Protein 5LGD (pdb70)

InterPro domains:
  IPR002159 CD36 family [PF01130] (14-462)
  IPR002159 CD36 family [PR01609] (56-77)
  IPR002159 CD36 family [PR01609] (82-94)
  IPR002159 CD36 family [PR01609] (111-130)
  IPR002159 CD36 family [PR01609] (243-267)
  IPR002159 CD36 family [PR01609] (322-346)
  IPR002159 CD36 family [PR01609] (369-390)
  IPR002159 CD36 family [PTHR11923] (12-469)
  IPR005428 CD36/scavenger receptor class B member 1 [PR01610] (3-24)
  IPR005428 CD36/scavenger receptor class B member 1 [PR01610] (25-47)
  IPR005428 CD36/scavenger receptor class B member 1 [PR01610] (66-88)
  IPR005428 CD36/scavenger receptor class B member 1 [PR01610] (95-114)
  IPR005428 CD36/scavenger receptor class B member 1 [PR01610] (129-149)
  IPR005428 CD36/scavenger receptor class B member 1 [PR01610] (149-170)
  IPR005428 CD36/scavenger receptor class B member 1 [PR01610] (191-207)
  IPR005428 CD36/scavenger receptor class B member 1 [PR01610] (233-247)
  IPR005428 CD36/scavenger receptor class B member 1 [PR01610] (300-322)
  IPR005428 CD36/scavenger receptor class B member 1 [PR01610] (346-364)
  IPR005428 CD36/scavenger receptor class B member 1 [PR01610] (398-412)
  IPR005428 CD36/scavenger receptor class B member 1 [PR01610] (419-437)

Sequence (551 aa):
QKTIKKQVVLEEGTIAFKNWVKTGTEVYRQFWIFDVQNPQEVMMNSSNIQVKQRGPYTYRVRFLAKENVTQDAEDNTVSFLQPNGAIFEPSLSVGTEADNFTVLNLAVAAASHIYQNQFVQMILNSLINKSKSSMFQVRTLRELLWGYRDPFLSLVPYPVTTTVGLFYPYNNTADGVYKVFNGKDNISKVAIIDTYKGKRNLSYWESHCDMINGTDAASFPPFVEKSQVLQFFSSDICRSIYAVFESDVNLKGIPVYRFVLPSKAFASPVENPDNYCFCTEKIISKNCTSYGVLDISKCKEGRPVYISLPHFLYASPDVSEPIDGLNPNEEEHRTYLDIEPITGFTLQFAKRLQVNLLVKPSEKIQVLKNLKRNYIVPILWLNETGTIGDEKANMFRSQVEDKIMSYNAFFWMWVHDMLIDSIKWRDEHGRCINKDKGKTCIKGCNKKCISFQKWVEQKKTEWGKIKDHFRKQKDIPKDWTHDDFLQTLLMKDLLLEIIQDTYGDANEIKRRIEALLEQAGVGKDDTTIDKLLQHEQKEADKCLKTHTDDTCP

Organism: Homo sapiens (NCBI:txid9606)

Nearest PDB structures (foldseek):
  5lgd-assembly1_A  TM=1.003E+00  e=2.060E-89  Homo sapiens
  4f7b-assembly3_D  TM=9.494E-01  e=2.833E-43  Homo sapiens
  4f7b-assembly4_F  TM=9.549E-01  e=1.075E-42  Homo sapiens
  4tw0-assembly2_B  TM=9.536E-01  e=4.661E-41  Homo sapiens
  4f7b-assembly3_C  TM=9.315E-01  e=1.249E-40  Homo sapiens

Structure (mmCIF, N/CA/C/O backbone):
data_5LGD
#
_entry.id   5LGD
#
_cell.length_a   129.826
_cell.length_b   40.726
_cell.length_c   138.836
_cell.angle_alpha   90.00
_cell.angle_beta   114.85
_cell.angle_gamma   90.00
#
_symmetry.space_group_name_H-M   'C 1 2 1'
#
loop_
_entity.id
_entity.type
_entity.pdbx_description
1 polymer 'Platelet glycoprotein 4'
2 polymer 'PfEMP1 variant 1 of strain MC'
3 branched alpha-D-mannopyranose-(1-4)-2-acetamido-2-deoxy-beta-D-glucopyranose-(1-4)-2-acetamido-2-deoxy-beta-D-glucopyranose
4 non-polymer 2-acetamido-2-deoxy-beta-D-glucopyranose
5 non-polymer 'PALMITIC ACID'
6 non-polymer GLYCEROL
7 non-polymer 2-AMINO-2-HYDROXYMETHYL-PROPANE-1,3-DIOL
8 water water
#
loop_
_atom_site.group_PDB
_atom_site.id
_atom_site.type_symbol
_atom_site.label_atom_id
_atom_site.label_alt_id
_atom_site.label_comp_id
_atom_site.label_asym_id
_atom_site.label_entity_id
_atom_site.label_seq_id
_atom_site.pdbx_PDB_ins_code
_atom_site.Cartn_x
_atom_site.Cartn_y
_atom_site.Cartn_z
_atom_site.occupancy
_atom_site.B_iso_or_equiv
_atom_site.auth_seq_id
_atom_site.auth_comp_id
_atom_site.auth_asym_id
_atom_site.auth_atom_id
_atom_site.pdbx_PDB_model_num
ATOM 1 N N . GLN A 1 35 ? -52.579 -22.134 -7.996 1.00 78.08 35 GLN A N 1
ATOM 2 C CA . GLN A 1 35 ? -53.739 -21.906 -7.130 1.00 76.63 35 GLN A CA 1
ATOM 3 C C . GLN A 1 35 ? -54.808 -23.010 -7.247 1.00 79.60 35 GLN A C 1
ATOM 4 O O . GLN A 1 35 ? -55.438 -23.363 -6.247 1.00 77.93 35 GLN A O 1
ATOM 10 N N . LYS A 1 36 ? -55.026 -23.534 -8.462 1.00 76.54 36 LYS A N 1
ATOM 11 C CA . LYS A 1 36 ? -56.032 -24.575 -8.710 1.00 75.98 36 LYS A CA 1
ATOM 12 C C . LYS A 1 36 ? -55.497 -25.962 -8.329 1.00 75.63 36 LYS A C 1
ATOM 13 O O . LYS A 1 36 ? -56.169 -26.700 -7.601 1.00 73.32 36 LYS A O 1
ATOM 19 N N . THR A 1 37 ? -54.273 -26.286 -8.794 1.00 71.03 37 THR A N 1
ATOM 20 C CA . THR A 1 37 ? -53.553 -27.533 -8.512 1.00 70.18 37 THR A CA 1
ATOM 21 C C . THR A 1 37 ? -53.158 -27.559 -7.012 1.00 69.85 37 THR A C 1
ATOM 22 O O . THR A 1 37 ? -53.032 -28.640 -6.429 1.00 69.15 37 THR A O 1
ATOM 26 N N . ILE A 1 38 ? -53.005 -26.366 -6.397 1.00 62.82 38 ILE A N 1
ATOM 27 C CA . ILE A 1 38 ? -52.656 -26.196 -4.978 1.00 60.74 38 ILE A CA 1
ATOM 28 C C . ILE A 1 38 ? -53.844 -26.554 -4.091 1.00 64.01 38 ILE A C 1
ATOM 29 O O . ILE A 1 38 ? -53.701 -27.429 -3.247 1.00 62.33 38 ILE A O 1
ATOM 34 N N . LYS A 1 39 ? -55.027 -25.922 -4.324 1.00 62.39 39 LYS A N 1
ATOM 35 C CA . LYS A 1 39 ? -56.276 -26.167 -3.588 1.00 62.24 39 LYS A CA 1
ATOM 36 C C . LYS A 1 39 ? -56.704 -27.648 -3.567 1.00 68.10 39 LYS A C 1
ATOM 37 O O . LYS A 1 39 ? -57.636 -27.996 -2.842 1.00 68.78 39 LYS A O 1
ATOM 43 N N . LYS A 1 40 ? -56.042 -28.513 -4.362 1.00 64.43 40 LYS A N 1
ATOM 44 C CA . LYS A 1 40 ? -56.363 -29.937 -4.378 1.00 63.69 40 LYS A CA 1
ATOM 45 C C . LYS A 1 40 ? -55.217 -30.791 -3.818 1.00 63.04 40 LYS A C 1
ATOM 46 O O . LYS A 1 40 ? -55.488 -31.759 -3.103 1.00 60.89 40 LYS A O 1
ATOM 52 N N . GLN A 1 41 ? -53.956 -30.405 -4.073 1.00 57.85 41 GLN A N 1
ATOM 53 C CA . GLN A 1 41 ? -52.801 -31.152 -3.560 1.00 56.90 41 GLN A CA 1
ATOM 54 C C . GLN A 1 41 ? -52.427 -30.788 -2.111 1.00 57.13 41 GLN A C 1
ATOM 55 O O . GLN A 1 41 ? -51.514 -31.386 -1.550 1.00 56.90 41 GLN A O 1
ATOM 61 N N . VAL A 1 42 ? -53.163 -29.839 -1.503 1.00 51.91 42 VAL A N 1
ATOM 62 C CA . VAL A 1 42 ? -52.973 -29.333 -0.138 1.00 49.21 42 VAL A CA 1
ATOM 63 C C . VAL A 1 42 ? -54.009 -29.953 0.848 1.00 49.16 42 VAL A C 1
ATOM 64 O O . VAL A 1 42 ? -53.753 -30.026 2.047 1.00 45.66 42 VAL A O 1
ATOM 68 N N . VAL A 1 43 ? -55.130 -30.477 0.319 1.00 46.17 43 VAL A N 1
ATOM 69 C CA . VAL A 1 43 ? -56.184 -31.154 1.087 1.00 44.82 43 VAL A CA 1
ATOM 70 C C . VAL A 1 43 ? -55.597 -32.379 1.809 1.00 46.61 43 VAL A C 1
ATOM 71 O O . VAL A 1 43 ? -54.805 -33.110 1.221 1.00 46.10 43 VAL A O 1
ATOM 75 N N . LEU A 1 44 ? -55.977 -32.596 3.070 1.00 40.88 44 LEU A N 1
ATOM 76 C CA . LEU A 1 44 ? -55.488 -33.740 3.823 1.00 40.03 44 LEU A CA 1
ATOM 77 C C . LEU A 1 44 ? -56.366 -34.974 3.593 1.00 48.57 44 LEU A C 1
ATOM 78 O O . LEU A 1 44 ? -57.224 -35.304 4.403 1.00 48.83 44 LEU A O 1
ATOM 83 N N . GLU A 1 45 ? -56.144 -35.636 2.463 1.00 49.06 45 GLU A N 1
ATOM 84 C CA . GLU A 1 45 ? -56.746 -36.907 2.055 1.00 50.86 45 GLU A CA 1
ATOM 85 C C . GLU A 1 45 ? -55.817 -37.694 1.165 1.00 56.01 45 GLU A C 1
ATOM 86 O O . GLU A 1 45 ? -55.010 -37.109 0.441 1.00 53.07 45 GLU A O 1
ATOM 92 N N . GLU A 1 46 ? -55.922 -39.036 1.262 1.00 57.13 46 GLU A N 1
ATOM 93 C CA . GLU A 1 46 ? -55.148 -40.053 0.555 1.00 58.78 46 GLU A CA 1
ATOM 94 C C . GLU A 1 46 ? -54.881 -39.740 -0.912 1.00 63.29 46 GLU A C 1
ATOM 95 O O . GLU A 1 46 ? -55.815 -39.572 -1.695 1.00 63.10 46 GLU A O 1
ATOM 101 N N . GLY A 1 47 ? -53.602 -39.633 -1.250 1.00 61.21 47 GLY A N 1
ATOM 102 C CA . GLY A 1 47 ? -53.166 -39.368 -2.613 1.00 62.80 47 GLY A CA 1
ATOM 103 C C . GLY A 1 47 ? -52.555 -38.011 -2.878 1.00 67.12 47 GLY A C 1
ATOM 104 O O . GLY A 1 47 ? -51.860 -37.848 -3.887 1.00 68.84 47 GLY A O 1
ATOM 105 N N . THR A 1 48 ? -52.834 -37.019 -2.006 1.00 61.96 48 THR A N 1
ATOM 106 C CA . THR A 1 48 ? -52.317 -35.650 -2.156 1.00 60.24 48 THR A CA 1
ATOM 107 C C . THR A 1 48 ? -50.867 -35.541 -1.645 1.00 63.11 48 THR A C 1
ATOM 108 O O . THR A 1 48 ? -50.408 -36.424 -0.912 1.00 61.78 48 THR A O 1
ATOM 112 N N . ILE A 1 49 ? -50.158 -34.452 -2.020 1.00 60.08 49 ILE A N 1
ATOM 113 C CA . ILE A 1 49 ? -48.775 -34.235 -1.576 1.00 59.88 49 ILE A CA 1
ATOM 114 C C . ILE A 1 49 ? -48.762 -33.884 -0.082 1.00 59.50 49 ILE A C 1
ATOM 115 O O . ILE A 1 49 ? -47.876 -34.334 0.633 1.00 57.84 49 ILE A O 1
ATOM 120 N N . ALA A 1 50 ? -49.771 -33.124 0.391 1.00 54.02 50 ALA A N 1
ATOM 121 C CA . ALA A 1 50 ? -49.852 -32.764 1.799 1.00 51.05 50 ALA A CA 1
ATOM 122 C C . ALA A 1 50 ? -50.117 -33.991 2.674 1.00 53.50 50 ALA A C 1
ATOM 123 O O . ALA A 1 50 ? -49.501 -34.078 3.729 1.00 51.29 50 ALA A O 1
ATOM 125 N N . PHE A 1 51 ? -50.968 -34.962 2.216 1.00 50.31 51 PHE A N 1
ATOM 126 C CA . PHE A 1 51 ? -51.315 -36.177 2.985 1.00 49.26 51 PHE A CA 1
ATOM 127 C C . PHE A 1 51 ? -50.143 -37.117 3.257 1.00 57.92 51 PHE A C 1
ATOM 128 O O . PHE A 1 51 ? -50.011 -37.594 4.381 1.00 57.01 51 PHE A O 1
ATOM 136 N N . LYS A 1 52 ? -49.334 -37.427 2.231 1.00 57.53 52 LYS A N 1
ATOM 137 C CA . LYS A 1 52 ? -48.173 -38.299 2.385 1.00 58.19 52 LYS A CA 1
ATOM 138 C C . LYS A 1 52 ? -47.181 -37.685 3.376 1.00 62.29 52 LYS A C 1
ATOM 139 O O . LYS A 1 52 ? -46.779 -38.352 4.330 1.00 62.63 52 LYS A O 1
ATOM 145 N N . ASN A 1 53 ? -46.883 -36.382 3.212 1.00 57.69 53 ASN A N 1
ATOM 146 C CA . ASN A 1 53 ? -45.963 -35.627 4.056 1.00 55.88 53 ASN A CA 1
ATOM 147 C C . ASN A 1 53 ? -46.480 -35.406 5.468 1.00 56.02 53 ASN A C 1
ATOM 148 O O . ASN A 1 53 ? -45.686 -35.226 6.393 1.00 56.18 53 ASN A O 1
ATOM 153 N N . TRP A 1 54 ? -47.805 -35.465 5.632 1.00 48.77 54 TRP A N 1
ATOM 154 C CA . TRP A 1 54 ? -48.521 -35.344 6.889 1.00 45.68 54 TRP A CA 1
ATOM 155 C C . TRP A 1 54 ? -48.411 -36.678 7.651 1.00 50.43 54 TRP A C 1
ATOM 156 O O . TRP A 1 54 ? -47.901 -36.672 8.768 1.00 50.82 54 TRP A O 1
ATOM 167 N N . VAL A 1 55 ? -48.811 -37.814 7.048 1.00 46.80 55 VAL A N 1
ATOM 168 C CA . VAL A 1 55 ? -48.703 -39.128 7.703 1.00 47.32 55 VAL A CA 1
ATOM 169 C C . VAL A 1 55 ? -47.251 -39.364 8.166 1.00 54.95 55 VAL A C 1
ATOM 170 O O . VAL A 1 55 ? -47.036 -39.622 9.348 1.00 54.84 55 VAL A O 1
ATOM 174 N N . LYS A 1 56 ? -46.264 -39.208 7.261 1.00 54.47 56 LYS A N 1
ATOM 175 C CA . LYS A 1 56 ? -44.844 -39.376 7.588 1.00 55.40 56 LYS A CA 1
ATOM 176 C C . LYS A 1 56 ? -43.997 -38.362 6.817 1.00 61.35 56 LYS A C 1
ATOM 177 O O . LYS A 1 56 ? -43.925 -38.408 5.585 1.00 59.30 56 LYS A O 1
ATOM 183 N N . THR A 1 57 ? -43.374 -37.433 7.571 1.00 60.96 57 THR A N 1
ATOM 184 C CA . THR A 1 57 ? -42.536 -36.330 7.085 1.00 62.24 57 THR A CA 1
ATOM 185 C C . THR A 1 57 ? -41.276 -36.800 6.388 1.00 69.12 57 THR A C 1
ATOM 186 O O . THR A 1 57 ? -40.657 -37.774 6.821 1.00 69.90 57 THR A O 1
ATOM 190 N N . GLY A 1 58 ? -40.902 -36.081 5.333 1.00 67.11 58 GLY A N 1
ATOM 191 C CA . GLY A 1 58 ? -39.689 -36.330 4.563 1.00 69.19 58 GLY A CA 1
ATOM 192 C C . GLY A 1 58 ? -38.464 -35.728 5.226 1.00 73.97 58 GLY A C 1
ATOM 193 O O . GLY A 1 58 ? -37.323 -36.054 4.864 1.00 76.95 58 GLY A O 1
ATOM 194 N N . THR A 1 59 ? -38.701 -34.858 6.220 1.00 66.76 59 THR A N 1
ATOM 195 C CA . THR A 1 59 ? -37.654 -34.191 6.984 1.00 65.55 59 THR A CA 1
ATOM 196 C C . THR A 1 59 ? -37.250 -35.004 8.219 1.00 63.29 59 THR A C 1
ATOM 197 O O . THR A 1 59 ? -38.098 -35.544 8.941 1.00 61.47 59 THR A O 1
ATOM 201 N N . GLU A 1 60 ? -35.936 -35.079 8.439 1.00 56.63 60 GLU A N 1
ATOM 202 C CA . GLU A 1 60 ? -35.337 -35.707 9.612 1.00 53.67 60 GLU A CA 1
ATOM 203 C C . GLU A 1 60 ? -35.388 -34.655 10.713 1.00 50.16 60 GLU A C 1
ATOM 204 O O . GLU A 1 60 ? -34.880 -33.545 10.512 1.00 47.72 60 GLU A O 1
ATOM 210 N N . VAL A 1 61 ? -36.046 -34.968 11.842 1.00 43.93 61 VAL A N 1
ATOM 211 C CA . VAL A 1 61 ? -36.132 -34.037 12.969 1.00 41.10 61 VAL A CA 1
ATOM 212 C C . VAL A 1 61 ? -35.188 -34.457 14.092 1.00 44.83 61 VAL A C 1
ATOM 213 O O . VAL A 1 61 ? -35.213 -35.605 14.538 1.00 44.08 61 VAL A O 1
ATOM 217 N N . TYR A 1 62 ? -34.372 -33.514 14.554 1.00 41.47 62 TYR A N 1
ATOM 218 C CA . TYR A 1 62 ? -33.455 -33.726 15.665 1.00 41.33 62 TYR A CA 1
ATOM 219 C C . TYR A 1 62 ? -33.851 -32.868 16.843 1.00 43.17 62 TYR A C 1
ATOM 220 O O . TYR A 1 62 ? -34.379 -31.775 16.639 1.00 43.19 62 TYR A O 1
ATOM 229 N N . ARG A 1 63 ? -33.601 -33.359 18.077 1.00 36.94 63 ARG A N 1
ATOM 230 C CA . ARG A 1 63 ? -33.808 -32.611 19.310 1.00 33.85 63 ARG A CA 1
ATOM 231 C C . ARG A 1 63 ? -32.493 -32.609 20.085 1.00 37.49 63 ARG A C 1
ATOM 232 O O . ARG A 1 63 ? -32.079 -33.629 20.634 1.00 36.44 63 ARG A O 1
ATOM 240 N N . GLN A 1 64 ? -31.812 -31.462 20.072 1.00 33.94 64 GLN A N 1
ATOM 241 C CA . GLN A 1 64 ? -30.556 -31.273 20.781 1.00 33.26 64 GLN A CA 1
ATOM 242 C C . GLN A 1 64 ? -30.830 -30.674 22.164 1.00 37.45 64 GLN A C 1
ATOM 243 O O . GLN A 1 64 ? -31.639 -29.740 22.295 1.00 36.36 64 GLN A O 1
ATOM 249 N N . PHE A 1 65 ? -30.179 -31.246 23.193 1.00 32.68 65 PHE A N 1
ATOM 250 C CA . PHE A 1 65 ? -30.266 -30.824 24.578 1.00 31.02 65 PHE A CA 1
ATOM 251 C C . PHE A 1 65 ? -28.926 -30.262 25.062 1.00 36.07 65 PHE A C 1
ATOM 252 O O . PHE A 1 65 ? -27.856 -30.746 24.684 1.00 35.43 65 PHE A O 1
ATOM 260 N N . TRP A 1 66 ? -29.012 -29.261 25.946 1.00 32.52 66 TRP A N 1
ATOM 261 C CA . TRP A 1 66 ? -27.914 -28.666 26.695 1.00 31.73 66 TRP A CA 1
ATOM 262 C C . TRP A 1 66 ? -28.413 -28.693 28.121 1.00 35.42 66 TRP A C 1
ATOM 263 O O . TRP A 1 66 ? -29.514 -28.222 28.411 1.00 33.71 66 TRP A O 1
ATOM 274 N N . ILE A 1 67 ? -27.637 -29.281 28.991 1.00 33.46 67 ILE A N 1
ATOM 275 C CA . ILE A 1 67 ? -27.956 -29.405 30.400 1.00 32.62 67 ILE A CA 1
ATOM 276 C C . ILE A 1 67 ? -27.299 -28.269 31.155 1.00 38.62 67 ILE A C 1
ATOM 277 O O . ILE A 1 67 ? -26.138 -27.945 30.873 1.00 41.57 67 ILE A O 1
ATOM 282 N N . PHE A 1 68 ? -28.007 -27.696 32.145 1.00 32.52 68 PHE A N 1
ATOM 283 C CA . PHE A 1 68 ? -27.395 -26.665 32.963 1.00 33.20 68 PHE A CA 1
ATOM 284 C C . PHE A 1 68 ? -26.738 -27.337 34.161 1.00 36.70 68 PHE A C 1
ATOM 285 O O . PHE A 1 68 ? -27.410 -27.730 35.125 1.00 35.62 68 PHE A O 1
ATOM 293 N N . ASP A 1 69 ? -25.422 -27.553 34.048 1.00 33.38 69 ASP A N 1
ATOM 294 C CA . ASP A 1 69 ? -24.639 -28.222 35.078 1.00 33.63 69 ASP A CA 1
ATOM 295 C C . ASP A 1 69 ? -24.291 -27.240 36.199 1.00 37.99 69 ASP A C 1
ATOM 296 O O . ASP A 1 69 ? -23.532 -26.294 35.969 1.00 38.18 69 ASP A O 1
ATOM 301 N N . VAL A 1 70 ? -24.849 -27.498 37.408 1.00 33.48 70 VAL A N 1
ATOM 302 C CA . VAL A 1 70 ? -24.763 -26.700 38.633 1.00 32.39 70 VAL A CA 1
ATOM 303 C C . VAL A 1 70 ? -23.389 -26.791 39.239 1.00 36.62 70 VAL A C 1
ATOM 304 O O . VAL A 1 70 ? -22.952 -27.861 39.681 1.00 35.49 70 VAL A O 1
ATOM 308 N N . GLN A 1 71 ? -22.686 -25.658 39.227 1.00 35.25 71 GLN A N 1
ATOM 309 C CA . GLN A 1 71 ? -21.295 -25.560 39.698 1.00 37.19 71 GLN A CA 1
ATOM 310 C C . GLN A 1 71 ? -21.126 -25.397 41.223 1.00 40.78 71 GLN A C 1
ATOM 311 O O . GLN A 1 71 ? -20.100 -25.814 41.756 1.00 38.23 71 GLN A O 1
ATOM 317 N N . ASN A 1 72 ? -22.134 -24.797 41.924 1.00 38.39 72 ASN A N 1
ATOM 318 C CA . ASN A 1 72 ? -22.069 -24.493 43.369 1.00 37.87 72 ASN A CA 1
ATOM 319 C C . ASN A 1 72 ? -23.322 -24.999 44.091 1.00 41.00 72 ASN A C 1
ATOM 320 O O . ASN A 1 72 ? -23.997 -24.218 44.760 1.00 41.80 72 ASN A O 1
ATOM 325 N N . PRO A 1 73 ? -23.619 -26.309 44.040 1.00 35.15 73 PRO A N 1
ATOM 326 C CA . PRO A 1 73 ? -24.851 -26.793 44.666 1.00 34.62 73 PRO A CA 1
ATOM 327 C C . PRO A 1 73 ? -24.942 -26.521 46.173 1.00 39.36 73 PRO A C 1
ATOM 328 O O . PRO A 1 73 ? -25.992 -26.100 46.669 1.00 38.80 73 PRO A O 1
ATOM 332 N N . GLN A 1 74 ? -23.817 -26.667 46.878 1.00 33.62 74 GLN A N 1
ATOM 333 C CA . GLN A 1 74 ? -23.796 -26.465 48.318 1.00 33.51 74 GLN A CA 1
ATOM 334 C C . GLN A 1 74 ? -23.891 -25.024 48.722 1.00 40.59 74 GLN A C 1
ATOM 335 O O . GLN A 1 74 ? -24.449 -24.744 49.776 1.00 41.43 74 GLN A O 1
ATOM 341 N N . GLU A 1 75 ? -23.330 -24.107 47.914 1.00 39.06 75 GLU A N 1
ATOM 342 C CA . GLU A 1 75 ? -23.377 -22.670 48.183 1.00 39.93 75 GLU A CA 1
ATOM 343 C C . GLU A 1 75 ? -24.847 -22.209 48.053 1.00 41.58 75 GLU A C 1
ATOM 344 O O . GLU A 1 75 ? -25.332 -21.485 48.910 1.00 41.78 75 GLU A O 1
ATOM 350 N N . VAL A 1 76 ? -25.567 -22.705 47.033 1.00 35.43 76 VAL A N 1
ATOM 351 C CA . VAL A 1 76 ? -26.974 -22.417 46.829 1.00 35.20 76 VAL A CA 1
ATOM 352 C C . VAL A 1 76 ? -27.795 -22.983 48.000 1.00 39.39 76 VAL A C 1
ATOM 353 O O . VAL A 1 76 ? -28.562 -22.257 48.631 1.00 39.71 76 VAL A O 1
ATOM 357 N N . MET A 1 77 ? -27.601 -24.268 48.302 1.00 35.50 77 MET A N 1
ATOM 358 C CA . MET A 1 77 ? -28.382 -24.936 49.338 1.00 35.41 77 MET A CA 1
ATOM 359 C C . MET A 1 77 ? -28.133 -24.361 50.720 1.00 40.70 77 MET A C 1
ATOM 360 O O . MET A 1 77 ? -29.093 -24.154 51.457 1.00 42.30 77 MET A O 1
ATOM 365 N N . MET A 1 78 ? -26.869 -24.098 51.068 1.00 35.42 78 MET A N 1
ATOM 366 C CA . MET A 1 78 ? -26.537 -23.658 52.418 1.00 35.61 78 MET A CA 1
ATOM 367 C C . MET A 1 78 ? -26.626 -22.156 52.664 1.00 40.80 78 MET A C 1
ATOM 368 O O . MET A 1 78 ? -27.119 -21.738 53.709 1.00 41.29 78 MET A O 1
ATOM 373 N N . ASN A 1 79 ? -26.181 -21.354 51.699 1.00 37.64 79 ASN A N 1
ATOM 374 C CA . ASN A 1 79 ? -26.081 -19.898 51.786 1.00 37.21 79 ASN A CA 1
ATOM 375 C C . ASN A 1 79 ? -27.060 -19.099 50.913 1.00 41.94 79 ASN A C 1
ATOM 376 O O . ASN A 1 79 ? -26.977 -17.859 50.871 1.00 42.31 79 ASN A O 1
ATOM 381 N N . SER A 1 80 ? -27.989 -19.788 50.218 1.00 36.89 80 SER A N 1
ATOM 382 C CA . SER A 1 80 ? -28.960 -19.157 49.340 1.00 35.57 80 SER A CA 1
ATOM 383 C C . SER A 1 80 ? -28.293 -18.200 48.329 1.00 40.34 80 SER A C 1
ATOM 384 O O . SER A 1 80 ? -28.802 -17.113 48.092 1.00 39.29 80 SER A O 1
ATOM 387 N N . SER A 1 81 ? -27.122 -18.611 47.774 1.00 38.84 81 SER A N 1
ATOM 388 C CA . SER A 1 81 ? -26.354 -17.873 46.771 1.00 39.38 81 SER A CA 1
ATOM 389 C C . SER A 1 81 ? -27.000 -18.118 45.390 1.00 44.21 81 SER A C 1
ATOM 390 O O . SER A 1 81 ? -27.847 -19.011 45.241 1.00 40.81 81 SER A O 1
ATOM 393 N N . ASN A 1 82 ? -26.535 -17.370 44.368 1.00 43.50 82 ASN A N 1
ATOM 394 C CA . ASN A 1 82 ? -26.982 -17.527 42.979 1.00 42.66 82 ASN A CA 1
ATOM 395 C C . ASN A 1 82 ? -26.521 -18.895 42.496 1.00 44.38 82 ASN A C 1
ATOM 396 O O . ASN A 1 82 ? -25.580 -19.459 43.065 1.00 43.62 82 ASN A O 1
ATOM 401 N N . ILE A 1 83 ? -27.207 -19.448 41.490 1.00 39.39 83 ILE A N 1
ATOM 402 C CA . ILE A 1 83 ? -26.852 -20.740 40.946 1.00 37.73 83 ILE A CA 1
ATOM 403 C C . ILE A 1 83 ? -25.896 -20.535 39.787 1.00 42.91 83 ILE A C 1
ATOM 404 O O . ILE A 1 83 ? -26.284 -20.007 38.745 1.00 44.77 83 ILE A O 1
ATOM 409 N N . GLN A 1 84 ? -24.651 -20.970 39.964 1.00 39.32 84 GLN A N 1
ATOM 410 C CA . GLN A 1 84 ? -23.638 -20.916 38.924 1.00 39.95 84 GLN A CA 1
ATOM 411 C C . GLN A 1 84 ? -23.882 -22.138 38.021 1.00 41.93 84 GLN A C 1
ATOM 412 O O . GLN A 1 84 ? -23.926 -23.269 38.515 1.00 39.37 84 GLN A O 1
ATOM 418 N N . VAL A 1 85 ? -24.176 -21.896 36.733 1.00 38.42 85 VAL A N 1
ATOM 419 C CA . VAL A 1 85 ? -24.435 -22.976 35.767 1.00 37.00 85 VAL A CA 1
ATOM 420 C C . VAL A 1 85 ? -23.405 -22.947 34.625 1.00 43.31 85 VAL A C 1
ATOM 421 O O . VAL A 1 85 ? -22.881 -21.890 34.272 1.00 43.59 85 VAL A O 1
ATOM 425 N N . LYS A 1 86 ? -23.124 -24.114 34.061 1.00 40.45 86 LYS A N 1
ATOM 426 C CA . LYS A 1 86 ? -22.310 -24.262 32.860 1.00 41.95 86 LYS A CA 1
ATOM 427 C C . LYS A 1 86 ? -23.172 -25.116 31.916 1.00 45.12 86 LYS A C 1
ATOM 428 O O . LYS A 1 86 ? -23.653 -26.164 32.324 1.00 42.74 86 LYS A O 1
ATOM 434 N N . GLN A 1 87 ? -23.361 -24.686 30.675 1.00 44.02 87 GLN A N 1
ATOM 435 C CA . GLN A 1 87 ? -24.141 -25.503 29.770 1.00 43.88 87 GLN A CA 1
ATOM 436 C C . GLN A 1 87 ? -23.282 -26.596 29.123 1.00 47.03 87 GLN A C 1
ATOM 437 O O . GLN A 1 87 ? -22.146 -26.347 28.715 1.00 46.52 87 GLN A O 1
ATOM 443 N N . ARG A 1 88 ? -23.824 -27.827 29.111 1.00 41.69 88 ARG A N 1
ATOM 444 C CA . ARG A 1 88 ? -23.168 -28.988 28.539 1.00 40.75 88 ARG A CA 1
ATOM 445 C C . ARG A 1 88 ? -24.030 -29.595 27.438 1.00 41.34 88 ARG A C 1
ATOM 446 O O . ARG A 1 88 ? -25.168 -30.012 27.680 1.00 37.73 88 ARG A O 1
ATOM 454 N N . GLY A 1 89 ? -23.498 -29.588 26.230 1.00 38.86 89 GLY A N 1
ATOM 455 C CA . GLY A 1 89 ? -24.196 -30.110 25.059 1.00 39.43 89 GLY A CA 1
ATOM 456 C C . GLY A 1 89 ? -23.571 -29.724 23.728 1.00 47.36 89 GLY A C 1
ATOM 457 O O . GLY A 1 89 ? -22.483 -29.140 23.697 1.00 49.14 89 GLY A O 1
ATOM 458 N N . PRO A 1 90 ? -24.223 -30.049 22.593 1.00 43.79 90 PRO A N 1
ATOM 459 C CA . PRO A 1 90 ? -25.529 -30.714 22.484 1.00 42.36 90 PRO A CA 1
ATOM 460 C C . PRO A 1 90 ? -25.477 -32.217 22.702 1.00 44.28 90 PRO A C 1
ATOM 461 O O . PRO A 1 90 ? -24.454 -32.845 22.464 1.00 43.64 90 PRO A O 1
ATOM 465 N N . TYR A 1 91 ? -26.592 -32.766 23.192 1.00 38.96 91 TYR A N 1
ATOM 466 C CA . TYR A 1 91 ? -26.860 -34.187 23.341 1.00 38.00 91 TYR A CA 1
ATOM 467 C C . TYR A 1 91 ? -28.011 -34.354 22.371 1.00 39.86 91 TYR A C 1
ATOM 468 O O . TYR A 1 91 ? -29.058 -33.747 22.562 1.00 37.61 91 TYR A O 1
ATOM 477 N N . THR A 1 92 ? -27.758 -35.024 21.245 1.00 39.91 92 THR A N 1
ATOM 478 C CA . THR A 1 92 ? -28.694 -35.060 20.108 1.00 40.63 92 THR A CA 1
ATOM 479 C C . THR A 1 92 ? -29.433 -36.367 19.928 1.00 44.52 92 THR A C 1
ATOM 480 O O . THR A 1 92 ? -28.834 -37.444 19.980 1.00 44.35 92 THR A O 1
ATOM 484 N N . TYR A 1 93 ? -30.758 -36.233 19.691 1.00 38.89 93 TYR A N 1
ATOM 485 C CA . TYR A 1 93 ? -31.692 -37.319 19.486 1.00 36.70 93 TYR A CA 1
ATOM 486 C C . TYR A 1 93 ? -32.483 -37.071 18.250 1.00 42.96 93 TYR A C 1
ATOM 487 O O . TYR A 1 93 ? -32.885 -35.932 18.005 1.00 41.64 93 TYR A O 1
ATOM 496 N N . ARG A 1 94 ? -32.720 -38.137 17.471 1.00 40.36 94 ARG A N 1
ATOM 497 C CA . ARG A 1 94 ? -33.580 -38.103 16.292 1.00 40.46 94 ARG A CA 1
ATOM 498 C C . ARG A 1 94 ? -34.994 -38.347 16.839 1.00 41.60 94 ARG A C 1
ATOM 499 O O . ARG A 1 94 ? -35.219 -39.294 17.586 1.00 39.20 94 ARG A O 1
ATOM 507 N N . VAL A 1 95 ? -35.915 -37.440 16.534 1.00 39.17 95 VAL A N 1
ATOM 508 C CA . VAL A 1 95 ? -37.284 -37.457 17.041 1.00 38.18 95 VAL A CA 1
ATOM 509 C C . VAL A 1 95 ? -38.286 -37.380 15.874 1.00 43.67 95 VAL A C 1
ATOM 510 O O . VAL A 1 95 ? -37.869 -37.265 14.716 1.00 47.37 95 VAL A O 1
ATOM 514 N N . ARG A 1 96 ? -39.590 -37.516 16.171 1.00 36.44 96 ARG A N 1
ATOM 515 C CA . ARG A 1 96 ? -40.678 -37.405 15.200 1.00 35.69 96 ARG A CA 1
ATOM 516 C C . ARG A 1 96 ? -40.448 -38.207 13.896 1.00 43.48 96 ARG A C 1
ATOM 517 O O . ARG A 1 96 ? -40.884 -37.797 12.814 1.00 43.66 96 ARG A O 1
ATOM 525 N N . PHE A 1 97 ? -39.764 -39.349 14.009 1.00 41.88 97 PHE A N 1
ATOM 526 C CA . PHE A 1 97 ? -39.443 -40.237 12.888 1.00 42.74 97 PHE A CA 1
ATOM 527 C C . PHE A 1 97 ? -40.572 -41.247 12.607 1.00 48.38 97 PHE A C 1
ATOM 528 O O . PHE A 1 97 ? -40.581 -41.894 11.557 1.00 51.00 97 PHE A O 1
ATOM 536 N N . LEU A 1 98 ? -41.528 -41.350 13.530 1.00 43.20 98 LEU A N 1
ATOM 537 C CA . LEU A 1 98 ? -42.641 -42.275 13.425 1.00 43.41 98 LEU A CA 1
ATOM 538 C C . LEU A 1 98 ? -43.830 -41.687 12.689 1.00 48.67 98 LEU A C 1
ATOM 539 O O . LEU A 1 98 ? -44.224 -40.552 12.945 1.00 48.25 98 LEU A O 1
ATOM 544 N N . ALA A 1 99 ? -44.440 -42.496 11.823 1.00 47.03 99 ALA A N 1
ATOM 545 C CA . ALA A 1 99 ? -45.623 -42.108 11.063 1.00 47.07 99 ALA A CA 1
ATOM 546 C C . ALA A 1 99 ? -46.824 -41.952 11.999 1.00 49.67 99 ALA A C 1
ATOM 547 O O . ALA A 1 99 ? -46.869 -42.607 13.051 1.00 48.07 99 ALA A O 1
ATOM 549 N N . LYS A 1 100 ? -47.784 -41.060 11.626 1.00 46.39 100 LYS A N 1
ATOM 550 C CA . LYS A 1 100 ? -49.008 -40.812 12.394 1.00 45.37 100 LYS A CA 1
ATOM 551 C C . LYS A 1 100 ? -49.823 -42.089 12.422 1.00 51.07 100 LYS A C 1
ATOM 552 O O . LYS A 1 100 ? -49.754 -42.885 11.493 1.00 52.11 100 LYS A O 1
ATOM 558 N N . GLU A 1 101 ? -50.527 -42.317 13.518 1.00 48.98 101 GLU A N 1
ATOM 559 C CA . GLU A 1 101 ? -51.250 -43.556 13.723 1.00 50.71 101 GLU A CA 1
ATOM 560 C C . GLU A 1 101 ? -52.721 -43.333 13.954 1.00 53.65 101 GLU A C 1
ATOM 561 O O . GLU A 1 101 ? -53.140 -42.239 14.353 1.00 51.36 101 GLU A O 1
ATOM 567 N N . ASN A 1 102 ? -53.499 -44.407 13.726 1.00 49.86 102 ASN A N 1
ATOM 568 C CA . ASN A 1 102 ? -54.951 -44.466 13.850 1.00 50.02 102 ASN A CA 1
ATOM 569 C C . ASN A 1 102 ? -55.600 -43.349 13.025 1.00 52.03 102 ASN A C 1
ATOM 570 O O . ASN A 1 102 ? -56.555 -42.696 13.479 1.00 51.25 102 ASN A O 1
ATOM 575 N N . VAL A 1 103 ? -55.029 -43.114 11.812 1.00 46.40 103 VAL A N 1
ATOM 576 C CA . VAL A 1 103 ? -55.521 -42.121 10.863 1.00 45.88 103 VAL A CA 1
ATOM 577 C C . VAL A 1 103 ? -56.937 -42.535 10.411 1.00 51.83 103 VAL A C 1
ATOM 578 O O . VAL A 1 103 ? -57.123 -43.627 9.872 1.00 52.35 103 VAL A O 1
ATOM 582 N N . THR A 1 104 ? -57.938 -41.696 10.739 1.00 49.74 104 THR A N 1
ATOM 583 C CA . THR A 1 104 ? -59.348 -41.965 10.453 1.00 51.60 104 THR A CA 1
ATOM 584 C C . THR A 1 104 ? -60.067 -40.693 9.948 1.00 56.09 104 THR A C 1
ATOM 585 O O . THR A 1 104 ? -60.276 -39.734 10.700 1.00 55.02 104 THR A O 1
ATOM 589 N N . GLN A 1 105 ? -60.440 -40.701 8.663 1.00 54.20 105 GLN A N 1
ATOM 590 C CA . GLN A 1 105 ? -61.167 -39.595 8.031 1.00 53.80 105 GLN A CA 1
ATOM 591 C C . GLN A 1 105 ? -62.614 -39.660 8.442 1.00 58.42 105 GLN A C 1
ATOM 592 O O . GLN A 1 105 ? -63.180 -40.756 8.530 1.00 59.83 105 GLN A O 1
ATOM 598 N N . ASP A 1 106 ? -63.219 -38.490 8.670 1.00 54.16 106 ASP A N 1
ATOM 599 C CA . ASP A 1 106 ? -64.647 -38.378 8.933 1.00 54.94 106 ASP A CA 1
ATOM 600 C C . ASP A 1 106 ? -65.230 -37.584 7.742 1.00 59.35 106 ASP A C 1
ATOM 601 O O . ASP A 1 106 ? -64.987 -36.378 7.595 1.00 57.40 106 ASP A O 1
ATOM 606 N N . ALA A 1 107 ? -65.964 -38.287 6.870 1.00 57.98 107 ALA A N 1
ATOM 607 C CA . ALA A 1 107 ? -66.556 -37.705 5.665 1.00 58.73 107 ALA A CA 1
ATOM 608 C C . ALA A 1 107 ? -67.621 -36.642 5.950 1.00 64.45 107 ALA A C 1
ATOM 609 O O . ALA A 1 107 ? -67.840 -35.769 5.108 1.00 65.57 107 ALA A O 1
ATOM 611 N N . GLU A 1 108 ? -68.255 -36.701 7.140 1.00 61.48 108 GLU A N 1
ATOM 612 C CA . GLU A 1 108 ? -69.291 -35.762 7.579 1.00 61.85 108 GLU A CA 1
ATOM 613 C C . GLU A 1 108 ? -68.765 -34.344 7.827 1.00 62.45 108 GLU A C 1
ATOM 614 O O . GLU A 1 108 ? -69.164 -33.404 7.131 1.00 63.81 108 GLU A O 1
ATOM 620 N N . ASP A 1 109 ? -67.906 -34.184 8.832 1.00 53.95 109 ASP A N 1
ATOM 621 C CA . ASP A 1 109 ? -67.397 -32.865 9.214 1.00 51.42 109 ASP A CA 1
ATOM 622 C C . ASP A 1 109 ? -66.076 -32.473 8.498 1.00 51.52 109 ASP A C 1
ATOM 623 O O . ASP A 1 109 ? -65.581 -31.366 8.718 1.00 52.06 109 ASP A O 1
ATOM 628 N N . ASN A 1 110 ? -65.557 -33.342 7.603 1.00 44.65 110 ASN A N 1
ATOM 629 C CA . ASN A 1 110 ? -64.327 -33.112 6.835 1.00 43.60 110 ASN A CA 1
ATOM 630 C C . ASN A 1 110 ? -63.107 -32.940 7.721 1.00 46.01 110 ASN A C 1
ATOM 631 O O . ASN A 1 110 ? -62.294 -32.036 7.497 1.00 45.38 110 ASN A O 1
ATOM 636 N N . THR A 1 111 ? -63.003 -33.806 8.734 1.00 41.10 111 THR A N 1
ATOM 637 C CA . THR A 1 111 ? -61.908 -33.843 9.693 1.00 39.76 111 THR A CA 1
ATOM 638 C C . THR A 1 111 ? -61.184 -35.166 9.513 1.00 44.08 111 THR A C 1
ATOM 639 O O . THR A 1 111 ? -61.742 -36.104 8.925 1.00 44.84 111 THR A O 1
ATOM 643 N N . VAL A 1 112 ? -59.937 -35.215 9.984 1.00 40.05 112 VAL A N 1
ATOM 644 C CA . VAL A 1 112 ? -59.069 -36.384 9.954 1.00 40.34 112 VAL A CA 1
ATOM 645 C C . VAL A 1 112 ? -58.408 -36.510 11.317 1.00 45.25 112 VAL A C 1
ATOM 646 O O . VAL A 1 112 ? -57.923 -35.507 11.866 1.00 43.28 112 VAL A O 1
ATOM 650 N N . SER A 1 113 ? -58.509 -37.714 11.920 1.00 44.11 113 SER A N 1
ATOM 651 C CA . SER A 1 113 ? -58.011 -37.964 13.283 1.00 42.66 113 SER A CA 1
ATOM 652 C C . SER A 1 113 ? -56.728 -38.758 13.309 1.00 44.11 113 SER A C 1
ATOM 653 O O . SER A 1 113 ? -56.450 -39.521 12.392 1.00 43.07 113 SER A O 1
ATOM 656 N N . PHE A 1 114 ? -55.935 -38.575 14.365 1.00 40.15 114 PHE A N 1
ATOM 657 C CA . PHE A 1 114 ? -54.686 -39.288 14.530 1.00 40.03 114 PHE A CA 1
ATOM 658 C C . PHE A 1 114 ? -54.171 -39.232 15.974 1.00 44.41 114 PHE A C 1
ATOM 659 O O . PHE A 1 114 ? -54.657 -38.450 16.801 1.00 42.33 114 PHE A O 1
ATOM 667 N N . LEU A 1 115 ? -53.148 -40.054 16.225 1.00 43.16 115 LEU A N 1
ATOM 668 C CA . LEU A 1 115 ? -52.291 -40.090 17.407 1.00 43.81 115 LEU A CA 1
ATOM 669 C C . LEU A 1 115 ? -50.896 -40.009 16.803 1.00 47.28 115 LEU A C 1
ATOM 670 O O . LEU A 1 115 ? -50.626 -40.706 15.811 1.00 46.45 115 LEU A O 1
ATOM 675 N N . GLN A 1 116 ? -50.057 -39.092 17.323 1.00 42.29 116 GLN A N 1
ATOM 676 C CA . GLN A 1 116 ? -48.679 -38.902 16.870 1.00 42.62 116 GLN A CA 1
ATOM 677 C C . GLN A 1 116 ? -47.792 -39.671 17.864 1.00 47.44 116 GLN A C 1
ATOM 678 O O . GLN A 1 116 ? -47.681 -39.267 19.033 1.00 43.60 116 GLN A O 1
ATOM 684 N N . PRO A 1 117 ? -47.202 -40.814 17.449 1.00 46.64 117 PRO A N 1
ATOM 685 C CA . PRO A 1 117 ? -46.382 -41.573 18.401 1.00 46.09 117 PRO A CA 1
ATOM 686 C C . PRO A 1 117 ? -45.058 -40.885 18.683 1.00 46.87 117 PRO A C 1
ATOM 687 O O . PRO A 1 117 ? -44.503 -40.235 17.799 1.00 46.80 117 PRO A O 1
ATOM 691 N N . ASN A 1 118 ? -44.593 -40.976 19.938 1.00 41.85 118 ASN A N 1
ATOM 692 C CA . ASN A 1 118 ? -43.340 -40.371 20.394 1.00 39.95 118 ASN A CA 1
ATOM 693 C C . ASN A 1 118 ? -42.193 -41.384 20.458 1.00 44.76 118 ASN A C 1
ATOM 694 O O . ASN A 1 118 ? -42.377 -42.497 20.951 1.00 46.19 118 ASN A O 1
ATOM 699 N N . GLY A 1 119 ? -41.035 -40.983 19.929 1.00 39.67 119 GLY A N 1
ATOM 700 C CA . GLY A 1 119 ? -39.815 -41.770 19.883 1.00 39.58 119 GLY A CA 1
ATOM 701 C C . GLY A 1 119 ? -38.601 -40.876 19.784 1.00 43.41 119 GLY A C 1
ATOM 702 O O . GLY A 1 119 ? -38.645 -39.859 19.083 1.00 42.67 119 GLY A O 1
ATOM 703 N N . ALA A 1 120 ? -37.501 -41.248 20.494 1.00 39.08 120 ALA A N 1
ATOM 704 C CA . ALA A 1 120 ? -36.208 -40.548 20.489 1.00 37.45 120 ALA A CA 1
ATOM 705 C C . ALA A 1 120 ? -35.061 -41.559 20.361 1.00 41.71 120 ALA A C 1
ATOM 706 O O . ALA A 1 120 ? -34.953 -42.473 21.187 1.00 41.74 120 ALA A O 1
ATOM 708 N N . ILE A 1 121 ? -34.208 -41.409 19.329 1.00 37.58 121 ILE A N 1
ATOM 709 C CA . ILE A 1 121 ? -33.053 -42.290 19.132 1.00 39.66 121 ILE A CA 1
ATOM 710 C C . ILE A 1 121 ? -31.824 -41.438 19.304 1.00 46.17 121 ILE A C 1
ATOM 711 O O . ILE A 1 121 ? -31.703 -40.435 18.613 1.00 48.04 121 ILE A O 1
ATOM 716 N N . PHE A 1 122 ? -30.919 -41.820 20.216 1.00 43.40 122 PHE A N 1
ATOM 717 C CA . PHE A 1 122 ? -29.703 -41.060 20.508 1.00 43.99 122 PHE A CA 1
ATOM 718 C C . PHE A 1 122 ? -28.747 -41.087 19.334 1.00 50.69 122 PHE A C 1
ATOM 719 O O . PHE A 1 122 ? -28.593 -42.146 18.729 1.00 54.33 122 PHE A O 1
ATOM 727 N N . GLU A 1 123 ? -28.131 -39.927 18.994 1.00 44.52 123 GLU A N 1
ATOM 728 C CA . GLU A 1 123 ? -27.154 -39.811 17.907 1.00 45.79 123 GLU A CA 1
ATOM 729 C C . GLU A 1 123 ? -25.766 -39.550 18.511 1.00 51.00 123 GLU A C 1
ATOM 730 O O . GLU A 1 123 ? -25.387 -38.386 18.675 1.00 50.10 123 GLU A O 1
ATOM 736 N N . PRO A 1 124 ? -24.992 -40.597 18.888 1.00 49.96 124 PRO A N 1
ATOM 737 C CA . PRO A 1 124 ? -23.650 -40.346 19.470 1.00 50.41 124 PRO A CA 1
ATOM 738 C C . PRO A 1 124 ? -22.769 -39.547 18.520 1.00 53.71 124 PRO A C 1
ATOM 739 O O . PRO A 1 124 ? -21.976 -38.721 18.962 1.00 53.62 124 PRO A O 1
ATOM 743 N N . SER A 1 125 ? -22.997 -39.732 17.217 1.00 50.81 125 SER A N 1
ATOM 744 C CA . SER A 1 125 ? -22.323 -39.059 16.098 1.00 52.94 125 SER A CA 1
ATOM 745 C C . SER A 1 125 ? -22.539 -37.539 16.150 1.00 55.34 125 SER A C 1
ATOM 746 O O . SER A 1 125 ? -21.621 -36.778 15.831 1.00 55.19 125 SER A O 1
ATOM 749 N N . LEU A 1 126 ? -23.735 -37.103 16.600 1.00 49.73 126 LEU A N 1
ATOM 750 C CA . LEU A 1 126 ? -24.097 -35.683 16.645 1.00 48.23 126 LEU A CA 1
ATOM 751 C C . LEU A 1 126 ? -24.032 -35.036 18.034 1.00 54.39 126 LEU A C 1
ATOM 752 O O . LEU A 1 126 ? -24.437 -33.872 18.173 1.00 55.33 126 LEU A O 1
ATOM 757 N N . SER A 1 127 ? -23.535 -35.769 19.044 1.00 51.37 127 SER A N 1
ATOM 758 C CA . SER A 1 127 ? -23.493 -35.339 20.450 1.00 49.20 127 SER A CA 1
ATOM 759 C C . SER A 1 127 ? -22.104 -35.117 21.006 1.00 55.40 127 SER A C 1
ATOM 760 O O . SER A 1 127 ? -21.149 -35.771 20.581 1.00 57.08 127 SER A O 1
ATOM 763 N N . VAL A 1 128 ? -22.010 -34.235 22.019 1.00 51.98 128 VAL A N 1
ATOM 764 C CA . VAL A 1 128 ? -20.777 -33.864 22.727 1.00 52.90 128 VAL A CA 1
ATOM 765 C C . VAL A 1 128 ? -20.252 -35.001 23.689 1.00 57.00 128 VAL A C 1
ATOM 766 O O . VAL A 1 128 ? -19.071 -35.008 24.033 1.00 57.79 128 VAL A O 1
ATOM 770 N N . GLY A 1 129 ? -21.146 -35.904 24.127 1.00 51.01 129 GLY A N 1
ATOM 771 C CA . GLY A 1 129 ? -20.825 -37.011 25.032 1.00 49.09 129 GLY A CA 1
ATOM 772 C C . GLY A 1 129 ? -21.764 -38.203 24.936 1.00 48.18 129 GLY A C 1
ATOM 773 O O . GLY A 1 129 ? -22.467 -38.366 23.932 1.00 46.93 129 GLY A O 1
ATOM 774 N N . THR A 1 130 ? -21.772 -39.061 25.980 1.00 42.36 130 THR A N 1
ATOM 775 C CA . THR A 1 130 ? -22.632 -40.259 26.015 1.00 41.15 130 THR A CA 1
ATOM 776 C C . THR A 1 130 ? -23.915 -39.995 26.803 1.00 40.63 130 THR A C 1
ATOM 777 O O . THR A 1 130 ? -23.956 -39.037 27.584 1.00 37.65 130 THR A O 1
ATOM 781 N N . GLU A 1 131 ? -24.940 -40.883 26.655 1.00 36.33 131 GLU A N 1
ATOM 782 C CA . GLU A 1 131 ? -26.184 -40.793 27.450 1.00 33.61 131 GLU A CA 1
ATOM 783 C C . GLU A 1 131 ? -25.848 -41.061 28.945 1.00 36.86 131 GLU A C 1
ATOM 784 O O . GLU A 1 131 ? -26.708 -40.859 29.797 1.00 35.34 131 GLU A O 1
ATOM 790 N N . ALA A 1 132 ? -24.614 -41.546 29.239 1.00 34.50 132 ALA A N 1
ATOM 791 C CA . ALA A 1 132 ? -24.096 -41.872 30.571 1.00 34.47 132 ALA A CA 1
ATOM 792 C C . ALA A 1 132 ? -23.439 -40.691 31.287 1.00 38.54 132 ALA A C 1
ATOM 793 O O . ALA A 1 132 ? -23.076 -40.820 32.469 1.00 38.28 132 ALA A O 1
ATOM 795 N N . ASP A 1 133 ? -23.216 -39.573 30.568 1.00 35.44 133 ASP A N 1
ATOM 796 C CA . ASP A 1 133 ? -22.619 -38.366 31.141 1.00 35.06 133 ASP A CA 1
ATOM 797 C C . ASP A 1 133 ? -23.348 -37.918 32.393 1.00 37.93 133 ASP A C 1
ATOM 798 O O . ASP A 1 133 ? -24.583 -37.926 32.441 1.00 36.17 133 ASP A O 1
ATOM 803 N N . ASN A 1 134 ? -22.569 -37.557 33.407 1.00 34.41 134 ASN A N 1
ATOM 804 C CA . ASN A 1 134 ? -23.076 -37.117 34.686 1.00 33.85 134 ASN A CA 1
ATOM 805 C C . ASN A 1 134 ? -23.120 -35.620 34.787 1.00 36.34 134 ASN A C 1
ATOM 806 O O . ASN A 1 134 ? -22.225 -34.953 34.280 1.00 34.39 134 ASN A O 1
ATOM 811 N N . PHE A 1 135 ? -24.157 -35.106 35.473 1.00 32.07 135 PHE A N 1
ATOM 812 C CA . PHE A 1 135 ? -24.407 -33.685 35.740 1.00 31.58 135 PHE A CA 1
ATOM 813 C C . PHE A 1 135 ? -24.952 -33.530 37.148 1.00 34.99 135 PHE A C 1
ATOM 814 O O . PHE A 1 135 ? -25.692 -34.405 37.611 1.00 33.73 135 PHE A O 1
ATOM 822 N N . THR A 1 136 ? -24.658 -32.379 37.787 1.00 32.52 136 THR A N 1
ATOM 823 C CA . THR A 1 136 ? -25.229 -31.943 39.074 1.00 31.41 136 THR A CA 1
ATOM 824 C C . THR A 1 136 ? -26.418 -31.097 38.673 1.00 34.42 136 THR A C 1
ATOM 825 O O . THR A 1 136 ? -26.275 -30.159 37.887 1.00 33.71 136 THR A O 1
ATOM 829 N N . VAL A 1 137 ? -27.606 -31.487 39.144 1.00 30.33 137 VAL A N 1
ATOM 830 C CA . VAL A 1 137 ? -28.872 -30.869 38.765 1.00 29.01 137 VAL A CA 1
ATOM 831 C C . VAL A 1 137 ? -29.787 -30.774 39.973 1.00 31.47 137 VAL A C 1
ATOM 832 O O . VAL A 1 137 ? -29.569 -31.443 40.982 1.00 31.23 137 VAL A O 1
ATOM 836 N N . LEU A 1 138 ? -30.814 -29.934 39.876 1.00 26.44 138 LEU A N 1
ATOM 837 C CA . LEU A 1 138 ? -31.795 -29.774 40.945 1.00 24.25 138 LEU A CA 1
ATOM 838 C C . LEU A 1 138 ? -32.415 -31.169 41.185 1.00 25.15 138 LEU A C 1
ATOM 839 O O . LEU A 1 138 ? -32.621 -31.934 40.227 1.00 22.95 138 LEU A O 1
ATOM 844 N N . ASN A 1 139 ? -32.657 -31.495 42.451 1.00 21.18 139 ASN A N 1
ATOM 845 C CA . ASN A 1 139 ? -33.313 -32.730 42.811 1.00 23.31 139 ASN A CA 1
ATOM 846 C C . ASN A 1 139 ? -34.794 -32.454 42.557 1.00 26.83 139 ASN A C 1
ATOM 847 O O . ASN A 1 139 ? -35.421 -31.696 43.284 1.00 25.12 139 ASN A O 1
ATOM 852 N N . LEU A 1 140 ? -35.278 -32.983 41.442 1.00 26.01 140 LEU A N 1
ATOM 853 C CA . LEU A 1 140 ? -36.637 -32.821 40.885 1.00 27.10 140 LEU A CA 1
ATOM 854 C C . LEU A 1 140 ? -37.751 -33.213 41.853 1.00 30.04 140 LEU A C 1
ATOM 855 O O . LEU A 1 140 ? -38.652 -32.413 42.080 1.00 29.06 140 LEU A O 1
ATOM 860 N N . ALA A 1 141 ? -37.664 -34.410 42.454 1.00 26.05 141 ALA A N 1
ATOM 861 C CA . ALA A 1 141 ? -38.683 -34.892 43.390 1.00 25.22 141 ALA A CA 1
ATOM 862 C C . ALA A 1 141 ? -38.754 -34.036 44.642 1.00 27.76 141 ALA A C 1
ATOM 863 O O . ALA A 1 141 ? -39.836 -33.841 45.178 1.00 27.07 141 ALA A O 1
ATOM 865 N N . VAL A 1 142 ? -37.613 -33.564 45.127 1.00 22.66 142 VAL A N 1
ATOM 866 C CA . VAL A 1 142 ? -37.607 -32.735 46.338 1.00 22.56 142 VAL A CA 1
ATOM 867 C C . VAL A 1 142 ? -38.302 -31.411 46.060 1.00 30.84 142 VAL A C 1
ATOM 868 O O . VAL A 1 142 ? -39.257 -31.066 46.787 1.00 31.92 142 VAL A O 1
ATOM 872 N N . ALA A 1 143 ? -37.901 -30.715 44.950 1.00 25.84 143 ALA A N 1
ATOM 873 C CA . ALA A 1 143 ? -38.543 -29.450 44.565 1.00 23.75 143 ALA A CA 1
ATOM 874 C C . ALA A 1 143 ? -40.035 -29.619 44.338 1.00 26.97 143 ALA A C 1
ATOM 875 O O . ALA A 1 143 ? -40.801 -28.853 44.921 1.00 24.17 143 ALA A O 1
ATOM 877 N N . ALA A 1 144 ? -40.459 -30.685 43.602 1.00 24.51 144 ALA A N 1
ATOM 878 C CA . ALA A 1 144 ? -41.872 -30.927 43.351 1.00 24.76 144 ALA A CA 1
ATOM 879 C C . ALA A 1 144 ? -42.688 -31.305 44.552 1.00 29.72 144 ALA A C 1
ATOM 880 O O . ALA A 1 144 ? -43.774 -30.738 44.701 1.00 28.94 144 ALA A O 1
ATOM 882 N N . ALA A 1 145 ? -42.218 -32.274 45.402 1.00 26.66 145 ALA A N 1
ATOM 883 C CA . ALA A 1 145 ? -43.014 -32.681 46.576 1.00 24.85 145 ALA A CA 1
ATOM 884 C C . ALA A 1 145 ? -43.212 -31.525 47.554 1.00 28.48 145 ALA A C 1
ATOM 885 O O . ALA A 1 145 ? -44.294 -31.364 48.109 1.00 28.49 145 ALA A O 1
ATOM 887 N N . SER A 1 146 ? -42.167 -30.701 47.749 1.00 26.70 146 SER A N 1
ATOM 888 C CA . SER A 1 146 ? -42.218 -29.539 48.624 1.00 26.34 146 SER A CA 1
ATOM 889 C C . SER A 1 146 ? -43.178 -28.490 48.077 1.00 31.79 146 SER A C 1
ATOM 890 O O . SER A 1 146 ? -43.918 -27.861 48.848 1.00 33.67 146 SER A O 1
ATOM 893 N N . HIS A 1 147 ? -43.230 -28.361 46.748 1.00 25.33 147 HIS A N 1
ATOM 894 C CA . HIS A 1 147 ? -44.155 -27.456 46.089 1.00 24.31 147 HIS A CA 1
ATOM 895 C C . HIS A 1 147 ? -45.605 -27.938 46.256 1.00 28.33 147 HIS A C 1
ATOM 896 O O . HIS A 1 147 ? -46.452 -27.168 46.663 1.00 25.24 147 HIS A O 1
ATOM 903 N N . ILE A 1 148 ? -45.859 -29.225 46.007 1.00 25.83 148 ILE A N 1
ATOM 904 C CA . ILE A 1 148 ? -47.188 -29.793 46.026 1.00 25.60 148 ILE A CA 1
ATOM 905 C C . ILE A 1 148 ? -47.754 -29.952 47.430 1.00 32.03 148 ILE A C 1
ATOM 906 O O . ILE A 1 148 ? -48.901 -29.574 47.659 1.00 33.15 148 ILE A O 1
ATOM 911 N N . TYR A 1 149 ? -46.991 -30.546 48.351 1.00 27.19 149 TYR A N 1
ATOM 912 C CA . TYR A 1 149 ? -47.538 -30.794 49.670 1.00 28.27 149 TYR A CA 1
ATOM 913 C C . TYR A 1 149 ? -47.201 -29.719 50.659 1.00 34.11 149 TYR A C 1
ATOM 914 O O . TYR A 1 149 ? -46.151 -29.788 51.264 1.00 34.32 149 TYR A O 1
ATOM 923 N N . GLN A 1 150 ? -48.116 -28.753 50.847 1.00 31.38 150 GLN A N 1
ATOM 924 C CA . GLN A 1 150 ? -47.973 -27.618 51.784 1.00 31.71 150 GLN A CA 1
ATOM 925 C C . GLN A 1 150 ? -48.503 -27.910 53.200 1.00 35.61 150 GLN A C 1
ATOM 926 O O . GLN A 1 150 ? -48.238 -27.154 54.133 1.00 36.32 150 GLN A O 1
ATOM 932 N N . ASN A 1 151 ? -49.245 -29.008 53.366 1.00 30.98 151 ASN A N 1
ATOM 933 C CA . ASN A 1 151 ? -49.754 -29.400 54.666 1.00 31.20 151 ASN A CA 1
ATOM 934 C C . ASN A 1 151 ? -48.514 -29.691 55.511 1.00 32.54 151 ASN A C 1
ATOM 935 O O . ASN A 1 151 ? -47.663 -30.448 55.068 1.00 31.50 151 ASN A O 1
ATOM 940 N N . GLN A 1 152 ? -48.364 -29.015 56.674 1.00 31.62 152 GLN A N 1
ATOM 941 C CA . GLN A 1 152 ? -47.163 -29.100 57.523 1.00 31.10 152 GLN A CA 1
ATOM 942 C C . GLN A 1 152 ? -46.927 -30.504 58.110 1.00 34.19 152 GLN A C 1
ATOM 943 O O . GLN A 1 152 ? -45.763 -30.903 58.314 1.00 33.97 152 GLN A O 1
ATOM 949 N N . PHE A 1 153 ? -48.017 -31.265 58.373 1.00 29.53 153 PHE A N 1
ATOM 950 C CA . PHE A 1 153 ? -47.831 -32.641 58.855 1.00 28.20 153 PHE A CA 1
ATOM 951 C C . PHE A 1 153 ? -47.223 -33.477 57.727 1.00 28.75 153 PHE A C 1
ATOM 952 O O . PHE A 1 153 ? -46.383 -34.305 58.006 1.00 28.54 153 PHE A O 1
ATOM 960 N N . VAL A 1 154 ? -47.650 -33.267 56.467 1.00 26.57 154 VAL A N 1
ATOM 961 C CA . VAL A 1 154 ? -47.119 -33.995 55.299 1.00 26.21 154 VAL A CA 1
ATOM 962 C C . VAL A 1 154 ? -45.628 -33.656 55.096 1.00 29.84 154 VAL A C 1
ATOM 963 O O . VAL A 1 154 ? -44.820 -34.561 54.947 1.00 29.68 154 VAL A O 1
ATOM 967 N N . GLN A 1 155 ? -45.285 -32.347 55.084 1.00 26.54 155 GLN A N 1
ATOM 968 C CA . GLN A 1 155 ? -43.928 -31.827 54.952 1.00 25.63 155 GLN A CA 1
ATOM 969 C C . GLN A 1 155 ? -43.014 -32.497 55.979 1.00 30.54 155 GLN A C 1
ATOM 970 O O . GLN A 1 155 ? -41.859 -32.764 55.675 1.00 30.63 155 GLN A O 1
ATOM 976 N N . MET A 1 156 ? -43.524 -32.753 57.187 1.00 29.42 156 MET A N 1
ATOM 977 C CA . MET A 1 156 ? -42.785 -33.431 58.287 1.00 29.65 156 MET A CA 1
ATOM 978 C C . MET A 1 156 ? -42.501 -34.896 57.917 1.00 32.22 156 MET A C 1
ATOM 979 O O . MET A 1 156 ? -41.452 -35.394 58.282 1.00 30.68 156 MET A O 1
ATOM 984 N N . ILE A 1 157 ? -43.450 -35.606 57.220 1.00 30.43 157 ILE A N 1
ATOM 985 C CA . ILE A 1 157 ? -43.210 -37.008 56.809 1.00 28.84 157 ILE A CA 1
ATOM 986 C C . ILE A 1 157 ? -42.134 -37.008 55.702 1.00 32.24 157 ILE A C 1
ATOM 987 O O . ILE A 1 157 ? -41.146 -37.758 55.771 1.00 31.59 157 ILE A O 1
ATOM 992 N N . LEU A 1 158 ? -42.319 -36.102 54.729 1.00 28.17 158 LEU A N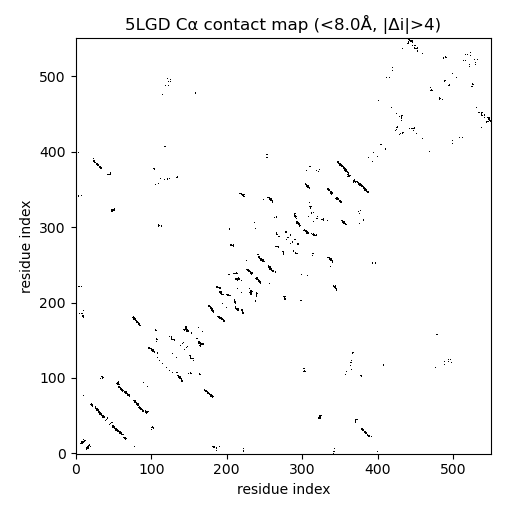 1
ATOM 993 C CA . LEU A 1 158 ? -41.475 -35.911 53.559 1.00 27.41 158 LEU A CA 1
ATOM 994 C C . LEU A 1 158 ? -40.062 -35.547 53.919 1.00 30.25 158 LEU A C 1
ATOM 995 O O . LEU A 1 158 ? -39.135 -36.111 53.343 1.00 30.14 158 LEU A O 1
ATOM 1000 N N . ASN A 1 159 ? -39.890 -34.670 54.926 1.00 26.74 159 ASN A N 1
ATOM 1001 C CA . ASN A 1 159 ? -38.590 -34.290 55.417 1.00 26.71 159 ASN A CA 1
ATOM 1002 C C . ASN A 1 159 ? -37.860 -35.527 55.923 1.00 29.19 159 ASN A C 1
ATOM 1003 O O . ASN A 1 159 ? -36.674 -35.724 55.612 1.00 28.65 159 ASN A O 1
ATOM 1008 N N . SER A 1 160 ? -38.576 -36.374 56.677 1.00 24.46 160 SER A N 1
ATOM 1009 C CA . SER A 1 160 ? -38.000 -37.581 57.275 1.00 24.33 160 SER A CA 1
ATOM 1010 C C . SER A 1 160 ? -37.529 -38.526 56.214 1.00 29.15 160 SER A C 1
ATOM 1011 O O . SER A 1 160 ? -36.480 -39.145 56.370 1.00 29.47 160 SER A O 1
ATOM 1014 N N . LEU A 1 161 ? -38.310 -38.614 55.126 1.00 25.89 161 LEU A N 1
ATOM 1015 C CA . LEU A 1 161 ? -38.085 -39.488 53.991 1.00 24.96 161 LEU A CA 1
ATOM 1016 C C . LEU A 1 161 ? -36.941 -38.985 53.096 1.00 29.94 161 LEU A C 1
ATOM 1017 O O . LEU A 1 161 ? -36.155 -39.794 52.607 1.00 28.35 161 LEU A O 1
ATOM 1022 N N . ILE A 1 162 ? -36.849 -37.649 52.895 1.00 26.54 162 ILE A N 1
ATOM 1023 C CA . ILE A 1 162 ? -35.787 -37.008 52.126 1.00 24.30 162 ILE A CA 1
ATOM 1024 C C . ILE A 1 162 ? -34.434 -37.281 52.823 1.00 28.26 162 ILE A C 1
ATOM 1025 O O . ILE A 1 162 ? -33.469 -37.659 52.166 1.00 26.77 162 ILE A O 1
ATOM 1030 N N . ASN A 1 163 ? -34.411 -37.134 54.156 1.00 24.44 163 ASN A N 1
ATOM 1031 C CA . ASN A 1 163 ? -33.254 -37.366 54.999 1.00 25.35 163 ASN A CA 1
ATOM 1032 C C . ASN A 1 163 ? -32.895 -38.829 55.140 1.00 33.52 163 ASN A C 1
ATOM 1033 O O . ASN A 1 163 ? -31.707 -39.128 55.029 1.00 34.41 163 ASN A O 1
ATOM 1038 N N . LYS A 1 164 ? -33.882 -39.761 55.310 1.00 30.15 164 LYS A N 1
ATOM 1039 C CA . LYS A 1 164 ? -33.565 -41.207 55.385 1.00 30.88 164 LYS A CA 1
ATOM 1040 C C . LYS A 1 164 ? -32.919 -41.743 54.087 1.00 33.86 164 LYS A C 1
ATOM 1041 O O . LYS A 1 164 ? -32.017 -42.584 54.138 1.00 35.20 164 LYS A O 1
ATOM 1047 N N . SER A 1 165 ? -33.377 -41.248 52.927 1.00 28.72 165 SER A N 1
ATOM 1048 C CA . SER A 1 165 ? -32.856 -41.618 51.605 1.00 26.42 165 SER A CA 1
ATOM 1049 C C . SER A 1 165 ? -31.597 -40.776 51.273 1.00 29.05 165 SER A C 1
ATOM 1050 O O . SER A 1 165 ? -31.031 -40.891 50.175 1.00 26.94 165 SER A O 1
ATOM 1053 N N . LYS A 1 166 ? -31.185 -39.914 52.224 1.00 27.51 166 LYS A N 1
ATOM 1054 C CA . LYS A 1 166 ? -30.043 -38.995 52.087 1.00 28.36 166 LYS A CA 1
ATOM 1055 C C . LYS A 1 166 ? -30.123 -38.244 50.747 1.00 32.56 166 LYS A C 1
ATOM 1056 O O . LYS A 1 166 ? -29.171 -38.209 49.960 1.00 32.87 166 LYS A O 1
ATOM 1062 N N . SER A 1 167 ? -31.290 -37.728 50.465 1.00 27.83 167 SER A N 1
ATOM 1063 C CA . SER A 1 167 ? -31.542 -36.918 49.281 1.00 28.09 167 SER A CA 1
ATOM 1064 C C . SER A 1 167 ? -31.240 -35.486 49.703 1.00 30.25 167 SER A C 1
ATOM 1065 O O . SER A 1 167 ? -31.304 -35.161 50.883 1.00 29.96 167 SER A O 1
ATOM 1068 N N . SER A 1 168 ? -30.926 -34.626 48.753 1.00 26.83 168 SER A N 1
ATOM 1069 C CA . SER A 1 168 ? -30.585 -33.269 49.115 1.00 26.27 168 SER A CA 1
ATOM 1070 C C . SER A 1 168 ? -31.204 -32.290 48.117 1.00 26.70 168 SER A C 1
ATOM 1071 O O . SER A 1 168 ? -31.971 -32.731 47.284 1.00 25.91 168 SER A O 1
ATOM 1074 N N . MET A 1 169 ? -30.885 -30.994 48.160 1.00 25.48 169 MET A N 1
ATOM 1075 C CA . MET A 1 169 ? -31.503 -30.072 47.171 1.00 25.52 169 MET A CA 1
ATOM 1076 C C . MET A 1 169 ? -31.048 -30.359 45.694 1.00 29.99 169 MET A C 1
ATOM 1077 O O . MET A 1 169 ? -31.776 -30.067 44.731 1.00 28.21 169 MET A O 1
ATOM 1082 N N . PHE A 1 170 ? -29.806 -30.857 45.535 1.00 26.71 170 PHE A N 1
ATOM 1083 C CA . PHE A 1 170 ? -29.218 -31.184 44.241 1.00 26.05 170 PHE A CA 1
ATOM 1084 C C . PHE A 1 170 ? -28.845 -32.634 44.242 1.00 30.35 170 PHE A C 1
ATOM 1085 O O . PHE A 1 170 ? -28.769 -33.250 45.298 1.00 27.13 170 PHE A O 1
ATOM 1093 N N . GLN A 1 171 ? -28.650 -33.203 43.055 1.00 28.51 171 GLN A N 1
ATOM 1094 C CA . GLN A 1 171 ? -28.293 -34.615 42.908 1.00 28.65 171 GLN A CA 1
ATOM 1095 C C . GLN A 1 171 ? -27.332 -34.796 41.725 1.00 32.62 171 GLN A C 1
ATOM 1096 O O . GLN A 1 171 ? -27.110 -33.837 40.979 1.00 34.57 171 GLN A O 1
ATOM 1102 N N . VAL A 1 172 ? -26.785 -36.011 41.531 1.00 27.39 172 VAL A N 1
ATOM 1103 C CA . VAL A 1 172 ? -25.983 -36.280 40.339 1.00 26.94 172 VAL A CA 1
ATOM 1104 C C . VAL A 1 172 ? -26.796 -37.307 39.521 1.00 31.71 172 VAL A C 1
ATOM 1105 O O . VAL A 1 172 ? -27.168 -38.361 40.056 1.00 31.71 172 VAL A O 1
ATOM 1109 N N . ARG A 1 173 ? -27.113 -36.983 38.263 1.00 28.06 173 ARG A N 1
ATOM 1110 C CA . ARG A 1 173 ? -27.844 -37.906 37.378 1.00 27.48 173 ARG A CA 1
ATOM 1111 C C . ARG A 1 173 ? -27.202 -38.049 36.005 1.00 30.22 173 ARG A C 1
ATOM 1112 O O . ARG A 1 173 ? -26.513 -37.146 35.524 1.00 29.16 173 ARG A O 1
ATOM 1120 N N . THR A 1 174 ? -27.404 -39.190 35.374 1.00 27.07 174 THR A N 1
ATOM 1121 C CA . THR A 1 174 ? -26.846 -39.337 34.036 1.00 29.48 174 THR A CA 1
ATOM 1122 C C . THR A 1 174 ? -27.814 -38.597 33.091 1.00 33.59 174 THR A C 1
ATOM 1123 O O . THR A 1 174 ? -28.952 -38.276 33.475 1.00 34.68 174 THR A O 1
ATOM 1127 N N . LEU A 1 175 ? -27.392 -38.361 31.851 1.00 30.03 175 LEU A N 1
ATOM 1128 C CA . LEU A 1 175 ? -28.282 -37.745 30.877 1.00 29.67 175 LEU A CA 1
ATOM 1129 C C . LEU A 1 175 ? -29.518 -38.621 30.684 1.00 35.83 175 LEU A C 1
ATOM 1130 O O . LEU A 1 175 ? -30.629 -38.102 30.696 1.00 33.25 175 LEU A O 1
ATOM 1135 N N . ARG A 1 176 ? -29.321 -39.955 30.519 1.00 36.14 176 ARG A N 1
ATOM 1136 C CA . ARG A 1 176 ? -30.413 -40.907 30.254 1.00 36.37 176 ARG A CA 1
ATOM 1137 C C . ARG A 1 176 ? -31.532 -40.819 31.298 1.00 37.87 176 ARG A C 1
ATOM 1138 O O . ARG A 1 176 ? -32.704 -40.905 30.930 1.00 35.09 176 ARG A O 1
ATOM 1146 N N . GLU A 1 177 ? -31.144 -40.654 32.596 1.00 33.05 177 GLU A N 1
ATOM 1147 C CA . GLU A 1 177 ? -32.015 -40.555 33.770 1.00 30.66 177 GLU A CA 1
ATOM 1148 C C . GLU A 1 177 ? -32.752 -39.245 33.828 1.00 33.29 177 GLU A C 1
ATOM 1149 O O . GLU A 1 177 ? -33.968 -39.253 33.927 1.00 33.12 177 GLU A O 1
ATOM 1155 N N . LEU A 1 178 ? -32.024 -38.129 33.783 1.00 30.12 178 LEU A N 1
ATOM 1156 C CA . LEU A 1 178 ? -32.584 -36.783 33.790 1.00 29.09 178 LEU A CA 1
ATOM 1157 C C . LEU A 1 178 ? -33.623 -36.561 32.706 1.00 31.05 178 LEU A C 1
ATOM 1158 O O . LEU A 1 178 ? -34.673 -36.010 32.972 1.00 30.98 178 LEU A O 1
ATOM 1163 N N . LEU A 1 179 ? -33.350 -37.029 31.511 1.00 28.87 179 LEU A N 1
ATOM 1164 C CA . LEU A 1 179 ? -34.211 -36.861 30.356 1.00 28.31 179 LEU A CA 1
ATOM 1165 C C . LEU A 1 179 ? -35.407 -37.797 30.356 1.00 32.10 179 LEU A C 1
ATOM 1166 O O . LEU A 1 179 ? -36.541 -37.342 30.279 1.00 27.52 179 LEU A O 1
ATOM 1171 N N . TRP A 1 180 ? -35.149 -39.115 30.462 1.00 30.07 180 TRP A N 1
ATOM 1172 C CA . TRP A 1 180 ? -36.179 -40.111 30.249 1.00 29.03 180 TRP A CA 1
ATOM 1173 C C . TRP A 1 180 ? -36.767 -40.805 31.476 1.00 34.28 180 TRP A C 1
ATOM 1174 O O . TRP A 1 180 ? -37.769 -41.500 31.325 1.00 33.88 180 TRP A O 1
ATOM 1185 N N . GLY A 1 181 ? -36.161 -40.634 32.643 1.00 31.78 181 GLY A N 1
ATOM 1186 C CA . GLY A 1 181 ? -36.695 -41.210 33.865 1.00 31.69 181 GLY A CA 1
ATOM 1187 C C . GLY A 1 181 ? -35.766 -42.001 34.769 1.00 33.95 181 GLY A C 1
ATOM 1188 O O . GLY A 1 181 ? -34.965 -42.808 34.307 1.00 32.36 181 GLY A O 1
ATOM 1189 N N . TYR A 1 182 ? -35.991 -41.853 36.086 1.00 29.90 182 TYR A N 1
ATOM 1190 C CA . TYR A 1 182 ? -35.339 -42.583 37.161 1.00 29.07 182 TYR A CA 1
ATOM 1191 C C . TYR A 1 182 ? -36.281 -42.748 38.352 1.00 31.11 182 TYR A C 1
ATOM 1192 O O . TYR A 1 182 ? -37.048 -41.846 38.675 1.00 30.12 182 TYR A O 1
ATOM 1201 N N . ARG A 1 183 ? -36.151 -43.876 39.047 1.00 28.49 183 ARG A N 1
ATOM 1202 C CA . ARG A 1 183 ? -36.867 -44.186 40.271 1.00 28.89 183 ARG A CA 1
ATOM 1203 C C . ARG A 1 183 ? -36.228 -43.329 41.339 1.00 32.31 183 ARG A C 1
ATOM 1204 O O . ARG A 1 183 ? -35.025 -43.447 41.581 1.00 32.91 183 ARG A O 1
ATOM 1212 N N . ASP A 1 184 ? -37.002 -42.427 41.947 1.00 27.16 184 ASP A N 1
ATOM 1213 C CA . ASP A 1 184 ? -36.421 -41.537 42.956 1.00 25.97 184 ASP A CA 1
ATOM 1214 C C . ASP A 1 184 ? -36.366 -42.253 44.330 1.00 31.36 184 ASP A C 1
ATOM 1215 O O . ASP A 1 184 ? -37.385 -42.861 44.726 1.00 31.76 184 ASP A O 1
ATOM 1220 N N . PRO A 1 185 ? -35.199 -42.234 45.037 1.00 29.59 185 PRO A N 1
ATOM 1221 C CA . PRO A 1 185 ? -35.099 -42.971 46.318 1.00 28.68 185 PRO A CA 1
ATOM 1222 C C . PRO A 1 185 ? -35.950 -42.370 47.434 1.00 31.00 185 PRO A C 1
ATOM 1223 O O . PRO A 1 185 ? -36.333 -43.080 48.364 1.00 29.99 185 PRO A O 1
ATOM 1227 N N . PHE A 1 186 ? -36.238 -41.067 47.351 1.00 26.79 186 PHE A N 1
ATOM 1228 C CA . PHE A 1 186 ? -37.089 -40.423 48.335 1.00 24.65 186 PHE A CA 1
ATOM 1229 C C . PHE A 1 186 ? -38.518 -40.839 48.087 1.00 28.47 186 PHE A C 1
ATOM 1230 O O . PHE A 1 186 ? -39.191 -41.280 49.015 1.00 27.82 186 PHE A O 1
ATOM 1238 N N . LEU A 1 187 ? -38.996 -40.681 46.835 1.00 25.05 187 LEU A N 1
ATOM 1239 C CA . LEU A 1 187 ? -40.394 -40.974 46.492 1.00 25.39 187 LEU A CA 1
ATOM 1240 C C . LEU A 1 187 ? -40.777 -42.411 46.742 1.00 30.99 187 LEU A C 1
ATOM 1241 O O . LEU A 1 187 ? -41.886 -42.664 47.207 1.00 30.27 187 LEU A O 1
ATOM 1246 N N . SER A 1 188 ? -39.821 -43.339 46.508 1.00 28.63 188 SER A N 1
ATOM 1247 C CA . SER A 1 188 ? -39.943 -44.780 46.743 1.00 30.33 188 SER A CA 1
ATOM 1248 C C . SER A 1 188 ? -40.316 -45.082 48.190 1.00 34.03 188 SER A C 1
ATOM 1249 O O . SER A 1 188 ? -40.767 -46.164 48.467 1.00 35.48 188 SER A O 1
ATOM 1252 N N . LEU A 1 189 ? -40.089 -44.151 49.110 1.00 30.16 189 LEU A N 1
ATOM 1253 C CA . LEU A 1 189 ? -40.364 -44.363 50.530 1.00 30.46 189 LEU A CA 1
ATOM 1254 C C . LEU A 1 189 ? -41.717 -43.787 50.946 1.00 32.42 189 LEU A C 1
ATOM 1255 O O . LEU A 1 189 ? -42.179 -44.060 52.049 1.00 31.30 189 LEU A O 1
ATOM 1260 N N . VAL A 1 190 ? -42.310 -42.932 50.104 1.00 28.02 190 VAL A N 1
ATOM 1261 C CA . VAL A 1 190 ? -43.565 -42.225 50.424 1.00 27.88 190 VAL A CA 1
ATOM 1262 C C . VAL A 1 190 ? -44.707 -43.217 50.614 1.00 33.44 190 VAL A C 1
ATOM 1263 O O . VAL A 1 190 ? -44.948 -44.029 49.727 1.00 32.22 190 VAL A O 1
ATOM 1267 N N . PRO A 1 191 ? -45.339 -43.198 51.816 1.00 33.06 191 PRO A N 1
ATOM 1268 C CA . PRO A 1 191 ? -46.366 -44.201 52.142 1.00 32.77 191 PRO A CA 1
ATOM 1269 C C . PRO A 1 191 ? -47.737 -44.018 51.504 1.00 36.66 191 PRO A C 1
ATOM 1270 O O . PRO A 1 191 ? -48.533 -44.953 51.519 1.00 38.14 191 PRO A O 1
ATOM 1274 N N . TYR A 1 192 ? -47.996 -42.877 50.884 1.00 32.92 192 TYR A N 1
ATOM 1275 C CA . TYR A 1 192 ? -49.236 -42.644 50.164 1.00 31.09 192 TYR A CA 1
ATOM 1276 C C . TYR A 1 192 ? -48.956 -42.746 48.648 1.00 33.82 192 TYR A C 1
ATOM 1277 O O . TYR A 1 192 ? -47.784 -42.638 48.268 1.00 31.87 192 TYR A O 1
ATOM 1286 N N . PRO A 1 193 ? -49.974 -42.997 47.769 1.00 31.17 193 PRO A N 1
ATOM 1287 C CA . PRO A 1 193 ? -49.672 -43.167 46.323 1.00 30.04 193 PRO A CA 1
ATOM 1288 C C . PRO A 1 193 ? -48.993 -41.959 45.667 1.00 32.73 193 PRO A C 1
ATOM 1289 O O . PRO A 1 193 ? -49.464 -40.828 45.796 1.00 31.79 193 PRO A O 1
ATOM 1293 N N . VAL A 1 194 ? -47.822 -42.197 45.012 1.00 28.88 194 VAL A N 1
ATOM 1294 C CA . VAL A 1 194 ? -47.036 -41.180 44.306 1.00 27.48 194 VAL A CA 1
ATOM 1295 C C . VAL A 1 194 ? -46.470 -41.828 43.071 1.00 33.36 194 VAL A C 1
ATOM 1296 O O . VAL A 1 194 ? -46.372 -43.047 43.037 1.00 33.66 194 VAL A O 1
ATOM 1300 N N . THR A 1 195 ? -46.059 -41.042 42.065 1.00 30.70 195 THR A N 1
ATOM 1301 C CA . THR A 1 195 ? -45.374 -41.656 40.924 1.00 30.71 195 THR A CA 1
ATOM 1302 C C . THR A 1 195 ? -43.917 -41.537 41.274 1.00 30.93 195 THR A C 1
ATOM 1303 O O . THR A 1 195 ? -43.447 -40.429 41.475 1.00 31.66 195 THR A O 1
ATOM 1307 N N . THR A 1 196 ? -43.245 -42.667 41.491 1.00 27.15 196 THR A N 1
ATOM 1308 C CA . THR A 1 196 ? -41.840 -42.730 41.935 1.00 28.00 196 THR A CA 1
ATOM 1309 C C . THR A 1 196 ? -40.844 -42.542 40.798 1.00 33.02 196 THR A C 1
ATOM 1310 O O . THR A 1 196 ? -39.671 -42.303 41.065 1.00 33.53 196 THR A O 1
ATOM 1314 N N . THR A 1 197 ? -41.282 -42.665 39.527 1.00 28.68 197 THR A N 1
ATOM 1315 C CA . THR A 1 197 ? -40.341 -42.404 38.433 1.00 27.58 197 THR A CA 1
ATOM 1316 C C . THR A 1 197 ? -40.418 -40.931 38.104 1.00 31.80 197 THR A C 1
ATOM 1317 O O . THR A 1 197 ? -41.507 -40.389 37.908 1.00 28.98 197 THR A O 1
ATOM 1321 N N . VAL A 1 198 ? -39.260 -40.299 38.043 1.00 27.67 198 VAL A N 1
ATOM 1322 C CA . VAL A 1 198 ? -39.179 -38.890 37.715 1.00 28.01 198 VAL A CA 1
ATOM 1323 C C . VAL A 1 198 ? -38.254 -38.716 36.524 1.00 32.12 198 VAL A C 1
ATOM 1324 O O . VAL A 1 198 ? -37.401 -39.563 36.255 1.00 33.15 198 VAL A O 1
ATOM 1328 N N . GLY A 1 199 ? -38.471 -37.664 35.784 1.00 28.30 199 GLY A N 1
ATOM 1329 C CA . GLY A 1 199 ? -37.691 -37.368 34.596 1.00 29.20 199 GLY A CA 1
ATOM 1330 C C . GLY A 1 199 ? -38.348 -36.242 33.858 1.00 35.07 199 GLY A C 1
ATOM 1331 O O . GLY A 1 199 ? -39.572 -36.154 33.872 1.00 35.22 199 GLY A O 1
ATOM 1332 N N . LEU A 1 200 ? -37.550 -35.386 33.200 1.00 31.94 200 LEU A N 1
ATOM 1333 C CA . LEU A 1 200 ? -38.079 -34.257 32.424 1.00 30.88 200 LEU A CA 1
ATOM 1334 C C . LEU A 1 200 ? -39.025 -34.687 31.310 1.00 31.91 200 LEU A C 1
ATOM 1335 O O . LEU A 1 200 ? -39.987 -33.972 31.056 1.00 29.88 200 LEU A O 1
ATOM 1340 N N . PHE A 1 201 ? -38.709 -35.776 30.580 1.00 27.45 201 PHE A N 1
ATOM 1341 C CA . PHE A 1 201 ? -39.589 -36.254 29.491 1.00 27.39 201 PHE A CA 1
ATOM 1342 C C . PHE A 1 201 ? -39.953 -37.687 29.781 1.00 31.49 201 PHE A C 1
ATOM 1343 O O . PHE A 1 201 ? -39.714 -38.595 28.995 1.00 33.75 201 PHE A O 1
ATOM 1351 N N . TYR A 1 202 ? -40.471 -37.895 30.968 1.00 29.29 202 TYR A N 1
ATOM 1352 C CA . TYR A 1 202 ? -40.931 -39.209 31.381 1.00 28.92 202 TYR A CA 1
ATOM 1353 C C . TYR A 1 202 ? -42.444 -39.166 31.461 1.00 31.66 202 TYR A C 1
ATOM 1354 O O . TYR A 1 202 ? -42.956 -38.406 32.285 1.00 30.58 202 TYR A O 1
ATOM 1363 N N . PRO A 1 203 ? -43.190 -40.023 30.737 1.00 30.36 203 PRO A N 1
ATOM 1364 C CA . PRO A 1 203 ? -42.748 -40.999 29.715 1.00 30.93 203 PRO A CA 1
ATOM 1365 C C . PRO A 1 203 ? -42.625 -40.369 28.331 1.00 34.65 203 PRO A C 1
ATOM 1366 O O . PRO A 1 203 ? -43.179 -39.287 28.091 1.00 30.96 203 PRO A O 1
ATOM 1370 N N . TYR A 1 204 ? -41.880 -41.029 27.416 1.00 33.02 204 TYR A N 1
ATOM 1371 C CA . TYR A 1 204 ? -41.709 -40.526 26.055 1.00 31.38 204 TYR A CA 1
ATOM 1372 C C . TYR A 1 204 ? -41.869 -41.629 25.043 1.00 34.84 204 TYR A C 1
ATOM 1373 O O . TYR A 1 204 ? -42.831 -41.633 24.286 1.00 34.32 204 TYR A O 1
ATOM 1382 N N . ASN A 1 205 ? -40.945 -42.576 25.023 1.00 31.93 205 ASN A N 1
ATOM 1383 C CA . ASN A 1 205 ? -41.063 -43.729 24.143 1.00 32.39 205 ASN A CA 1
ATOM 1384 C C . ASN A 1 205 ? -42.332 -44.491 24.476 1.00 37.58 205 ASN A C 1
ATOM 1385 O O . ASN A 1 205 ? -42.773 -44.488 25.637 1.00 34.45 205 ASN A O 1
ATOM 1390 N N . ASN A 1 206 ? -42.941 -45.112 23.432 1.00 37.88 206 ASN A N 1
ATOM 1391 C CA . ASN A 1 206 ? -44.146 -45.941 23.529 1.00 39.48 206 ASN A CA 1
ATOM 1392 C C . ASN A 1 206 ? -45.409 -45.148 23.915 1.00 44.60 206 ASN A C 1
ATOM 1393 O O . ASN A 1 206 ? -46.432 -45.746 24.218 1.00 46.20 206 ASN A O 1
ATOM 1398 N N . THR A 1 207 ? -45.347 -43.811 23.871 1.00 41.36 207 THR A N 1
ATOM 1399 C CA . THR A 1 207 ? -46.491 -42.923 24.122 1.00 40.21 207 THR A CA 1
ATOM 1400 C C . TH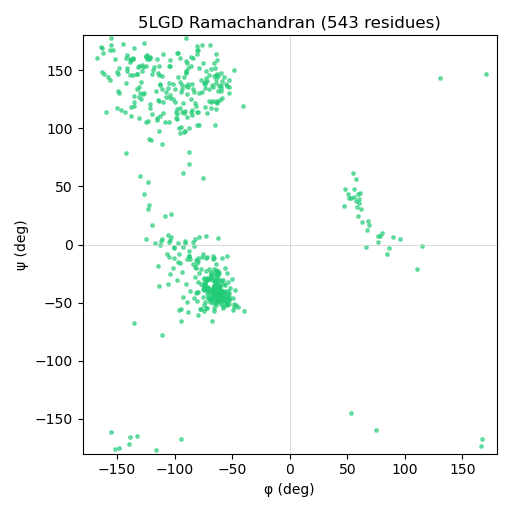R A 1 207 ? -46.917 -42.239 22.815 1.00 42.92 207 THR A C 1
ATOM 1401 O O . THR A 1 207 ? -46.165 -42.205 21.840 1.00 40.71 207 THR A O 1
ATOM 1405 N N . ALA A 1 208 ? -48.110 -41.670 22.811 1.00 41.89 208 ALA A N 1
ATOM 1406 C CA . ALA A 1 208 ? -48.633 -41.000 21.627 1.00 42.87 208 ALA A CA 1
ATOM 1407 C C . ALA A 1 208 ? -49.532 -39.858 22.032 1.00 46.98 208 ALA A C 1
ATOM 1408 O O . ALA A 1 208 ? -50.429 -40.045 22.859 1.00 48.79 208 ALA A O 1
ATOM 1410 N N . ASP A 1 209 ? -49.285 -38.678 21.439 1.00 40.88 209 ASP A N 1
ATOM 1411 C CA . ASP A 1 209 ? -50.028 -37.448 21.666 1.00 39.42 209 ASP A CA 1
ATOM 1412 C C . ASP A 1 209 ? -51.292 -37.373 20.788 1.00 45.45 209 ASP A C 1
ATOM 1413 O O . ASP A 1 209 ? -51.231 -37.308 19.546 1.00 44.51 209 ASP A O 1
ATOM 1418 N N . GLY A 1 210 ? -52.426 -37.366 21.452 1.00 42.06 210 GLY A N 1
ATOM 1419 C CA . GLY A 1 210 ? -53.699 -37.285 20.771 1.00 42.57 210 GLY A CA 1
ATOM 1420 C C . GLY A 1 210 ? -54.840 -37.613 21.700 1.00 47.95 210 GLY A C 1
ATOM 1421 O O . GLY A 1 210 ? -54.632 -37.664 22.912 1.00 49.47 210 GLY A O 1
ATOM 1422 N N . VAL A 1 211 ? -56.048 -37.835 21.167 1.00 42.64 211 VAL A N 1
ATOM 1423 C CA . VAL A 1 211 ? -56.339 -37.807 19.726 1.00 42.22 211 VAL A CA 1
ATOM 1424 C C 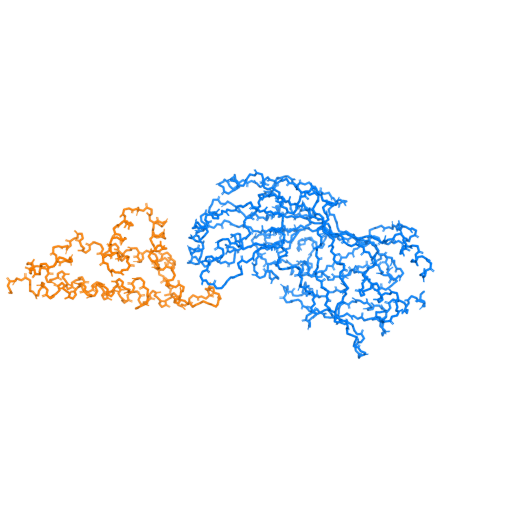. VAL A 1 211 ? -56.478 -36.379 19.193 1.00 42.91 211 VAL A C 1
ATOM 1425 O O . VAL A 1 211 ? -57.187 -35.566 19.781 1.00 41.54 211 VAL A O 1
ATOM 1429 N N . TYR A 1 212 ? -55.779 -36.080 18.097 1.00 38.40 212 TYR A N 1
ATOM 1430 C CA . TYR A 1 212 ? -55.960 -34.800 17.428 1.00 37.86 212 TYR A CA 1
ATOM 1431 C C . TYR A 1 212 ? -57.003 -35.027 16.341 1.00 38.25 212 TYR A C 1
ATOM 1432 O O . TYR A 1 212 ? -56.919 -36.018 15.637 1.00 38.12 212 TYR A O 1
ATOM 1441 N N . LYS A 1 213 ? -57.947 -34.110 16.184 1.00 33.94 213 LYS A N 1
ATOM 1442 C CA . LYS A 1 213 ? -58.954 -34.119 15.118 1.00 34.81 213 LYS A CA 1
ATOM 1443 C C . LYS A 1 213 ? -58.716 -32.804 14.344 1.00 35.29 213 LYS A C 1
ATOM 1444 O O . LYS A 1 213 ? -58.886 -31.738 14.910 1.00 33.76 213 LYS A O 1
ATOM 1450 N N . VAL A 1 214 ? -58.254 -32.880 13.093 1.00 30.04 214 VAL A N 1
ATOM 1451 C CA . VAL A 1 214 ? -57.947 -31.668 12.316 1.00 29.82 214 VAL A CA 1
ATOM 1452 C C . VAL A 1 214 ? -58.814 -31.548 11.075 1.00 36.27 214 VAL A C 1
ATOM 1453 O O . VAL A 1 214 ? -59.236 -32.566 10.538 1.00 36.66 214 VAL A O 1
ATOM 1457 N N . PHE A 1 215 ? -59.070 -30.325 10.592 1.00 34.17 215 PHE A N 1
ATOM 1458 C CA . PHE A 1 215 ? -59.852 -30.238 9.364 1.00 35.56 215 PHE A CA 1
ATOM 1459 C C . PHE A 1 215 ? -58.978 -30.677 8.181 1.00 39.74 215 PHE A C 1
ATOM 1460 O O . PHE A 1 215 ? -57.784 -30.342 8.110 1.00 35.47 215 PHE A O 1
ATOM 1468 N N . ASN A 1 216 ? -59.538 -31.518 7.313 1.00 40.38 216 ASN A N 1
ATOM 1469 C CA . ASN A 1 216 ? -58.791 -31.981 6.147 1.00 41.36 216 ASN A CA 1
ATOM 1470 C C . ASN A 1 216 ? -58.789 -30.927 5.022 1.00 45.69 216 ASN A C 1
ATOM 1471 O O . ASN A 1 216 ? -58.036 -31.057 4.075 1.00 45.54 216 ASN A O 1
ATOM 1476 N N . GLY A 1 217 ? -59.663 -29.929 5.121 1.00 42.73 217 GLY A N 1
ATOM 1477 C CA . GLY A 1 217 ? -59.748 -28.845 4.152 1.00 43.37 217 GLY A CA 1
ATOM 1478 C C . GLY A 1 217 ? -60.494 -29.145 2.871 1.00 49.13 217 GLY A C 1
ATOM 1479 O O . GLY A 1 217 ? -60.447 -28.323 1.944 1.00 48.06 217 GLY A O 1
ATOM 1480 N N . LYS A 1 218 ? -61.192 -30.318 2.803 1.00 47.85 218 LYS A N 1
ATOM 1481 C CA . LYS A 1 218 ? -61.968 -30.725 1.623 1.00 50.09 218 LYS A CA 1
ATOM 1482 C C . LYS A 1 218 ? -63.030 -29.680 1.296 1.00 55.83 218 LYS A C 1
ATOM 1483 O O . LYS A 1 218 ? -63.029 -29.161 0.188 1.00 56.82 218 LYS A O 1
ATOM 1489 N N . ASP A 1 219 ? -63.869 -29.318 2.289 1.00 51.64 219 ASP A N 1
ATOM 1490 C CA . ASP A 1 219 ? -64.957 -28.347 2.154 1.00 51.22 219 ASP A CA 1
ATOM 1491 C C . ASP A 1 219 ? -64.501 -26.890 2.025 1.00 55.33 219 ASP A C 1
ATOM 1492 O O . ASP A 1 219 ? -65.242 -26.078 1.480 1.00 56.65 219 ASP A O 1
ATOM 1497 N N . ASN A 1 220 ? -63.336 -26.542 2.603 1.00 50.40 220 ASN A N 1
ATOM 1498 C CA . ASN A 1 220 ? -62.785 -25.179 2.611 1.00 49.37 220 ASN A CA 1
ATOM 1499 C C . ASN A 1 220 ? -61.295 -25.289 2.888 1.00 49.64 220 ASN A C 1
ATOM 1500 O O . ASN A 1 220 ? -60.898 -25.689 3.983 1.00 48.51 220 ASN A O 1
ATOM 1505 N N . ILE A 1 221 ? -60.478 -24.914 1.903 1.00 46.80 221 ILE A N 1
ATOM 1506 C CA . ILE A 1 221 ? -59.016 -24.972 1.972 1.00 46.88 221 ILE A CA 1
ATOM 1507 C C . ILE A 1 221 ? -58.410 -24.063 3.070 1.00 48.08 221 ILE A C 1
ATOM 1508 O O . ILE A 1 221 ? -57.317 -24.378 3.556 1.00 46.02 221 ILE A O 1
ATOM 1513 N N . SER A 1 222 ? -59.110 -22.961 3.458 1.00 44.47 222 SER A N 1
ATOM 1514 C CA . SER A 1 222 ? -58.633 -22.023 4.495 1.00 44.12 222 SER A CA 1
ATOM 1515 C C . SER A 1 222 ? -58.584 -22.670 5.900 1.00 45.80 222 SER A C 1
ATOM 1516 O O . SER A 1 222 ? -58.103 -22.035 6.828 1.00 45.48 222 SER A O 1
ATOM 1519 N N . LYS A 1 223 ? -59.148 -23.888 6.046 1.00 42.74 223 LYS A N 1
ATOM 1520 C CA . LYS A 1 223 ? -59.251 -24.676 7.284 1.00 42.28 223 LYS A CA 1
ATOM 1521 C C . LYS A 1 223 ? -58.287 -25.890 7.327 1.00 43.84 223 LYS A C 1
ATOM 1522 O O . LYS A 1 223 ? -58.217 -26.508 8.384 1.00 44.09 223 LYS A O 1
ATOM 1528 N N . VAL A 1 224 ? -57.571 -26.241 6.219 1.00 38.22 224 VAL A N 1
ATOM 1529 C CA . VAL A 1 224 ? -56.699 -27.420 6.175 1.00 37.04 224 VAL A CA 1
ATOM 1530 C C . VAL A 1 224 ? -55.693 -27.417 7.354 1.00 40.65 224 VAL A C 1
ATOM 1531 O O . VAL A 1 224 ? -55.076 -26.389 7.660 1.00 40.06 224 VAL A O 1
ATOM 1535 N N . ALA A 1 225 ? -55.624 -28.570 8.052 1.00 37.19 225 ALA A N 1
ATOM 1536 C CA . ALA A 1 225 ? -54.785 -28.880 9.217 1.00 35.02 225 ALA A CA 1
ATOM 1537 C C . ALA A 1 225 ? -55.124 -28.091 10.494 1.00 37.67 225 ALA A C 1
ATOM 1538 O O . ALA A 1 225 ? -54.454 -28.309 11.509 1.00 33.65 225 ALA A O 1
ATOM 1540 N N . ILE A 1 226 ? -56.116 -27.153 10.485 1.00 35.78 226 ILE A N 1
ATOM 1541 C CA . ILE A 1 226 ? -56.359 -26.448 11.754 1.00 35.04 226 ILE A CA 1
ATOM 1542 C C . ILE A 1 226 ? -57.054 -27.441 12.675 1.00 36.27 226 ILE A C 1
ATOM 1543 O O . ILE A 1 226 ? -57.822 -28.286 12.211 1.00 36.56 226 ILE A O 1
ATOM 1548 N N . ILE A 1 227 ? -56.643 -27.448 13.940 1.00 30.79 227 ILE A N 1
ATOM 1549 C CA . ILE A 1 227 ? -57.176 -28.402 14.910 1.00 30.28 227 ILE A CA 1
ATOM 1550 C C . ILE A 1 227 ? -58.629 -28.100 15.277 1.00 36.14 227 ILE A C 1
ATOM 1551 O O . ILE A 1 227 ? -58.945 -26.991 15.705 1.00 34.44 227 ILE A O 1
ATOM 1556 N N . ASP A 1 228 ? -59.507 -29.085 15.076 1.00 35.19 228 ASP A N 1
ATOM 1557 C CA . ASP A 1 228 ? -60.897 -28.985 15.466 1.00 36.37 228 ASP A CA 1
ATOM 1558 C C . ASP A 1 228 ? -60.892 -29.271 16.963 1.00 40.91 228 ASP A C 1
ATOM 1559 O O . ASP A 1 228 ? -61.267 -28.403 17.749 1.00 40.12 228 ASP A O 1
ATOM 1564 N N . THR A 1 229 ? -60.430 -30.480 17.360 1.00 37.55 229 THR A N 1
ATOM 1565 C CA . THR A 1 229 ? -60.309 -30.850 18.780 1.00 36.06 229 THR A CA 1
ATOM 1566 C C . THR A 1 229 ? -59.031 -31.606 19.048 1.00 40.51 229 THR A C 1
ATOM 1567 O O . THR A 1 229 ? -58.466 -32.243 18.169 1.00 40.64 229 THR A O 1
ATOM 1571 N N . TYR A 1 230 ? -58.636 -31.613 20.294 1.00 39.10 230 TYR A N 1
ATOM 1572 C CA . TYR A 1 230 ? -57.483 -32.325 20.792 1.00 39.29 230 TYR A CA 1
ATOM 1573 C C . TYR A 1 230 ? -58.029 -32.957 22.049 1.00 45.24 230 TYR A C 1
ATOM 1574 O O . TYR A 1 230 ? -58.564 -32.230 22.887 1.00 45.69 230 TYR A O 1
ATOM 1583 N N . LYS A 1 231 ? -58.022 -34.302 22.126 1.00 43.31 231 LYS A N 1
ATOM 1584 C CA . LYS A 1 231 ? -58.614 -35.081 23.234 1.00 44.14 231 LYS A CA 1
ATOM 1585 C C . LYS A 1 231 ? -60.106 -34.736 23.447 1.00 50.32 231 LYS A C 1
ATOM 1586 O O . LYS A 1 231 ? -60.557 -34.572 24.585 1.00 52.59 231 LYS A O 1
ATOM 1592 N N . GLY A 1 232 ? -60.837 -34.582 22.342 1.00 45.02 232 GLY A N 1
ATOM 1593 C CA . GLY A 1 232 ? -62.261 -34.284 22.340 1.00 44.98 232 GLY A CA 1
ATOM 1594 C C . GLY A 1 232 ? -62.704 -32.917 22.815 1.00 49.44 232 GLY A C 1
ATOM 1595 O O . GLY A 1 232 ? -63.891 -32.723 23.098 1.00 51.32 232 GLY A O 1
ATOM 1596 N N . LYS A 1 233 ? -61.793 -31.947 22.882 1.00 44.44 233 LYS A N 1
ATOM 1597 C CA . LYS A 1 233 ? -62.151 -30.606 23.351 1.00 43.28 233 LYS A CA 1
ATOM 1598 C C . LYS A 1 233 ? -61.521 -29.492 22.518 1.00 43.12 233 LYS A C 1
ATOM 1599 O O . LYS A 1 233 ? -60.483 -29.675 21.888 1.00 40.06 233 LYS A O 1
ATOM 1605 N N . ARG A 1 234 ? -62.123 -28.310 22.590 1.00 39.13 234 ARG A N 1
ATOM 1606 C CA . ARG A 1 234 ? -61.680 -27.136 21.852 1.00 37.79 234 ARG A CA 1
ATOM 1607 C C . ARG A 1 234 ? -60.896 -26.226 22.754 1.00 37.53 234 ARG A C 1
ATOM 1608 O O . ARG A 1 234 ? -60.228 -25.299 22.293 1.00 36.11 234 ARG A O 1
ATOM 1616 N N . ASN A 1 235 ? -60.961 -26.523 24.043 1.00 34.43 235 ASN A N 1
ATOM 1617 C CA . ASN A 1 235 ? -60.254 -25.836 25.117 1.00 33.56 235 ASN A CA 1
ATOM 1618 C C . ASN A 1 235 ? -59.507 -26.861 25.974 1.00 36.24 235 ASN A C 1
ATOM 1619 O O . ASN A 1 235 ? -59.917 -28.015 26.067 1.00 35.48 235 ASN A O 1
ATOM 1624 N N . LEU A 1 236 ? -58.369 -26.461 26.550 1.00 32.96 236 LEU A N 1
ATOM 1625 C CA . LEU A 1 236 ? -57.485 -27.361 27.283 1.00 32.03 236 LEU A CA 1
ATOM 1626 C C . LEU A 1 236 ? -57.865 -27.654 28.711 1.00 38.48 236 LEU A C 1
ATOM 1627 O O . LEU A 1 236 ? -57.398 -28.657 29.249 1.00 39.08 236 LEU A O 1
ATOM 1632 N N . SER A 1 237 ? -58.694 -26.789 29.331 1.00 36.45 237 SER A N 1
ATOM 1633 C CA . SER A 1 237 ? -59.033 -26.780 30.767 1.00 37.57 237 SER A CA 1
ATOM 1634 C C . SER A 1 237 ? -57.753 -26.629 31.646 1.00 39.18 237 SER A C 1
ATOM 1635 O O . SER A 1 237 ? -57.679 -27.146 32.759 1.00 41.20 237 SER A O 1
ATOM 1638 N N . TYR A 1 238 ? -56.749 -25.895 31.122 1.00 32.78 238 TYR A N 1
ATOM 1639 C CA . TYR A 1 238 ? -55.502 -25.563 31.822 1.00 32.57 238 TYR A CA 1
ATOM 1640 C C . TYR A 1 238 ? -55.495 -24.095 32.260 1.00 37.71 238 TYR A C 1
ATOM 1641 O O . TYR A 1 238 ? -54.924 -23.758 33.303 1.00 36.11 238 TYR A O 1
ATOM 1650 N N . TRP A 1 239 ? -56.114 -23.227 31.431 1.00 32.41 239 TRP A N 1
ATOM 1651 C CA . TRP A 1 239 ? -56.107 -21.783 31.577 1.00 33.49 239 TRP A CA 1
ATOM 1652 C C . TRP A 1 239 ? -57.518 -21.202 31.619 1.00 42.11 239 TRP A C 1
ATOM 1653 O O . TRP A 1 239 ? -58.481 -21.852 31.198 1.00 42.71 239 TRP A O 1
ATOM 1664 N N . GLU A 1 240 ? -57.649 -19.978 32.111 1.00 40.69 240 GLU A N 1
ATOM 1665 C CA . GLU A 1 240 ? -58.966 -19.405 32.093 1.00 43.45 240 GLU A CA 1
ATOM 1666 C C . GLU A 1 240 ? -59.145 -18.520 30.842 1.00 46.16 240 GLU A C 1
ATOM 1667 O O . GLU A 1 240 ? -58.160 -18.182 30.175 1.00 44.23 240 GLU A O 1
ATOM 1673 N N . SER A 1 241 ? -60.411 -18.248 30.471 1.00 42.34 241 SER A N 1
ATOM 1674 C CA . SER A 1 241 ? -60.795 -17.403 29.331 1.00 41.67 241 SER A CA 1
ATOM 1675 C C . SER A 1 241 ? -60.124 -17.839 27.977 1.00 43.92 241 SER A C 1
ATOM 1676 O O . SER A 1 241 ? -59.924 -19.032 27.762 1.00 42.22 241 SER A O 1
ATOM 1679 N N . HIS A 1 242 ? -59.779 -16.877 27.101 1.00 42.23 242 HIS A N 1
ATOM 1680 C CA . HIS A 1 242 ? -59.228 -17.069 25.757 1.00 43.50 242 HIS A CA 1
ATOM 1681 C C . HIS A 1 242 ? -57.858 -17.770 25.700 1.00 42.65 242 HIS A C 1
ATOM 1682 O O . HIS A 1 242 ? -57.534 -18.361 24.665 1.00 39.75 242 HIS A O 1
ATOM 1689 N N . CYS A 1 243 ? -57.070 -17.699 26.807 1.00 35.77 243 CYS A N 1
ATOM 1690 C CA . CYS A 1 243 ? -55.765 -18.349 26.966 1.00 33.34 243 CYS A CA 1
ATOM 1691 C C . CYS A 1 243 ? -55.911 -19.903 26.926 1.00 33.68 243 CYS A C 1
ATOM 1692 O O . CYS A 1 243 ? -54.915 -20.603 26.714 1.00 30.86 243 CYS A O 1
ATOM 1695 N N . ASP A 1 244 ? -57.152 -20.432 27.108 1.00 30.38 244 ASP A N 1
ATOM 1696 C CA . ASP A 1 244 ? -57.425 -21.891 27.103 1.00 29.88 244 ASP A CA 1
ATOM 1697 C C . ASP A 1 244 ? -57.703 -22.468 25.697 1.00 34.91 244 ASP A C 1
ATOM 1698 O O . ASP A 1 244 ? -57.818 -23.682 25.520 1.00 36.73 244 ASP A O 1
ATOM 1703 N N . MET A 1 245 ? -57.867 -21.605 24.720 1.00 31.11 245 MET A N 1
ATOM 1704 C CA . MET A 1 245 ? -58.264 -22.026 23.389 1.00 29.54 245 MET A CA 1
ATOM 1705 C C . MET A 1 245 ? -57.171 -22.747 22.623 1.00 31.86 245 MET A C 1
ATOM 1706 O O . MET A 1 245 ? -55.976 -22.416 22.756 1.00 25.31 245 MET A O 1
ATOM 1711 N N . ILE A 1 246 ? -57.591 -23.805 21.876 1.00 30.58 246 ILE A N 1
ATOM 1712 C CA . ILE A 1 246 ? -56.727 -24.593 20.994 1.00 28.04 246 ILE A CA 1
ATOM 1713 C C . ILE A 1 246 ? -56.890 -23.953 19.603 1.00 34.32 246 ILE A C 1
ATOM 1714 O O . ILE A 1 246 ? -57.882 -24.152 18.911 1.00 33.38 246 ILE A O 1
ATOM 1719 N N . ASN A 1 247 ? -55.931 -23.146 19.220 1.00 31.47 247 ASN A N 1
ATOM 1720 C CA . ASN A 1 247 ? -55.984 -22.411 17.971 1.00 31.31 247 ASN A CA 1
ATOM 1721 C C . ASN A 1 247 ? -54.965 -22.913 16.956 1.00 35.41 247 ASN A C 1
ATOM 1722 O O . ASN A 1 247 ? -53.843 -23.258 17.327 1.00 32.03 247 ASN A O 1
ATOM 1727 N N . GLY A 1 248 ? -55.356 -22.875 15.679 1.00 32.07 248 GLY A N 1
ATOM 1728 C CA . GLY A 1 248 ? -54.461 -23.176 14.580 1.00 30.08 248 GLY A CA 1
ATOM 1729 C C . GLY A 1 248 ? -54.120 -24.624 14.349 1.00 32.43 248 GLY A C 1
ATOM 1730 O O . GLY A 1 248 ? -54.815 -25.533 14.790 1.00 32.57 248 GLY A O 1
ATOM 1731 N N . THR A 1 249 ? -53.020 -24.824 13.647 1.00 29.55 249 THR A N 1
ATOM 1732 C CA . THR A 1 249 ? -52.529 -26.114 13.237 1.00 28.96 249 THR A CA 1
ATOM 1733 C C . THR A 1 249 ? -51.508 -26.582 14.291 1.00 33.39 249 THR A C 1
ATOM 1734 O O . THR A 1 249 ? -51.440 -26.017 15.380 1.00 31.15 249 THR A O 1
ATOM 1738 N N . ASP A 1 250 ? -50.750 -27.640 13.965 1.00 31.28 250 ASP A N 1
ATOM 1739 C CA . ASP A 1 250 ? -49.696 -28.205 14.791 1.00 30.44 250 ASP A CA 1
ATOM 1740 C C . ASP A 1 250 ? -48.371 -27.533 14.416 1.00 33.09 250 ASP A C 1
ATOM 1741 O O . ASP A 1 250 ? -47.341 -27.956 14.897 1.00 32.35 250 ASP A O 1
ATOM 1746 N N . ALA A 1 251 ? -48.401 -26.546 13.481 1.00 30.91 251 ALA A N 1
ATOM 1747 C CA . ALA A 1 251 ? -47.258 -25.772 12.956 1.00 29.88 251 ALA A CA 1
ATOM 1748 C C . ALA A 1 251 ? -46.401 -26.543 11.928 1.00 35.21 251 ALA A C 1
ATOM 1749 O O . ALA A 1 251 ? -45.378 -26.032 11.467 1.00 35.94 251 ALA A O 1
ATOM 1751 N N . ALA A 1 252 ? -46.851 -27.748 11.506 1.00 29.63 252 ALA A N 1
ATOM 1752 C CA . ALA A 1 252 ? -46.107 -28.484 10.504 1.00 28.46 252 ALA A CA 1
ATOM 1753 C C . ALA A 1 252 ? -46.529 -27.964 9.125 1.00 33.04 252 ALA A C 1
ATOM 1754 O O . ALA A 1 252 ? -45.835 -28.155 8.140 1.00 35.32 252 ALA A O 1
ATOM 1756 N N . SER A 1 253 ? -47.648 -27.271 9.076 1.00 28.46 253 SER A N 1
ATOM 1757 C CA . SER A 1 253 ? -48.195 -26.689 7.853 1.00 30.44 253 SER A CA 1
ATOM 1758 C C . SER A 1 253 ? -49.282 -25.754 8.312 1.00 35.40 253 SER A C 1
ATOM 1759 O O . SER A 1 253 ? -49.770 -25.896 9.431 1.00 34.63 253 SER A O 1
ATOM 1762 N N . PHE A 1 254 ? -49.669 -24.822 7.452 1.00 33.41 254 PHE A N 1
ATOM 1763 C CA . PHE A 1 254 ? -50.722 -23.850 7.698 1.00 34.18 254 PHE A CA 1
ATOM 1764 C C . PHE A 1 254 ? -51.562 -23.801 6.426 1.00 39.47 254 PHE A C 1
ATOM 1765 O O . PHE A 1 254 ? -51.066 -24.234 5.382 1.00 39.58 254 PHE A O 1
ATOM 1773 N N . PRO A 1 255 ? -52.823 -23.316 6.483 1.00 34.90 255 PRO A N 1
ATOM 1774 C CA . PRO A 1 255 ? -53.612 -23.188 5.249 1.00 35.52 255 PRO A CA 1
ATOM 1775 C C . PRO A 1 255 ? -52.821 -22.491 4.118 1.00 40.84 255 PRO A C 1
ATOM 1776 O O . PRO A 1 255 ? -51.892 -21.707 4.390 1.00 40.39 255 PRO A O 1
ATOM 1780 N N . PRO A 1 256 ? -53.108 -22.813 2.841 1.00 39.18 256 PRO A N 1
ATOM 1781 C CA . PRO A 1 256 ? -52.321 -22.223 1.741 1.00 40.62 256 PRO A CA 1
ATOM 1782 C C . PRO A 1 256 ? -52.536 -20.735 1.534 1.00 47.60 256 PRO A C 1
ATOM 1783 O O . PRO A 1 256 ? -53.435 -20.126 2.124 1.00 46.65 256 PRO A O 1
ATOM 1787 N N . PHE A 1 257 ? -51.704 -20.167 0.662 1.00 48.39 257 PHE A N 1
ATOM 1788 C CA . PHE A 1 257 ? -51.739 -18.781 0.226 1.00 50.20 257 PHE A CA 1
ATOM 1789 C C . PHE A 1 257 ? -51.616 -17.845 1.413 1.00 53.25 257 PHE A C 1
ATOM 1790 O O . PHE A 1 257 ? -52.483 -16.996 1.636 1.00 53.58 257 PHE A O 1
ATOM 1798 N N . VAL A 1 258 ? -50.515 -18.037 2.184 1.00 49.35 258 VAL A N 1
ATOM 1799 C CA . VAL A 1 258 ? -50.118 -17.284 3.387 1.00 48.80 258 VAL A CA 1
ATOM 1800 C C . VAL A 1 258 ? -49.687 -15.858 2.997 1.00 56.35 258 VAL A C 1
ATOM 1801 O O . VAL A 1 258 ? -48.910 -15.694 2.060 1.00 57.91 258 VAL A O 1
ATOM 1805 N N . GLU A 1 259 ? -50.177 -14.840 3.727 1.00 55.01 259 GLU A N 1
ATOM 1806 C CA . GLU A 1 259 ? -49.827 -13.428 3.518 1.00 57.25 259 GLU A CA 1
ATOM 1807 C C . GLU A 1 259 ? -48.738 -13.038 4.525 1.00 62.09 259 GLU A C 1
ATOM 1808 O O . GLU A 1 259 ? -48.543 -13.742 5.512 1.00 61.04 259 GLU A O 1
ATOM 1814 N N . LYS A 1 260 ? -48.063 -11.900 4.301 1.00 60.06 260 LYS A N 1
ATOM 1815 C CA . LYS A 1 260 ? -47.027 -11.375 5.199 1.00 59.61 260 LYS A CA 1
ATOM 1816 C C . LYS A 1 260 ? -47.669 -10.681 6.407 1.00 61.70 260 LYS A C 1
ATOM 1817 O O . LYS A 1 260 ? -47.038 -10.554 7.458 1.00 60.97 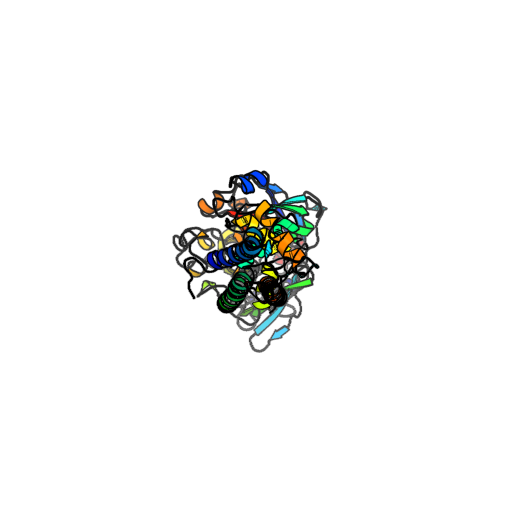260 LYS A O 1
ATOM 1823 N N . SER A 1 261 ? -48.918 -10.208 6.231 1.00 57.37 261 SER A N 1
ATOM 1824 C CA . SER A 1 261 ? -49.736 -9.511 7.231 1.00 57.05 261 SER A CA 1
ATOM 1825 C C . SER A 1 261 ? -50.397 -10.477 8.216 1.00 60.20 261 SER A C 1
ATOM 1826 O O . SER A 1 261 ? -50.936 -10.051 9.244 1.00 60.46 261 SER A O 1
ATOM 1829 N N . GLN A 1 262 ? -50.339 -11.779 7.900 1.00 54.82 262 GLN A N 1
ATOM 1830 C CA . GLN A 1 262 ? -50.947 -12.848 8.670 1.00 53.06 262 GLN A CA 1
ATOM 1831 C C . GLN A 1 262 ? -50.205 -13.159 9.968 1.00 55.37 262 GLN A C 1
ATOM 1832 O O . GLN A 1 262 ? -48.970 -13.166 10.011 1.00 55.95 262 GLN A O 1
ATOM 1838 N N . VAL A 1 263 ? -50.988 -13.417 11.027 1.00 48.89 263 VAL A N 1
ATOM 1839 C CA . VAL A 1 263 ? -50.551 -13.894 12.339 1.00 46.05 263 VAL A CA 1
ATOM 1840 C C . VAL A 1 263 ? -50.862 -15.375 12.243 1.00 46.34 263 VAL A C 1
ATOM 1841 O O . VAL A 1 263 ? -51.983 -15.742 11.872 1.00 47.68 263 VAL A O 1
ATOM 1845 N N . LEU A 1 264 ? -49.859 -16.221 12.431 1.00 38.87 264 LEU A N 1
ATOM 1846 C CA . LEU A 1 264 ? -50.100 -17.656 12.323 1.00 36.49 264 LEU A CA 1
ATOM 1847 C C . LEU A 1 264 ? -50.287 -18.249 13.693 1.00 38.05 264 LEU A C 1
ATOM 1848 O O . LEU A 1 264 ? -49.368 -18.235 14.510 1.00 35.11 264 LEU A O 1
ATOM 1853 N N . GLN A 1 265 ? -51.470 -18.780 13.940 1.00 35.62 265 GLN A N 1
ATOM 1854 C CA . GLN A 1 265 ? -51.756 -19.428 15.220 1.00 34.54 265 GLN A CA 1
ATOM 1855 C C . GLN A 1 265 ? -51.403 -20.900 15.139 1.00 35.68 265 GLN A C 1
ATOM 1856 O O . GLN A 1 265 ? -51.570 -21.502 14.083 1.00 34.75 265 GLN A O 1
ATOM 1862 N N . PHE A 1 266 ? -50.964 -21.497 16.265 1.00 32.32 266 PHE A N 1
ATOM 1863 C CA . PHE A 1 266 ? -50.678 -22.926 16.311 1.00 30.56 266 PHE A CA 1
ATOM 1864 C C . PHE A 1 266 ? -50.641 -23.457 17.730 1.00 33.98 266 PHE A C 1
ATOM 1865 O O . PHE A 1 266 ? -50.239 -22.764 18.664 1.00 30.42 266 PHE A O 1
ATOM 1873 N N . PHE A 1 267 ? -51.073 -24.708 17.880 1.00 32.56 267 PHE A N 1
ATOM 1874 C CA . PHE A 1 267 ? -51.079 -25.368 19.177 1.00 31.36 267 PHE A CA 1
ATOM 1875 C C . PHE A 1 267 ? -49.815 -26.188 19.383 1.00 34.24 267 PHE A C 1
ATOM 1876 O O . PHE A 1 267 ? -49.458 -26.951 18.501 1.00 34.25 267 PHE A O 1
ATOM 1884 N N . SER A 1 268 ? -49.143 -26.040 20.546 1.00 33.33 268 SER A N 1
ATOM 1885 C CA . SER A 1 268 ? -47.956 -26.830 20.928 1.00 32.77 268 SER A CA 1
ATOM 1886 C C . SER A 1 268 ? -48.274 -27.494 22.251 1.00 35.74 268 SER A C 1
ATOM 1887 O O . SER A 1 268 ? -48.325 -26.810 23.288 1.00 34.05 268 SER A O 1
ATOM 1890 N N . SER A 1 269 ? -48.530 -28.813 22.225 1.00 33.35 269 SER A N 1
ATOM 1891 C CA . SER A 1 269 ? -48.907 -29.569 23.429 1.00 33.42 269 SER A CA 1
ATOM 1892 C C . SER A 1 269 ? -47.801 -29.649 24.477 1.00 39.06 269 SER A C 1
ATOM 1893 O O . SER A 1 269 ? -48.097 -29.898 25.643 1.00 39.27 269 SER A O 1
ATOM 1896 N N . ASP A 1 270 ? -46.547 -29.446 24.061 1.00 37.08 270 ASP A N 1
ATOM 1897 C CA . ASP A 1 270 ? -45.399 -29.478 24.950 1.00 38.25 270 ASP A CA 1
ATOM 1898 C C . ASP A 1 270 ? -45.351 -28.241 25.869 1.00 40.48 270 ASP A C 1
ATOM 1899 O O . ASP A 1 270 ? -44.935 -28.361 27.017 1.00 40.52 270 ASP A O 1
ATOM 1904 N N . ILE A 1 271 ? -45.882 -27.087 25.419 1.00 34.92 271 ILE A N 1
ATOM 1905 C CA . ILE A 1 271 ? -45.963 -25.909 26.287 1.00 32.18 271 ILE A CA 1
ATOM 1906 C C . ILE A 1 271 ? -47.376 -25.753 26.840 1.00 33.75 271 ILE A C 1
ATOM 1907 O O . ILE A 1 271 ? -47.637 -24.806 27.594 1.00 32.95 271 ILE A O 1
ATOM 1912 N N . CYS A 1 272 ? -48.310 -26.652 26.418 1.00 31.83 272 CYS A N 1
ATOM 1913 C CA . CYS A 1 272 ? -49.714 -26.734 26.879 1.00 32.75 272 CYS A CA 1
ATOM 1914 C C . CYS A 1 272 ? -50.578 -25.524 26.596 1.00 36.03 272 CYS A C 1
ATOM 1915 O O . CYS A 1 272 ? -51.470 -25.257 27.398 1.00 36.15 272 CYS A O 1
ATOM 1918 N N . ARG A 1 273 ? -50.336 -24.789 25.513 1.00 30.84 273 ARG A N 1
ATOM 1919 C CA . ARG A 1 273 ? -51.161 -23.619 25.134 1.00 28.86 273 ARG A CA 1
ATOM 1920 C C . ARG A 1 273 ? -51.007 -23.410 23.648 1.00 31.06 273 ARG A C 1
ATOM 1921 O O . ARG A 1 273 ? -50.039 -23.913 23.059 1.00 27.67 273 ARG A O 1
ATOM 1929 N N . SER A 1 274 ? -51.873 -22.573 23.071 1.00 28.41 274 SER A N 1
ATOM 1930 C CA . SER A 1 274 ? -51.722 -22.132 21.701 1.00 28.96 274 SER A CA 1
ATOM 1931 C C . SER A 1 274 ? -50.886 -20.867 21.768 1.00 33.17 274 SER A C 1
ATOM 1932 O O . SER A 1 274 ? -50.912 -20.147 22.760 1.00 33.82 274 SER A O 1
ATOM 1935 N N . ILE A 1 275 ? -50.105 -20.628 20.729 1.00 29.45 275 ILE A N 1
ATOM 1936 C CA . ILE A 1 275 ? -49.255 -19.461 20.639 1.00 29.13 275 ILE A CA 1
ATOM 1937 C C . ILE A 1 275 ? -49.367 -18.983 19.206 1.00 35.00 275 ILE A C 1
ATOM 1938 O O . ILE A 1 275 ? -50.308 -19.414 18.498 1.00 33.84 275 ILE A O 1
ATOM 1943 N N . TYR A 1 276 ? -48.458 -18.089 18.772 1.00 31.28 276 TYR A N 1
ATOM 1944 C CA . TYR A 1 276 ? -48.499 -17.522 17.428 1.00 30.34 276 TYR A CA 1
ATOM 1945 C C . TYR A 1 276 ? -47.120 -17.135 16.948 1.00 33.52 276 TYR A C 1
ATOM 1946 O O . TYR A 1 276 ? -46.198 -16.932 17.758 1.00 30.73 276 TYR A O 1
ATOM 1955 N N . ALA A 1 277 ? -46.992 -17.013 15.617 1.00 28.63 277 ALA A N 1
ATOM 1956 C CA . ALA A 1 277 ? -45.771 -16.592 14.974 1.00 30.72 277 ALA A CA 1
ATOM 1957 C C . ALA A 1 277 ? -46.125 -15.452 14.056 1.00 39.82 277 ALA A C 1
ATOM 1958 O O . ALA A 1 277 ? -47.266 -15.354 13.585 1.00 38.28 277 ALA A O 1
ATOM 1960 N N . VAL A 1 278 ? -45.140 -14.570 13.821 1.00 41.52 278 VAL A N 1
ATOM 1961 C CA . VAL A 1 278 ? -45.326 -13.356 13.035 1.00 43.55 278 VAL A CA 1
ATOM 1962 C C . VAL A 1 278 ? -44.181 -13.175 11.991 1.00 49.12 278 VAL A C 1
ATOM 1963 O O . VAL A 1 278 ? -43.048 -13.615 12.224 1.00 48.50 278 VAL A O 1
ATOM 1967 N N . PHE A 1 279 ? -44.511 -12.598 10.818 1.00 45.41 279 PHE A N 1
ATOM 1968 C CA . PHE A 1 279 ? -43.550 -12.436 9.735 1.00 46.43 279 PHE A CA 1
ATOM 1969 C C . PHE A 1 279 ? -42.347 -11.613 10.121 1.00 55.43 279 PHE A C 1
ATOM 1970 O O . PHE A 1 279 ? -42.480 -10.532 10.701 1.00 56.62 279 PHE A O 1
ATOM 1978 N N . GLU A 1 280 ? -41.167 -12.131 9.782 1.00 54.95 280 GLU A N 1
ATOM 1979 C CA . GLU A 1 280 ? -39.902 -11.462 10.021 1.00 56.77 280 GLU A CA 1
ATOM 1980 C C . GLU A 1 280 ? -39.286 -11.025 8.676 1.00 64.14 280 GLU A C 1
ATOM 1981 O O . GLU A 1 280 ? -39.397 -9.859 8.292 1.00 65.01 280 GLU A O 1
ATOM 1987 N N . SER A 1 281 ? -38.686 -11.975 7.948 1.00 61.53 281 SER A N 1
ATOM 1988 C CA . SER A 1 281 ? -38.023 -11.701 6.683 1.00 63.12 281 SER A CA 1
ATOM 1989 C C . SER A 1 281 ? -38.354 -12.719 5.581 1.00 65.21 281 SER A C 1
ATOM 1990 O O . SER A 1 281 ? -38.947 -13.758 5.850 1.00 63.38 281 SER A O 1
ATOM 1993 N N . ASP A 1 282 ? -37.952 -12.401 4.342 1.00 62.69 282 ASP A N 1
ATOM 1994 C CA . ASP A 1 282 ? -38.046 -13.263 3.172 1.00 61.50 282 ASP A CA 1
ATOM 1995 C C . ASP A 1 282 ? -36.750 -14.068 3.170 1.00 64.51 282 ASP A C 1
ATOM 1996 O O . ASP A 1 282 ? -35.670 -13.515 3.438 1.00 64.96 282 ASP A O 1
ATOM 2001 N N . VAL A 1 283 ? -36.854 -15.375 2.925 1.00 59.35 283 VAL A N 1
ATOM 2002 C CA . VAL A 1 283 ? -35.704 -16.282 2.943 1.00 59.10 283 VAL A CA 1
ATOM 2003 C C . VAL A 1 283 ? -35.791 -17.220 1.744 1.00 63.25 283 VAL A C 1
ATOM 2004 O O . VAL A 1 283 ? -36.891 -17.600 1.335 1.00 61.17 283 VAL A O 1
ATOM 2008 N N . ASN A 1 284 ? -34.634 -17.592 1.181 1.00 61.61 284 ASN A N 1
ATOM 2009 C CA . ASN A 1 284 ? -34.595 -18.538 0.077 1.00 61.74 284 ASN A CA 1
ATOM 2010 C C . ASN A 1 284 ? -33.985 -19.836 0.590 1.00 63.38 284 ASN A C 1
ATOM 2011 O O . ASN A 1 284 ? -32.820 -19.858 0.964 1.00 63.81 284 ASN A O 1
ATOM 2016 N N . LEU A 1 285 ? -34.786 -20.903 0.634 1.00 58.84 285 LEU A N 1
ATOM 2017 C CA . LEU A 1 285 ? -34.369 -22.217 1.119 1.00 58.18 285 LEU A CA 1
ATOM 2018 C C . LEU A 1 285 ? -34.261 -23.173 -0.061 1.00 64.24 285 LEU A C 1
ATOM 2019 O O . LEU A 1 285 ? -35.285 -23.594 -0.610 1.00 63.88 285 LEU A O 1
ATOM 2024 N N . LYS A 1 286 ? -33.010 -23.480 -0.474 1.00 62.07 286 LYS A N 1
ATOM 2025 C CA . LYS A 1 286 ? -32.672 -24.397 -1.577 1.00 62.89 286 LYS A CA 1
ATOM 2026 C C . LYS A 1 286 ? -33.451 -24.083 -2.880 1.00 67.30 286 LYS A C 1
ATOM 2027 O O . LYS A 1 286 ? -33.956 -24.991 -3.550 1.00 66.76 286 LYS A O 1
ATOM 2033 N N . GLY A 1 287 ? -33.548 -22.795 -3.208 1.00 64.29 287 GLY A N 1
ATOM 2034 C CA . GLY A 1 287 ? -34.264 -22.333 -4.387 1.00 65.04 287 GLY A CA 1
ATOM 2035 C C . GLY A 1 287 ? -35.749 -22.115 -4.173 1.00 68.12 287 GLY A C 1
ATOM 2036 O O . GLY A 1 287 ? -36.429 -21.671 -5.099 1.00 69.73 287 GLY A O 1
ATOM 2037 N N . ILE A 1 288 ? -36.273 -22.425 -2.957 1.00 61.20 288 ILE A N 1
ATOM 2038 C CA . ILE A 1 288 ? -37.694 -22.270 -2.619 1.00 57.79 288 ILE A CA 1
ATOM 2039 C C . ILE A 1 288 ? -37.916 -20.943 -1.862 1.00 60.95 288 ILE A C 1
ATOM 2040 O O . ILE A 1 288 ? -37.453 -20.821 -0.732 1.00 58.83 288 ILE A O 1
ATOM 2045 N N . PRO A 1 289 ? -38.624 -19.945 -2.445 1.00 59.49 289 PRO A N 1
ATOM 2046 C CA . PRO A 1 289 ? -38.886 -18.701 -1.703 1.00 58.44 289 PRO A CA 1
ATOM 2047 C C . PRO A 1 289 ? -39.838 -18.980 -0.545 1.00 59.03 289 PRO A C 1
ATOM 2048 O O . PRO A 1 289 ? -40.962 -19.453 -0.746 1.00 56.00 289 PRO A O 1
ATOM 2052 N N . VAL A 1 290 ? -39.351 -18.751 0.678 1.00 54.72 290 VAL A N 1
ATOM 2053 C CA . VAL A 1 290 ? -40.127 -18.974 1.896 1.00 51.32 290 VAL A CA 1
ATOM 2054 C C . VAL A 1 290 ? -40.204 -17.697 2.752 1.00 53.78 290 VAL A C 1
ATOM 2055 O O . VAL A 1 290 ? -39.437 -16.743 2.549 1.00 54.55 290 VAL A O 1
ATOM 2059 N N . TYR A 1 291 ? -41.162 -17.689 3.685 1.00 46.98 291 TYR A N 1
ATOM 2060 C CA . TYR A 1 291 ? -41.412 -16.613 4.629 1.00 46.03 291 TYR A CA 1
ATOM 2061 C C . TYR A 1 291 ? -40.945 -17.110 5.988 1.00 48.37 291 TYR A C 1
ATOM 2062 O O . TYR A 1 291 ? -41.377 -18.193 6.409 1.00 45.24 291 TYR A O 1
ATOM 2071 N N . ARG A 1 292 ? -40.070 -16.326 6.676 1.00 44.74 292 ARG A N 1
ATOM 2072 C CA . ARG A 1 292 ? -39.583 -16.658 8.012 1.00 42.36 292 ARG A CA 1
ATOM 2073 C C . ARG A 1 292 ? -40.519 -16.008 9.026 1.00 44.84 292 ARG A C 1
ATOM 2074 O O . ARG A 1 292 ? -40.628 -14.785 9.073 1.00 46.30 292 ARG A O 1
ATOM 2082 N N . PHE A 1 293 ? -41.223 -16.840 9.801 1.00 38.62 293 PHE A N 1
ATOM 2083 C CA . PHE A 1 293 ? -42.141 -16.424 10.851 1.00 36.94 293 PHE A CA 1
ATOM 2084 C C . PHE A 1 293 ? -41.445 -16.680 12.162 1.00 40.81 293 PHE A C 1
ATOM 2085 O O . PHE A 1 293 ? -40.764 -17.687 12.275 1.00 41.81 293 PHE A O 1
ATOM 2093 N N . VAL A 1 294 ? -41.569 -15.765 13.127 1.00 37.49 294 VAL A N 1
ATOM 2094 C CA . VAL A 1 294 ? -40.904 -15.845 14.431 1.00 36.76 294 VAL A CA 1
ATOM 2095 C C . VAL A 1 294 ? -41.860 -15.773 15.605 1.00 40.95 294 VAL A C 1
ATOM 2096 O O . VAL A 1 294 ? -42.979 -15.285 15.481 1.00 39.78 294 VAL A O 1
ATOM 2100 N N . LEU A 1 295 ? -41.400 -16.254 16.754 1.00 39.96 295 LEU A N 1
ATOM 2101 C CA . LEU A 1 295 ? -42.176 -16.190 17.976 1.00 40.04 295 LEU A CA 1
ATOM 2102 C C . LEU A 1 295 ? -41.841 -14.882 18.657 1.00 44.20 295 LEU A C 1
ATOM 2103 O O . LEU A 1 295 ? -40.695 -14.673 19.043 1.00 42.85 295 LEU A O 1
ATOM 2108 N N . PRO A 1 296 ? -42.799 -13.934 18.676 1.00 42.26 296 PRO A N 1
ATOM 2109 C CA . PRO A 1 296 ? -42.488 -12.599 19.210 1.00 43.31 296 PRO A CA 1
ATOM 2110 C C . PRO A 1 296 ? -42.351 -12.566 20.718 1.00 46.84 296 PRO A C 1
ATOM 2111 O O . PRO A 1 296 ? -43.022 -13.345 21.418 1.00 44.88 296 PRO A O 1
ATOM 2115 N N . SER A 1 297 ? -41.488 -11.653 21.215 1.00 43.91 297 SER A N 1
ATOM 2116 C CA . SER A 1 297 ? -41.263 -11.481 22.652 1.00 43.26 297 SER A CA 1
ATOM 2117 C C . SER A 1 297 ? -42.595 -11.176 23.353 1.00 46.10 297 SER A C 1
ATOM 2118 O O . SER A 1 297 ? -42.835 -11.694 24.443 1.00 45.71 297 SER A O 1
ATOM 2121 N N . LYS A 1 298 ? -43.500 -10.445 22.671 1.00 42.07 298 LYS A N 1
ATOM 2122 C CA . LYS A 1 298 ? -44.846 -10.081 23.159 1.00 41.02 298 LYS A CA 1
ATOM 2123 C C . LYS A 1 298 ? -45.688 -11.296 23.629 1.00 44.15 298 LYS A C 1
ATOM 2124 O O . LYS A 1 298 ? -46.454 -11.168 24.592 1.00 44.49 298 LYS A O 1
ATOM 2130 N N . ALA A 1 299 ? -45.510 -12.478 23.004 1.00 39.75 299 ALA A N 1
ATOM 2131 C CA . ALA A 1 299 ? -46.224 -13.706 23.415 1.00 38.54 299 ALA A CA 1
ATOM 2132 C C . ALA A 1 299 ? -45.884 -14.043 24.866 1.00 43.17 299 ALA A C 1
ATOM 2133 O O . ALA A 1 299 ? -46.718 -14.588 25.602 1.00 41.84 299 ALA A O 1
ATOM 2135 N N . PHE A 1 300 ? -44.650 -13.675 25.275 1.00 41.26 300 PHE A N 1
ATOM 2136 C CA . PHE A 1 300 ? -44.074 -13.946 26.584 1.00 41.59 300 PHE A CA 1
ATOM 2137 C C . PHE A 1 300 ? -44.230 -12.777 27.576 1.00 43.04 300 PHE A C 1
ATOM 2138 O O . PHE A 1 300 ? -43.939 -12.941 28.768 1.00 40.24 300 PHE A O 1
ATOM 2146 N N . ALA A 1 301 ? -44.717 -11.610 27.087 1.00 39.52 301 ALA A N 1
ATOM 2147 C CA . ALA A 1 301 ? -44.879 -10.393 27.901 1.00 39.78 301 ALA A CA 1
ATOM 2148 C C . ALA A 1 301 ? -45.893 -10.571 29.046 1.00 42.37 301 ALA A C 1
ATOM 2149 O O . ALA A 1 301 ? -46.760 -11.449 29.001 1.00 38.55 301 ALA A O 1
ATOM 2151 N N . SER A 1 302 ? -45.785 -9.719 30.063 1.00 39.40 302 SER A N 1
ATOM 2152 C CA . SER A 1 302 ? -46.721 -9.730 31.174 1.00 37.73 302 SER A CA 1
ATOM 2153 C C . SER A 1 302 ? -47.992 -8.968 30.748 1.00 42.38 302 SER A C 1
ATOM 2154 O O . SER A 1 302 ? -47.933 -8.223 29.759 1.00 41.20 302 SER A O 1
ATOM 2157 N N . PRO A 1 303 ? -49.116 -9.052 31.510 1.00 41.28 303 PRO A N 1
ATOM 2158 C CA . PRO A 1 303 ? -50.287 -8.209 31.189 1.00 43.06 303 PRO A CA 1
ATOM 2159 C C . PRO A 1 303 ? -49.959 -6.695 31.224 1.00 50.56 303 PRO A C 1
ATOM 2160 O O . PRO A 1 303 ? -50.776 -5.876 30.777 1.00 52.32 303 PRO A O 1
ATOM 2164 N N . VAL A 1 304 ? -48.764 -6.315 31.770 1.00 45.60 304 VAL A N 1
ATOM 2165 C CA . VAL A 1 304 ? -48.328 -4.908 31.797 1.00 46.98 304 VAL A CA 1
ATOM 2166 C C . VAL A 1 304 ? -48.022 -4.469 30.351 1.00 51.97 304 VAL A C 1
ATOM 2167 O O . VAL A 1 304 ? -48.516 -3.439 29.924 1.00 55.03 304 VAL A O 1
ATOM 2171 N N . GLU A 1 305 ? -47.231 -5.267 29.600 1.00 46.67 305 GLU A N 1
ATOM 2172 C CA . GLU A 1 305 ? -46.873 -4.947 28.205 1.00 46.57 305 GLU A CA 1
ATOM 2173 C C . GLU A 1 305 ? -47.978 -5.401 27.262 1.00 46.92 305 GLU A C 1
ATOM 2174 O O . GLU A 1 305 ? -48.344 -4.657 26.355 1.00 42.67 305 GLU A O 1
ATOM 2180 N N . ASN A 1 306 ? -48.474 -6.659 27.483 1.00 42.44 306 ASN A N 1
ATOM 2181 C CA . ASN A 1 306 ? -49.499 -7.363 26.701 1.00 40.67 306 ASN A CA 1
ATOM 2182 C C . ASN A 1 306 ? -50.745 -7.760 27.561 1.00 41.96 306 ASN A C 1
ATOM 2183 O O . ASN A 1 306 ? -50.820 -8.907 28.058 1.00 35.97 306 ASN A O 1
ATOM 2188 N N . PRO A 1 307 ? -51.773 -6.862 27.648 1.00 42.28 307 PRO A N 1
ATOM 2189 C CA . PRO A 1 307 ? -52.963 -7.157 28.472 1.00 43.00 307 PRO A CA 1
ATOM 2190 C C . PRO A 1 307 ? -53.708 -8.463 28.186 1.00 49.22 307 PRO A C 1
ATOM 2191 O O . PRO A 1 307 ? -54.341 -8.979 29.104 1.00 49.50 307 PRO A O 1
ATOM 2195 N N . ASP A 1 308 ? -53.606 -9.028 26.957 1.00 46.22 308 ASP A N 1
ATOM 2196 C CA . ASP A 1 308 ? -54.248 -10.313 26.639 1.00 43.63 308 ASP A CA 1
ATOM 2197 C C . ASP A 1 308 ? -53.640 -11.473 27.440 1.00 44.20 308 ASP A C 1
ATOM 2198 O O . ASP A 1 308 ? -54.348 -12.439 27.723 1.00 44.45 308 ASP A O 1
ATOM 2203 N N . ASN A 1 309 ? -52.338 -11.384 27.820 1.00 37.46 309 ASN A N 1
ATOM 2204 C CA . ASN A 1 309 ? -51.646 -12.451 28.554 1.00 33.99 309 ASN A CA 1
ATOM 2205 C C . ASN A 1 309 ? -52.040 -12.624 30.027 1.00 36.96 309 ASN A C 1
ATOM 2206 O O . ASN A 1 309 ? -51.403 -13.413 30.732 1.00 34.14 309 ASN A O 1
ATOM 2211 N N . TYR A 1 310 ? -53.067 -11.919 30.494 1.00 36.56 310 TYR A N 1
ATOM 2212 C CA . TYR A 1 310 ? -53.522 -11.993 31.885 1.00 37.05 310 TYR A CA 1
ATOM 2213 C C . TYR A 1 310 ? -53.871 -13.405 32.321 1.00 39.44 310 TYR A C 1
ATOM 2214 O O . TYR A 1 310 ? -53.630 -13.777 33.466 1.00 38.71 310 TYR A O 1
ATOM 2223 N N . CYS A 1 311 ? -54.509 -14.163 31.422 1.00 38.23 311 CYS A N 1
ATOM 2224 C CA . CYS A 1 311 ? -54.987 -15.497 31.709 1.00 36.30 311 CYS A CA 1
ATOM 2225 C C . CYS A 1 311 ? -53.888 -16.569 31.577 1.00 38.23 311 CYS A C 1
ATOM 2226 O O . CYS A 1 311 ? -54.187 -17.736 31.754 1.00 38.32 311 CYS A O 1
ATOM 2229 N N . PHE A 1 312 ? -52.615 -16.158 31.325 1.00 33.71 312 PHE A N 1
ATOM 2230 C CA . PHE A 1 312 ? -51.431 -17.041 31.397 1.00 31.39 312 PHE A CA 1
ATOM 2231 C C . PHE A 1 312 ? -50.697 -16.802 32.728 1.00 36.83 312 PHE A C 1
ATOM 2232 O O . PHE A 1 312 ? -49.735 -17.497 32.983 1.00 35.90 312 PHE A O 1
ATOM 2240 N N . CYS A 1 313 ? -51.160 -15.844 33.587 1.00 36.29 313 CYS A N 1
ATOM 2241 C CA . CYS A 1 313 ? -50.554 -15.571 34.908 1.00 36.17 313 CYS A CA 1
ATOM 2242 C C . CYS A 1 313 ? -51.363 -16.374 35.919 1.00 40.58 313 CYS A C 1
ATOM 2243 O O . CYS A 1 313 ? -52.563 -16.150 36.088 1.00 39.89 313 CYS A O 1
ATOM 2246 N N . THR A 1 314 ? -50.688 -17.317 36.589 1.00 38.30 314 THR A N 1
ATOM 2247 C CA . THR A 1 314 ? -51.311 -18.321 37.445 1.00 37.02 314 THR A CA 1
ATOM 2248 C C . THR A 1 314 ? -51.415 -17.976 38.912 1.00 40.37 314 THR A C 1
ATOM 2249 O O . THR A 1 314 ? -52.269 -18.542 39.600 1.00 40.23 314 THR A O 1
ATOM 2253 N N . GLU A 1 315 ? -50.548 -17.077 39.403 1.00 36.17 315 GLU A N 1
ATOM 2254 C CA . GLU A 1 315 ? -50.492 -16.697 40.815 1.00 34.73 315 GLU A CA 1
ATOM 2255 C C . GLU A 1 315 ? -49.892 -15.280 40.974 1.00 39.80 315 GLU A C 1
ATOM 2256 O O . GLU A 1 315 ? -49.535 -14.645 39.978 1.00 37.96 315 GLU A O 1
ATOM 2262 N N . LYS A 1 316 ? -49.826 -14.770 42.201 1.00 38.09 316 LYS A N 1
ATOM 2263 C CA . LYS A 1 316 ? -49.427 -13.382 42.377 1.00 40.04 316 LYS A CA 1
ATOM 2264 C C . LYS A 1 316 ? -48.158 -13.168 43.153 1.00 43.71 316 LYS A C 1
ATOM 2265 O O . LYS A 1 316 ? -47.751 -12.012 43.261 1.00 44.15 316 LYS A O 1
ATOM 2271 N N . ILE A 1 317 ? -47.474 -14.256 43.607 1.00 38.14 317 ILE A N 1
ATOM 2272 C CA . ILE A 1 317 ? -46.247 -14.101 44.370 1.00 38.42 317 ILE A CA 1
ATOM 2273 C C . ILE A 1 317 ? -45.010 -14.178 43.467 1.00 41.37 317 ILE A C 1
ATOM 2274 O O . ILE A 1 317 ? -44.299 -13.179 43.370 1.00 42.53 317 ILE A O 1
ATOM 2279 N N . ILE A 1 318 ? -44.738 -15.358 42.839 1.00 35.75 318 ILE A N 1
ATOM 2280 C CA . ILE A 1 318 ? -43.594 -15.610 41.928 1.00 33.12 318 ILE A CA 1
ATOM 2281 C C . ILE A 1 318 ? -43.614 -14.590 40.752 1.00 35.61 318 ILE A C 1
ATOM 2282 O O . ILE A 1 318 ? -42.564 -14.059 40.362 1.00 34.57 318 ILE A O 1
ATOM 2287 N N . SER A 1 319 ? -44.815 -14.312 40.225 1.00 31.39 319 SER A N 1
ATOM 2288 C CA . SER A 1 319 ? -45.011 -13.371 39.112 1.00 33.03 319 SER A CA 1
ATOM 2289 C C . SER A 1 319 ? -44.899 -11.911 39.524 1.00 41.06 319 SER A C 1
ATOM 2290 O O . SER A 1 319 ? -44.883 -11.019 38.652 1.00 43.41 319 SER A O 1
ATOM 2293 N N . LYS A 1 320 ? -44.807 -11.663 40.853 1.00 37.41 320 LYS A N 1
ATOM 2294 C CA . LYS A 1 320 ? -44.700 -10.338 41.473 1.00 39.91 320 LYS A CA 1
ATOM 2295 C C . LYS A 1 320 ? -45.876 -9.525 40.982 1.00 44.41 320 LYS A C 1
ATOM 2296 O O . LYS A 1 320 ? -45.706 -8.537 40.271 1.00 45.45 320 LYS A O 1
ATOM 2302 N N . ASN A 1 321 ? -47.092 -10.010 41.309 1.00 39.61 321 ASN A N 1
ATOM 2303 C CA . ASN A 1 321 ? -48.366 -9.417 40.916 1.00 40.61 321 ASN A CA 1
ATOM 2304 C C . ASN A 1 321 ? -48.512 -9.341 39.385 1.00 44.44 321 ASN A C 1
ATOM 2305 O O . ASN A 1 321 ? -48.921 -8.309 38.850 1.00 44.03 321 ASN A O 1
ATOM 2310 N N . CYS A 1 322 ? -48.135 -10.437 38.684 1.00 40.47 322 CYS A N 1
ATOM 2311 C CA . CYS A 1 322 ? -48.275 -10.565 37.223 1.00 40.65 322 CYS A CA 1
ATOM 2312 C C . CYS A 1 322 ? -47.497 -9.488 36.424 1.00 42.14 322 CYS A C 1
ATOM 2313 O O . CYS A 1 322 ? -48.013 -8.968 35.438 1.00 40.75 322 CYS A O 1
ATOM 2316 N N . THR A 1 323 ? -46.271 -9.139 36.875 1.00 37.94 323 THR A N 1
ATOM 2317 C CA . THR A 1 323 ? -45.404 -8.143 36.214 1.00 39.24 323 THR A CA 1
ATOM 2318 C C . THR A 1 323 ? -44.130 -8.848 35.664 1.00 42.81 323 THR A C 1
ATOM 2319 O O . THR A 1 323 ? -43.454 -8.305 34.783 1.00 43.24 323 THR A O 1
ATOM 2323 N N . SER A 1 324 ? -43.817 -10.059 36.164 1.00 37.83 324 SER A N 1
ATOM 2324 C CA . SER A 1 324 ? -42.697 -10.823 35.634 1.00 37.32 324 SER A CA 1
ATOM 2325 C C . SER A 1 324 ? -43.157 -11.393 34.272 1.00 43.31 324 SER A C 1
ATOM 2326 O O . SER A 1 324 ? -44.366 -11.493 34.018 1.00 41.93 324 SER A O 1
ATOM 2329 N N . TYR A 1 325 ? -42.202 -11.701 33.384 1.00 39.30 325 TYR A N 1
ATOM 2330 C CA . TYR A 1 325 ? -42.511 -12.217 32.063 1.00 37.89 325 TYR A CA 1
ATOM 2331 C C . TYR A 1 325 ? -41.362 -13.072 31.506 1.00 38.10 325 TYR A C 1
ATOM 2332 O O . TYR A 1 325 ? -40.240 -13.046 32.023 1.00 34.33 325 TYR A O 1
ATOM 2341 N N . GLY A 1 326 ? -41.674 -13.779 30.432 1.00 36.34 326 GLY A N 1
ATOM 2342 C CA . GLY A 1 326 ? -40.763 -14.656 29.710 1.00 36.07 326 GLY A CA 1
ATOM 2343 C C . GLY A 1 326 ? -40.769 -16.073 30.241 1.00 37.31 326 GLY A C 1
ATOM 2344 O O . GLY A 1 326 ? -39.927 -16.877 29.834 1.00 35.79 326 GLY A O 1
ATOM 2345 N N . VAL A 1 327 ? -41.681 -16.363 31.191 1.00 34.34 327 VAL A N 1
ATOM 2346 C CA . VAL A 1 327 ? -41.873 -17.671 31.843 1.00 32.78 327 VAL A CA 1
ATOM 2347 C C . VAL A 1 327 ? -43.329 -18.110 31.780 1.00 36.60 327 VAL A C 1
ATOM 2348 O O . VAL A 1 327 ? -44.229 -17.270 31.734 1.00 37.17 327 VAL A O 1
ATOM 2352 N N . LEU A 1 328 ? -43.562 -19.428 31.831 1.00 30.08 328 LEU A N 1
ATOM 2353 C CA . LEU A 1 328 ? -44.907 -19.934 31.808 1.00 29.55 328 LEU A CA 1
ATOM 2354 C C . LEU A 1 328 ? -45.008 -21.037 32.796 1.00 32.20 328 LEU A C 1
ATOM 2355 O O . LEU A 1 328 ? -44.300 -22.052 32.677 1.00 28.51 328 LEU A O 1
ATOM 2360 N N . ASP A 1 329 ? -45.877 -20.827 33.795 1.00 28.95 329 ASP A N 1
ATOM 2361 C CA . ASP A 1 329 ? -46.139 -21.838 34.815 1.00 28.07 329 ASP A CA 1
ATOM 2362 C C . ASP A 1 329 ? -47.116 -22.860 34.244 1.00 29.39 329 ASP A C 1
ATOM 2363 O O . ASP A 1 329 ? -48.322 -22.610 34.218 1.00 29.87 329 ASP A O 1
ATOM 2368 N N . ILE A 1 330 ? -46.596 -24.029 33.854 1.00 24.66 330 ILE A N 1
ATOM 2369 C CA . ILE A 1 330 ? -47.402 -25.101 33.276 1.00 23.03 330 ILE A CA 1
ATOM 2370 C C . ILE A 1 330 ? -47.659 -26.226 34.285 1.00 28.28 330 ILE A C 1
ATOM 2371 O O . ILE A 1 330 ? -47.962 -27.341 33.872 1.00 28.90 330 ILE A O 1
ATOM 2376 N N . SER A 1 331 ? -47.646 -25.909 35.593 1.00 25.42 331 SER A N 1
ATOM 2377 C CA . SER A 1 331 ? -47.913 -26.917 36.642 1.00 26.03 331 SER A CA 1
ATOM 2378 C C . SER A 1 331 ? -49.256 -27.641 36.492 1.00 30.84 331 SER A C 1
ATOM 2379 O O . SER A 1 331 ? -49.328 -28.837 36.764 1.00 32.03 331 SER A O 1
ATOM 2382 N N . LYS A 1 332 ? -50.301 -26.960 36.015 1.00 30.08 332 LYS A N 1
ATOM 2383 C CA . LYS A 1 332 ? -51.613 -27.614 35.844 1.00 29.85 332 LYS A CA 1
ATOM 2384 C C . LYS A 1 332 ? -51.587 -28.798 34.835 1.00 33.89 332 LYS A C 1
ATOM 2385 O O . LYS A 1 332 ? -52.422 -29.701 34.925 1.00 32.11 332 LYS A O 1
ATOM 2391 N N . CYS A 1 333 ? -50.632 -28.803 33.893 1.00 32.16 333 CYS A N 1
ATOM 2392 C CA . CYS A 1 333 ? -50.598 -29.869 32.901 1.00 33.65 333 CYS A CA 1
ATOM 2393 C C . CYS A 1 333 ? -49.505 -30.868 33.194 1.00 33.45 333 CYS A C 1
ATOM 2394 O O . CYS A 1 333 ? -49.311 -31.812 32.454 1.00 34.01 333 CYS A O 1
ATOM 2397 N N . LYS A 1 334 ? -48.825 -30.678 34.299 1.00 29.43 334 LYS A N 1
ATOM 2398 C CA . LYS A 1 334 ? -47.710 -31.506 34.721 1.00 28.22 334 LYS A CA 1
ATOM 2399 C C . LYS A 1 334 ? -47.970 -32.089 36.079 1.00 31.55 334 LYS A C 1
ATOM 2400 O O . LYS A 1 334 ? -47.015 -32.305 36.828 1.00 30.46 334 LYS A O 1
ATOM 2406 N N . GLU A 1 335 ? -49.263 -32.331 36.410 1.00 26.69 335 GLU A N 1
ATOM 2407 C CA . GLU A 1 335 ? -49.716 -32.937 37.669 1.00 26.33 335 GLU A CA 1
ATOM 2408 C C . GLU A 1 335 ? -49.321 -32.135 38.928 1.00 30.36 335 GLU A C 1
ATOM 2409 O O . GLU A 1 335 ? -49.070 -32.724 39.994 1.00 30.04 335 GLU A O 1
ATOM 2415 N N . GLY A 1 336 ? -49.318 -30.804 38.816 1.00 27.72 336 GLY A N 1
ATOM 2416 C CA . GLY A 1 336 ? -48.964 -29.935 39.937 1.00 27.24 336 GLY A CA 1
ATOM 2417 C C . GLY A 1 336 ? -47.472 -29.712 40.093 1.00 29.85 336 GLY A C 1
ATOM 2418 O O . GLY A 1 336 ? -47.058 -28.899 40.925 1.00 27.47 336 GLY A O 1
ATOM 2419 N N . ARG A 1 337 ? -46.625 -30.432 39.323 1.00 25.94 337 ARG A N 1
ATOM 2420 C CA . ARG A 1 337 ? -45.178 -30.201 39.475 1.00 25.68 337 ARG A CA 1
ATOM 2421 C C . ARG A 1 337 ? -44.822 -28.765 39.059 1.00 27.34 337 ARG A C 1
ATOM 2422 O O . ARG A 1 337 ? -45.378 -28.292 38.091 1.00 25.03 337 ARG A O 1
ATOM 2430 N N . PRO A 1 338 ? -43.931 -28.045 39.774 1.00 24.63 338 PRO A N 1
ATOM 2431 C CA . PRO A 1 338 ? -43.694 -26.626 39.441 1.00 23.08 338 PRO A CA 1
ATOM 2432 C C . PRO A 1 338 ? -42.845 -26.395 38.196 1.00 27.63 338 PRO A C 1
ATOM 2433 O O . PRO A 1 338 ? -41.794 -25.742 38.266 1.00 27.12 338 PRO A O 1
ATOM 2437 N N . VAL A 1 339 ? -43.297 -26.939 37.049 1.00 24.94 339 VAL A N 1
ATOM 2438 C CA . VAL A 1 339 ? -42.570 -26.768 35.803 1.00 26.22 339 VAL A CA 1
ATOM 2439 C C . VAL A 1 339 ? -42.813 -25.345 35.287 1.00 30.23 339 VAL A C 1
ATOM 2440 O O . VAL A 1 339 ? -43.980 -24.918 35.170 1.00 29.90 339 VAL A O 1
ATOM 2444 N N . TYR A 1 340 ? -41.724 -24.647 34.925 1.00 24.97 340 TYR A N 1
ATOM 2445 C CA . TYR A 1 340 ? -41.814 -23.317 34.284 1.00 25.15 340 TYR A CA 1
ATOM 2446 C C . TYR A 1 340 ? -41.125 -23.371 32.943 1.00 29.63 340 TYR A C 1
ATOM 2447 O O . TYR A 1 340 ? -39.935 -23.663 32.897 1.00 28.51 340 TYR A O 1
ATOM 2456 N N . ILE A 1 341 ? -41.855 -23.083 31.846 1.00 25.50 341 ILE A N 1
ATOM 2457 C CA . ILE A 1 341 ? -41.212 -23.062 30.536 1.00 26.69 341 ILE A CA 1
ATOM 2458 C C . ILE A 1 341 ? -40.730 -21.641 30.248 1.00 32.96 341 ILE A C 1
ATOM 2459 O O . ILE A 1 341 ? -41.381 -20.689 30.640 1.00 33.53 341 ILE A O 1
ATOM 2464 N N . SER A 1 342 ? -39.587 -21.508 29.582 1.00 30.60 342 SER A N 1
ATOM 2465 C CA . SER A 1 342 ? -39.067 -20.214 29.172 1.00 32.04 342 SER A CA 1
ATOM 2466 C C . SER A 1 342 ? -38.315 -20.419 27.870 1.00 35.69 342 SER A C 1
ATOM 2467 O O . SER A 1 342 ? -38.292 -21.527 27.344 1.00 34.84 342 SER A O 1
ATOM 2470 N N . LEU A 1 343 ? -37.674 -19.370 27.369 1.00 34.17 343 LEU A N 1
ATOM 2471 C CA . LEU A 1 343 ? -36.855 -19.438 26.159 1.00 33.48 343 LEU A CA 1
ATOM 2472 C C . LEU A 1 343 ? -35.443 -19.793 26.658 1.00 35.72 343 LEU A C 1
ATOM 2473 O O . LEU A 1 343 ? -35.136 -19.468 27.804 1.00 33.19 343 LEU A O 1
ATOM 2478 N N . PRO A 1 344 ? -34.547 -20.373 25.819 1.00 33.55 344 PRO A N 1
ATOM 2479 C CA . PRO A 1 344 ? -33.186 -20.672 26.293 1.00 34.61 344 PRO A CA 1
ATOM 2480 C C . PRO A 1 344 ? -32.478 -19.457 26.863 1.00 38.96 344 PRO A C 1
ATOM 2481 O O . PRO A 1 344 ? -32.597 -18.366 26.303 1.00 40.77 344 PRO A O 1
ATOM 2485 N N . HIS A 1 345 ? -31.795 -19.637 28.009 1.00 35.51 345 HIS A N 1
ATOM 2486 C CA . HIS A 1 345 ? -31.042 -18.598 28.732 1.00 37.06 345 HIS A CA 1
ATOM 2487 C C . HIS A 1 345 ? -31.921 -17.428 29.155 1.00 42.18 345 HIS A C 1
ATOM 2488 O O . HIS A 1 345 ? -31.411 -16.323 29.367 1.00 44.32 345 HIS A O 1
ATOM 2495 N N . PHE A 1 346 ? -33.249 -17.687 29.294 1.00 37.00 346 PHE A N 1
ATOM 2496 C CA . PHE A 1 346 ? -34.267 -16.701 29.635 1.00 36.77 346 PHE A CA 1
ATOM 2497 C C . PHE A 1 346 ? -34.272 -15.514 28.644 1.00 43.10 346 PHE A C 1
ATOM 2498 O O . PHE A 1 346 ? -34.291 -14.357 29.069 1.00 41.60 346 PHE A O 1
ATOM 2506 N N . LEU A 1 347 ? -34.257 -15.809 27.319 1.00 39.88 347 LEU A N 1
ATOM 2507 C CA . LEU A 1 347 ? -34.337 -14.754 26.308 1.00 39.84 347 LEU A CA 1
ATOM 2508 C C . LEU A 1 347 ? -35.727 -14.146 26.470 1.00 42.63 347 LEU A C 1
ATOM 2509 O O . LEU A 1 347 ? -36.666 -14.862 26.823 1.00 40.16 347 LEU A O 1
ATOM 2514 N N . TYR A 1 348 ? -35.853 -12.832 26.261 1.00 41.88 348 TYR A N 1
ATOM 2515 C CA . TYR A 1 348 ? -37.126 -12.096 26.328 1.00 41.69 348 TYR A CA 1
ATOM 2516 C C . TYR A 1 348 ? -37.789 -12.130 27.714 1.00 44.99 348 TYR A C 1
ATOM 2517 O O . TYR A 1 348 ? -38.994 -11.903 27.817 1.00 43.78 348 TYR A O 1
ATOM 2526 N N . ALA A 1 349 ? -37.014 -12.432 28.768 1.00 43.58 349 ALA A N 1
ATOM 2527 C CA . ALA A 1 349 ? -37.501 -12.560 30.139 1.00 43.18 349 ALA A CA 1
ATOM 2528 C C . ALA A 1 349 ? -37.177 -11.382 31.030 1.00 49.98 349 ALA A C 1
ATOM 2529 O O . ALA A 1 349 ? -36.212 -10.651 30.798 1.00 51.93 349 ALA A O 1
ATOM 2531 N N . SER A 1 350 ? -38.026 -11.193 32.047 1.00 45.79 350 SER A N 1
ATOM 2532 C CA . SER A 1 350 ? -37.951 -10.176 33.091 1.00 46.38 350 SER A CA 1
ATOM 2533 C C . SER A 1 350 ? -36.543 -10.221 33.773 1.00 49.97 350 SER A C 1
ATOM 2534 O O . SER A 1 350 ? -36.033 -11.324 33.999 1.00 49.01 350 SER A O 1
ATOM 2537 N N . PRO A 1 351 ? -35.892 -9.099 34.159 1.00 47.99 351 PRO A N 1
ATOM 2538 C CA . PRO A 1 351 ? -34.560 -9.223 34.793 1.00 47.55 351 PRO A CA 1
ATOM 2539 C C . PRO A 1 351 ? -34.581 -9.952 36.141 1.00 51.77 351 PRO A C 1
ATOM 2540 O O . PRO A 1 351 ? -33.576 -10.567 36.511 1.00 51.08 351 PRO A O 1
ATOM 2544 N N . ASP A 1 352 ? -35.754 -9.976 36.822 1.00 48.33 352 ASP A N 1
ATOM 2545 C CA . ASP A 1 352 ? -35.934 -10.672 38.104 1.00 47.13 352 ASP A CA 1
ATOM 2546 C C . ASP A 1 352 ? -35.916 -12.194 37.937 1.00 48.49 352 ASP A C 1
ATOM 2547 O O . ASP A 1 352 ? -35.522 -12.910 38.851 1.00 46.86 352 ASP A O 1
ATOM 2552 N N . VAL A 1 353 ? -36.344 -12.682 36.773 1.00 43.98 353 VAL A N 1
ATOM 2553 C CA . VAL A 1 353 ? -36.322 -14.105 36.472 1.00 41.77 353 VAL A CA 1
ATOM 2554 C C . VAL A 1 353 ? -34.866 -14.597 36.344 1.00 45.80 353 VAL A C 1
ATOM 2555 O O . VAL A 1 353 ? -34.533 -15.628 36.916 1.00 45.07 353 VAL A O 1
ATOM 2559 N N . SER A 1 354 ? -34.014 -13.867 35.599 1.00 43.63 354 SER A N 1
ATOM 2560 C CA . SER A 1 354 ? -32.592 -14.175 35.381 1.00 44.31 354 SER A CA 1
ATOM 2561 C C . SER A 1 354 ? -31.682 -13.829 36.579 1.00 51.68 354 SER A C 1
ATOM 2562 O O . SER A 1 354 ? -30.563 -14.345 36.659 1.00 50.88 354 SER A O 1
ATOM 2565 N N . GLU A 1 355 ? -32.145 -12.931 37.478 1.00 50.48 355 GLU A N 1
ATOM 2566 C CA . GLU A 1 355 ? -31.406 -12.441 38.648 1.00 51.62 355 GLU A CA 1
ATOM 2567 C C . GLU A 1 355 ? -30.674 -13.559 39.459 1.00 53.40 355 GLU A C 1
ATOM 2568 O O . GLU A 1 355 ? -29.454 -13.451 39.615 1.00 55.32 355 GLU A O 1
ATOM 2574 N N . PRO A 1 356 ? -31.323 -14.654 39.931 1.00 45.04 356 PRO A N 1
ATOM 2575 C CA . PRO A 1 356 ? -30.574 -15.632 40.741 1.00 43.38 356 PRO A CA 1
ATOM 2576 C C . PRO A 1 356 ? -29.677 -16.628 39.982 1.00 45.19 356 PRO A C 1
ATOM 2577 O O . PRO A 1 356 ? -29.124 -17.523 40.620 1.00 43.13 356 PRO A O 1
ATOM 2581 N N . ILE A 1 357 ? -29.497 -16.488 38.647 1.00 40.93 357 ILE A N 1
ATOM 2582 C CA . ILE A 1 357 ? -28.650 -17.451 37.922 1.00 38.24 357 ILE A CA 1
ATOM 2583 C C . ILE A 1 357 ? -27.443 -16.752 37.344 1.00 42.23 357 ILE A C 1
ATOM 2584 O O . ILE A 1 357 ? -27.576 -15.700 36.730 1.00 43.84 357 ILE A O 1
ATOM 2589 N N . ASP A 1 358 ? -26.263 -17.332 37.543 1.00 38.72 358 ASP A N 1
ATOM 2590 C CA . ASP A 1 358 ? -25.010 -16.814 36.995 1.00 39.59 358 ASP A CA 1
ATOM 2591 C C . ASP A 1 358 ? -24.569 -17.812 35.937 1.00 42.07 358 ASP A C 1
ATOM 2592 O O . ASP A 1 358 ? -24.623 -19.017 36.183 1.00 38.69 358 ASP A O 1
ATOM 2597 N N . GLY A 1 359 ? -24.163 -17.317 34.775 1.00 42.53 359 GLY A N 1
ATOM 2598 C CA . GLY A 1 359 ? -23.687 -18.163 33.680 1.00 44.25 359 GLY A CA 1
ATOM 2599 C C . GLY A 1 359 ? -24.501 -18.187 32.399 1.00 49.77 359 GLY A C 1
ATOM 2600 O O . GLY A 1 359 ? -24.114 -18.856 31.428 1.00 51.72 359 GLY A O 1
ATOM 2601 N N . LEU A 1 360 ? -25.615 -17.453 32.360 1.00 43.36 360 LEU A N 1
ATOM 2602 C CA . LEU A 1 360 ? -26.437 -17.435 31.149 1.00 41.62 360 LEU A CA 1
ATOM 2603 C C . LEU A 1 360 ? -25.954 -16.351 30.207 1.00 47.75 360 LEU A C 1
ATOM 2604 O O . LEU A 1 360 ? -25.386 -15.355 30.652 1.00 47.61 360 LEU A O 1
ATOM 2609 N N . ASN A 1 361 ? -26.166 -16.535 28.895 1.00 45.95 361 ASN A N 1
ATOM 2610 C CA . ASN A 1 361 ? -25.804 -15.545 27.885 1.00 47.37 361 ASN A CA 1
ATOM 2611 C C . ASN A 1 361 ? -26.877 -15.528 26.784 1.00 50.24 361 ASN A C 1
ATOM 2612 O O . ASN A 1 361 ? -26.654 -16.150 25.738 1.00 49.20 361 ASN A O 1
ATOM 2617 N N . PRO A 1 362 ? -28.060 -14.870 27.015 1.00 46.00 362 PRO A N 1
ATOM 2618 C CA . PRO A 1 362 ? -29.103 -14.842 25.964 1.00 45.68 362 PRO A CA 1
ATOM 2619 C C . PRO A 1 362 ? -28.669 -14.103 24.693 1.00 51.62 362 PRO A C 1
ATOM 2620 O O . PRO A 1 362 ? -27.892 -13.153 24.756 1.00 53.05 362 PRO A O 1
ATOM 2624 N N . ASN A 1 363 ? -29.149 -14.571 23.537 1.00 48.06 363 ASN A N 1
ATOM 2625 C CA . ASN A 1 363 ? -28.816 -14.036 22.214 1.00 49.50 363 ASN A CA 1
ATOM 2626 C C . ASN A 1 363 ? -30.025 -14.275 21.334 1.00 53.30 363 ASN A C 1
ATOM 2627 O O . ASN A 1 363 ? -30.392 -15.430 21.116 1.00 51.08 363 ASN A O 1
ATOM 2632 N N . GLU A 1 364 ? -30.657 -13.193 20.837 1.00 51.30 364 GLU A N 1
ATOM 2633 C CA . GLU A 1 364 ? -31.877 -13.266 20.030 1.00 50.25 364 GLU A CA 1
ATOM 2634 C C . GLU A 1 364 ? -31.771 -14.281 18.885 1.00 53.36 364 GLU A C 1
ATOM 2635 O O . GLU A 1 364 ? -32.541 -15.225 18.870 1.00 50.17 364 GLU A O 1
ATOM 2641 N N . GLU A 1 365 ? -30.764 -14.138 18.000 1.00 52.87 365 GLU A N 1
ATOM 2642 C CA . GLU A 1 365 ? -30.495 -15.019 16.848 1.00 51.98 365 GLU A CA 1
ATOM 2643 C C . GLU A 1 365 ? -30.347 -16.496 17.275 1.00 49.87 365 GLU A C 1
ATOM 2644 O O . GLU A 1 365 ? -30.932 -17.398 16.676 1.00 48.12 365 GLU A O 1
ATOM 2650 N N . GLU A 1 366 ? -29.622 -16.717 18.349 1.00 44.40 366 GLU A N 1
ATOM 2651 C CA . GLU A 1 366 ? -29.316 -18.035 18.865 1.00 41.20 366 GLU A CA 1
ATOM 2652 C C . GLU A 1 366 ? -30.427 -18.754 19.633 1.00 42.36 366 GLU A C 1
ATOM 2653 O O . GLU A 1 366 ? -30.460 -19.979 19.600 1.00 39.40 366 GLU A O 1
ATOM 2659 N N . HIS A 1 367 ? -31.267 -18.033 20.372 1.00 40.00 367 HIS A N 1
ATOM 2660 C CA . HIS A 1 367 ? -32.233 -18.659 21.267 1.00 39.26 367 HIS A CA 1
ATOM 2661 C C . HIS A 1 367 ? -33.715 -18.487 20.881 1.00 43.54 367 HIS A C 1
ATOM 2662 O O . HIS A 1 367 ? -34.583 -19.000 21.571 1.00 40.57 367 HIS A O 1
ATOM 2669 N N . ARG A 1 368 ? -34.007 -17.795 19.791 1.00 42.63 368 ARG A N 1
ATOM 2670 C CA . ARG A 1 368 ? -35.394 -17.599 19.350 1.00 41.91 368 ARG A CA 1
ATOM 2671 C C . ARG A 1 368 ? -35.956 -18.878 18.675 1.00 44.88 368 ARG A C 1
ATOM 2672 O O . ARG A 1 368 ? -35.209 -19.820 18.406 1.00 43.06 368 ARG A O 1
ATOM 2680 N N . THR A 1 369 ? -37.271 -18.874 18.396 1.00 40.31 369 THR A N 1
ATOM 2681 C CA . THR A 1 369 ? -38.009 -19.923 17.688 1.00 38.19 369 THR A CA 1
ATOM 2682 C C . THR A 1 369 ? -38.439 -19.287 16.348 1.00 41.95 369 THR A C 1
ATOM 2683 O O . THR A 1 369 ? -38.863 -18.123 16.326 1.00 41.83 369 THR A O 1
ATOM 2687 N N . TYR A 1 370 ? -38.327 -20.044 15.244 1.00 36.23 370 TYR A N 1
ATOM 2688 C CA . TYR A 1 370 ? -38.734 -19.572 13.937 1.00 36.97 370 TYR A CA 1
ATOM 2689 C C . TYR A 1 370 ? -39.224 -20.730 13.102 1.00 40.13 370 TYR A C 1
ATOM 2690 O O . TYR A 1 370 ? -38.803 -21.871 13.309 1.00 36.85 370 TYR A O 1
ATOM 2699 N N . LEU A 1 371 ? -40.131 -20.433 12.172 1.00 38.98 371 LEU A N 1
ATOM 2700 C CA . LEU A 1 371 ? -40.661 -21.402 11.225 1.00 38.98 371 LEU A CA 1
ATOM 2701 C C . LEU A 1 371 ? -40.567 -20.771 9.842 1.00 41.70 371 LEU A C 1
ATOM 2702 O O . LEU A 1 371 ? -40.982 -19.626 9.660 1.00 39.84 371 LEU A O 1
ATOM 2707 N N . ASP A 1 372 ? -39.936 -21.484 8.899 1.00 39.25 372 ASP A N 1
ATOM 2708 C CA . ASP A 1 372 ? -39.787 -21.052 7.512 1.00 40.36 372 ASP A CA 1
ATOM 2709 C C . ASP A 1 372 ? -40.848 -21.752 6.755 1.00 45.00 372 ASP A C 1
ATOM 2710 O O . ASP A 1 372 ? -40.826 -22.973 6.647 1.00 46.75 372 ASP A O 1
ATOM 2715 N N . ILE A 1 373 ? -41.847 -20.981 6.333 1.00 41.42 373 ILE A N 1
ATOM 2716 C CA . ILE A 1 373 ? -43.057 -21.445 5.658 1.00 40.66 373 ILE A CA 1
ATOM 2717 C C . ILE A 1 373 ? -43.056 -21.092 4.156 1.00 47.65 373 ILE A C 1
ATOM 2718 O O . ILE A 1 373 ? -42.794 -19.953 3.787 1.00 47.14 373 ILE A O 1
ATO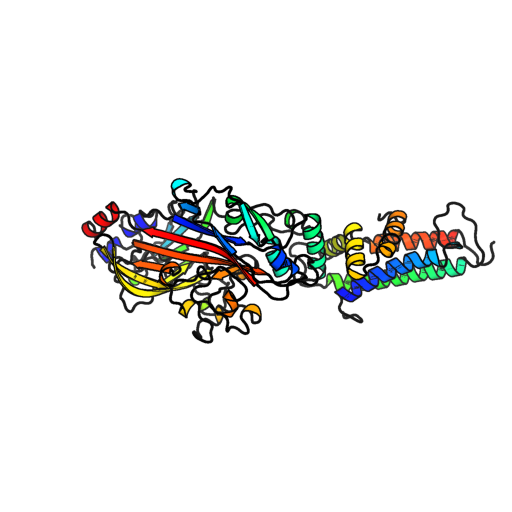M 2723 N N . GLU A 1 374 ? -43.362 -22.076 3.304 1.00 45.88 374 GLU A N 1
ATOM 2724 C CA . GLU A 1 374 ? -43.509 -21.836 1.879 1.00 47.59 374 GLU A CA 1
ATOM 2725 C C . GLU A 1 374 ? -44.939 -21.236 1.741 1.00 52.63 374 GLU A C 1
ATOM 2726 O O . GLU A 1 374 ? -45.916 -21.903 2.097 1.00 51.80 374 GLU A O 1
ATOM 2732 N N . PRO A 1 375 ? -45.063 -19.944 1.335 1.00 50.29 375 PRO A N 1
ATOM 2733 C CA . PRO A 1 375 ? -46.380 -19.283 1.343 1.00 49.51 375 PRO A CA 1
ATOM 2734 C C . PRO A 1 375 ? -47.483 -19.837 0.452 1.00 53.62 375 PRO A C 1
ATOM 2735 O O . PRO A 1 375 ? -48.660 -19.647 0.780 1.00 53.14 375 PRO A O 1
ATOM 2739 N N . ILE A 1 376 ? -47.137 -20.504 -0.649 1.00 51.76 376 ILE A N 1
ATOM 2740 C CA . ILE A 1 376 ? -48.143 -21.017 -1.588 1.00 52.02 376 ILE A CA 1
ATOM 2741 C C . ILE A 1 376 ? -48.843 -22.245 -0.995 1.00 54.51 376 ILE A C 1
ATOM 2742 O O . ILE A 1 376 ? -50.063 -22.213 -0.859 1.00 53.28 376 ILE A O 1
ATOM 2747 N N . THR A 1 377 ? -48.085 -23.297 -0.635 1.00 50.36 377 THR A N 1
ATOM 2748 C CA . THR A 1 377 ? -48.651 -24.518 -0.048 1.00 48.74 377 THR A CA 1
ATOM 2749 C C . THR A 1 377 ? -49.056 -24.329 1.413 1.00 49.61 377 THR A C 1
ATOM 2750 O O . THR A 1 377 ? -50.082 -24.850 1.842 1.00 46.80 377 THR A O 1
ATOM 2754 N N . GLY A 1 378 ? -48.254 -23.570 2.149 1.00 47.10 378 GLY A N 1
ATOM 2755 C CA . GLY A 1 378 ? -48.465 -23.317 3.569 1.00 45.14 378 GLY A CA 1
ATOM 2756 C C . GLY A 1 378 ? -47.657 -24.278 4.411 1.00 47.10 378 GLY A C 1
ATOM 2757 O O . GLY A 1 378 ? -47.749 -24.240 5.632 1.00 47.48 378 GLY A O 1
ATOM 2758 N N . PHE A 1 379 ? -46.827 -25.120 3.765 1.00 42.76 379 PHE A N 1
ATOM 2759 C CA . PHE A 1 379 ? -45.965 -26.122 4.406 1.00 41.04 379 PHE A CA 1
ATOM 2760 C C . PHE A 1 379 ? -44.750 -25.525 5.095 1.00 43.42 379 PHE A C 1
ATOM 2761 O O . PHE A 1 379 ? -44.125 -24.622 4.551 1.00 44.07 379 PHE A O 1
ATOM 2769 N N . THR A 1 380 ? -44.413 -26.044 6.291 1.00 38.90 380 THR A N 1
ATOM 2770 C CA . THR A 1 380 ? -43.243 -25.632 7.070 1.00 37.69 380 THR A CA 1
ATOM 2771 C C . THR A 1 380 ? -42.038 -26.441 6.547 1.00 40.39 380 THR A C 1
ATOM 2772 O O . THR A 1 380 ? -41.983 -27.654 6.716 1.00 39.16 380 THR A O 1
ATOM 2776 N N . LEU A 1 381 ? -41.093 -25.773 5.889 1.00 39.14 381 LEU A N 1
ATOM 2777 C CA . LEU A 1 381 ? -39.956 -26.477 5.265 1.00 39.38 381 LEU A CA 1
ATOM 2778 C C . LEU A 1 381 ? -38.707 -26.543 6.121 1.00 42.81 381 LEU A C 1
ATOM 2779 O O . LEU A 1 381 ? -37.805 -27.348 5.856 1.00 44.53 381 LEU A O 1
ATOM 2784 N N . GLN A 1 382 ? -38.663 -25.712 7.157 1.00 37.09 382 GLN A N 1
ATOM 2785 C CA . GLN A 1 382 ? -37.577 -25.600 8.122 1.00 36.41 382 GLN A CA 1
ATOM 2786 C C . GLN A 1 382 ? -38.112 -24.867 9.330 1.00 38.29 382 GLN A C 1
ATOM 2787 O O . GLN A 1 382 ? -39.040 -24.073 9.214 1.00 37.01 382 GLN A O 1
ATOM 2793 N N . PHE A 1 383 ? -37.581 -25.192 10.508 1.00 36.18 383 PHE A N 1
ATOM 2794 C CA . PHE A 1 383 ? -37.952 -24.564 11.767 1.00 34.64 383 PHE A CA 1
ATOM 2795 C C . PHE A 1 383 ? -36.866 -24.852 12.803 1.00 39.46 383 PHE A C 1
ATOM 2796 O O . PHE A 1 383 ? -36.046 -25.742 12.608 1.00 39.95 383 PHE A O 1
ATOM 2804 N N . ALA A 1 384 ? -36.877 -24.104 13.903 1.00 36.58 384 ALA A N 1
ATOM 2805 C CA . ALA A 1 384 ? -36.047 -24.339 15.070 1.00 37.21 384 ALA A CA 1
ATOM 2806 C C . ALA A 1 384 ? -36.924 -23.896 16.201 1.00 38.67 384 ALA A C 1
ATOM 2807 O O . ALA A 1 384 ? -37.329 -22.744 16.216 1.00 38.64 384 ALA A O 1
ATOM 2809 N N . LYS A 1 385 ? -37.303 -24.846 17.079 1.00 33.44 385 LYS A N 1
ATOM 2810 C CA . LYS A 1 385 ? -38.176 -24.664 18.235 1.00 31.29 385 LYS A CA 1
ATOM 2811 C C . LYS A 1 385 ? -37.252 -24.694 19.465 1.00 34.81 385 LYS A C 1
ATOM 2812 O O . LYS A 1 385 ? -36.702 -25.741 19.805 1.00 33.83 385 LYS A O 1
ATOM 2818 N N . ARG A 1 386 ? -36.999 -23.530 20.068 1.00 32.28 386 ARG A N 1
ATOM 2819 C CA . ARG A 1 386 ? -36.044 -23.467 21.170 1.00 31.38 386 ARG A CA 1
ATOM 2820 C C . ARG A 1 386 ? -36.699 -23.135 22.501 1.00 37.31 386 ARG A C 1
ATOM 2821 O O . ARG A 1 386 ? -37.210 -22.037 22.685 1.00 36.48 386 ARG A O 1
ATOM 2829 N N . LEU A 1 387 ? -36.732 -24.108 23.417 1.00 33.42 387 LEU A N 1
ATOM 2830 C CA . LEU A 1 387 ? -37.352 -23.891 24.703 1.00 32.39 387 LEU A CA 1
ATOM 2831 C C . LEU A 1 387 ? -36.466 -24.337 25.824 1.00 32.34 387 LEU A C 1
ATOM 2832 O O . LEU A 1 387 ? -35.657 -25.244 25.656 1.00 30.23 387 LEU A O 1
ATOM 2837 N N . GLN A 1 388 ? -36.645 -23.729 26.970 1.00 28.21 388 GLN A N 1
ATOM 2838 C CA . GLN A 1 388 ? -35.924 -24.091 28.176 1.00 26.42 388 GLN A CA 1
ATOM 2839 C C . GLN A 1 388 ? -36.901 -24.688 29.194 1.00 31.34 388 GLN A C 1
ATOM 2840 O O . GLN A 1 388 ? -38.001 -24.172 29.350 1.00 30.48 388 GLN A O 1
ATOM 2846 N N . VAL A 1 389 ? -36.500 -25.779 29.879 1.00 30.32 389 VAL A N 1
ATOM 2847 C CA . VAL A 1 389 ? -37.334 -26.379 30.927 1.00 28.79 389 VAL A CA 1
ATOM 2848 C C . VAL A 1 389 ? -36.777 -25.935 32.281 1.00 27.98 389 VAL A C 1
ATOM 2849 O O . VAL A 1 389 ? -35.601 -26.155 32.535 1.00 26.15 389 VAL A O 1
ATOM 2853 N N . ASN A 1 390 ? -37.618 -25.329 33.145 1.00 22.49 390 ASN A N 1
ATOM 2854 C CA . ASN A 1 390 ? -37.196 -24.882 34.492 1.00 21.99 390 ASN A CA 1
ATOM 2855 C C . ASN A 1 390 ? -38.077 -25.479 35.563 1.00 27.90 390 ASN A C 1
ATOM 2856 O O . ASN A 1 390 ? -39.203 -25.917 35.274 1.00 28.20 390 ASN A O 1
ATOM 2861 N N . LEU A 1 391 ? -37.589 -25.475 36.809 1.00 25.54 391 LEU A N 1
ATOM 2862 C CA . LEU A 1 391 ? -38.406 -25.891 37.949 1.00 25.95 391 LEU A CA 1
ATOM 2863 C C . LEU A 1 391 ? -38.252 -24.848 39.031 1.00 27.73 391 LEU A C 1
ATOM 2864 O O . LEU A 1 391 ? -37.132 -24.392 39.302 1.00 25.67 391 LEU A O 1
ATOM 2869 N N . LEU A 1 392 ? -39.376 -24.441 39.610 1.00 24.21 392 LEU A N 1
ATOM 2870 C CA . LEU A 1 392 ? -39.372 -23.476 40.704 1.00 25.42 392 LEU A CA 1
ATOM 2871 C C . LEU A 1 392 ? -39.150 -24.249 41.967 1.00 28.26 392 LEU A C 1
ATOM 2872 O O . LEU A 1 392 ? -39.754 -25.294 42.150 1.00 27.50 392 LEU A O 1
ATOM 2877 N N . VAL A 1 393 ? -38.313 -23.715 42.844 1.00 26.80 393 VAL A N 1
ATOM 2878 C CA . VAL A 1 393 ? -38.011 -24.261 44.165 1.00 26.57 393 VAL A CA 1
ATOM 2879 C C . VAL A 1 393 ? -38.148 -23.078 45.137 1.00 31.88 393 VAL A C 1
ATOM 2880 O O . VAL A 1 393 ? -37.705 -21.958 44.829 1.00 29.79 393 VAL A O 1
ATOM 2884 N N . LYS A 1 394 ? -38.817 -23.311 46.278 1.00 29.77 394 LYS A N 1
ATOM 2885 C CA . LYS A 1 394 ? -39.056 -22.271 47.280 1.00 30.17 394 LYS A CA 1
ATOM 2886 C C . LYS A 1 394 ? -38.433 -22.724 48.598 1.00 33.99 394 LYS A C 1
ATOM 2887 O O . LYS A 1 394 ? -38.240 -23.931 48.761 1.00 29.37 394 LYS A O 1
ATOM 2893 N N . PRO A 1 395 ? -38.154 -21.799 49.571 1.00 32.66 395 PRO A N 1
ATOM 2894 C CA . PRO A 1 395 ? -37.709 -22.249 50.904 1.00 32.64 395 PRO A CA 1
ATOM 2895 C C . PRO A 1 395 ? -38.828 -23.051 51.589 1.00 38.91 395 PRO A C 1
ATOM 2896 O O . PRO A 1 395 ? -39.993 -22.929 51.197 1.00 36.80 395 PRO A O 1
ATOM 2900 N N . SER A 1 396 ? -38.482 -23.808 52.657 1.00 38.06 396 SER A N 1
ATOM 2901 C CA . SER A 1 396 ? -39.445 -24.579 53.455 1.00 37.49 396 SER A CA 1
ATOM 2902 C C . SER A 1 396 ? -39.081 -24.537 54.917 1.00 43.44 396 SER A C 1
ATOM 2903 O O . SER A 1 396 ? -37.923 -24.741 55.251 1.00 44.13 396 SER A O 1
ATOM 2906 N N . GLU A 1 397 ? -40.078 -24.389 55.793 1.00 41.91 397 GLU A N 1
ATOM 2907 C CA . GLU A 1 397 ? -39.867 -24.387 57.236 1.00 43.54 397 GLU A CA 1
ATOM 2908 C C . GLU A 1 397 ? -39.583 -25.801 57.758 1.00 43.94 397 GLU A C 1
ATOM 2909 O O . GLU A 1 397 ? -38.762 -25.946 58.666 1.00 45.92 397 GLU A O 1
ATOM 2915 N N . LYS A 1 398 ? -40.250 -26.825 57.196 1.00 35.19 398 LYS A N 1
ATOM 2916 C CA . LYS A 1 398 ? -40.156 -28.214 57.674 1.00 33.03 398 LYS A CA 1
ATOM 2917 C C . LYS A 1 398 ? -39.195 -29.106 56.909 1.00 36.63 398 LYS A C 1
ATOM 2918 O O . LYS A 1 398 ? -38.665 -30.041 57.508 1.00 38.65 398 LYS A O 1
ATOM 2924 N N . ILE A 1 399 ? -38.992 -28.870 55.604 1.00 31.12 399 ILE A N 1
ATOM 2925 C CA . ILE A 1 399 ? -38.049 -29.692 54.836 1.00 29.13 399 ILE A CA 1
ATOM 2926 C C . ILE A 1 399 ? -36.673 -29.073 54.973 1.00 32.28 399 ILE A C 1
ATOM 2927 O O . ILE A 1 399 ? -36.389 -28.052 54.330 1.00 31.35 399 ILE A O 1
ATOM 2932 N N . GLN A 1 400 ? -35.858 -29.651 55.865 1.00 30.40 400 GLN A N 1
ATOM 2933 C CA . GLN A 1 400 ? -34.505 -29.153 56.222 1.00 31.10 400 GLN A CA 1
ATOM 2934 C C . GLN A 1 400 ? -33.613 -28.803 55.019 1.00 35.12 400 GLN A C 1
ATOM 2935 O O . GLN A 1 400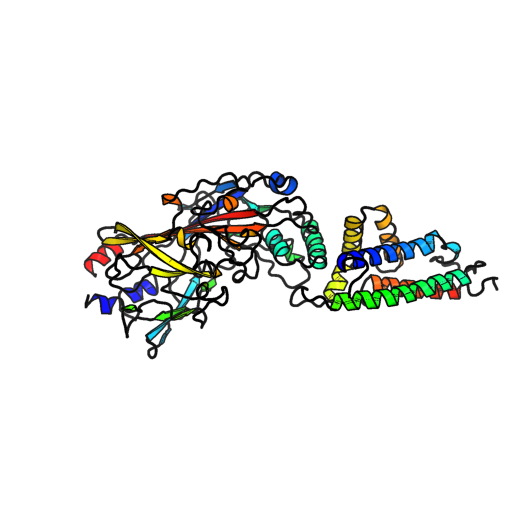 ? -32.899 -27.809 55.024 1.00 34.69 400 GLN A O 1
ATOM 2941 N N . VAL A 1 401 ? -33.684 -29.615 53.980 1.00 31.16 401 VAL A N 1
ATOM 2942 C CA . VAL A 1 401 ? -32.854 -29.503 52.797 1.00 30.24 401 VAL A CA 1
ATOM 2943 C C . VAL A 1 401 ? -33.133 -28.205 51.966 1.00 33.29 401 VAL A C 1
ATOM 2944 O O . VAL A 1 401 ? -32.279 -27.767 51.194 1.00 34.60 401 VAL A O 1
ATOM 2948 N N . LEU A 1 402 ? -34.228 -27.524 52.273 1.00 26.98 402 LEU A N 1
ATOM 2949 C CA . LEU A 1 402 ? -34.676 -26.285 51.627 1.00 24.83 402 LEU A CA 1
ATOM 2950 C C . LEU A 1 402 ? -34.881 -25.196 52.680 1.00 29.85 402 LEU A C 1
ATOM 2951 O O . LEU A 1 402 ? -35.318 -24.093 52.339 1.00 30.53 402 LEU A O 1
ATOM 2956 N N . LYS A 1 403 ? -34.534 -25.491 53.955 1.00 26.74 403 LYS A N 1
ATOM 2957 C CA . LYS A 1 403 ? -34.721 -24.583 55.077 1.00 29.28 403 LYS A CA 1
ATOM 2958 C C . LYS A 1 403 ? -33.803 -23.335 55.039 1.00 40.16 403 LYS A C 1
ATOM 2959 O O . LYS A 1 403 ? -34.175 -22.291 55.584 1.00 42.71 403 LYS A O 1
ATOM 2965 N N . ASN A 1 404 ? -32.616 -23.433 54.391 1.00 35.21 404 ASN A N 1
ATOM 2966 C CA . ASN A 1 404 ? -31.682 -22.299 54.351 1.00 34.88 404 ASN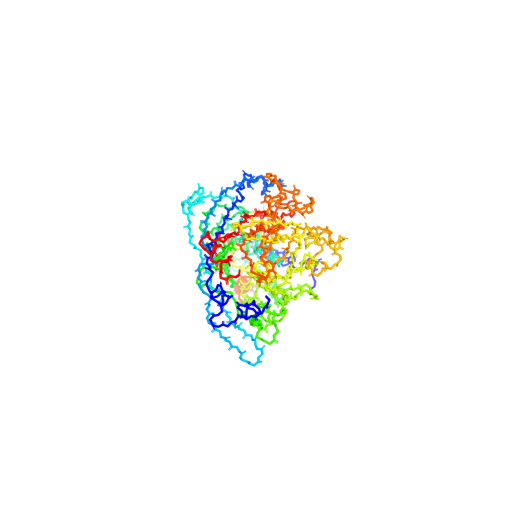 A CA 1
ATOM 2967 C C . ASN A 1 404 ? -31.930 -21.330 53.186 1.00 38.29 404 ASN A C 1
ATOM 2968 O O . ASN A 1 404 ? -31.282 -20.299 53.104 1.00 38.36 404 ASN A O 1
ATOM 2973 N N . LEU A 1 405 ? -32.870 -21.658 52.287 1.00 33.08 405 LEU A N 1
ATOM 2974 C CA . LEU A 1 405 ? -33.182 -20.814 51.142 1.00 31.33 405 LEU A CA 1
ATOM 2975 C C . LEU A 1 405 ? -33.789 -19.514 51.596 1.00 39.22 405 LEU A C 1
ATOM 2976 O O . LEU A 1 405 ? -34.616 -19.510 52.503 1.00 41.22 405 LEU A O 1
ATOM 2981 N N . LYS A 1 406 ? -33.342 -18.406 51.007 1.00 38.68 406 LYS A N 1
ATOM 2982 C CA . LYS A 1 406 ? -33.753 -17.041 51.379 1.00 40.51 406 LYS A CA 1
ATOM 2983 C C . LYS A 1 406 ? -34.584 -16.365 50.295 1.00 44.85 406 LYS A C 1
ATOM 2984 O O . LYS A 1 406 ? -34.989 -15.206 50.442 1.00 47.29 406 LYS A O 1
ATOM 2990 N N . ARG A 1 407 ? -34.867 -17.111 49.221 1.00 39.35 407 ARG A N 1
ATOM 2991 C CA . ARG A 1 407 ? -35.646 -16.678 48.063 1.00 38.83 407 ARG A CA 1
ATOM 2992 C C . ARG A 1 407 ? -36.076 -17.889 47.252 1.00 41.29 407 ARG A C 1
ATOM 2993 O O . ARG A 1 407 ? -35.582 -19.023 47.449 1.00 39.54 407 ARG A O 1
ATOM 3001 N N . ASN A 1 408 ? -36.959 -17.623 46.297 1.00 37.35 408 ASN A N 1
ATOM 3002 C CA . ASN A 1 408 ? -37.487 -18.601 45.359 1.00 35.68 408 ASN A CA 1
ATOM 3003 C C . ASN A 1 408 ? -36.550 -18.593 44.162 1.00 37.26 408 ASN A C 1
ATOM 3004 O O . ASN A 1 408 ? -35.978 -17.550 43.851 1.00 36.24 408 ASN A O 1
ATOM 3009 N N . TYR A 1 409 ? -36.396 -19.737 43.495 1.00 29.45 409 TYR A N 1
ATOM 3010 C CA . TYR A 1 409 ? -35.567 -19.836 42.309 1.00 28.25 409 TYR A CA 1
ATOM 3011 C C . TYR A 1 409 ? -36.330 -20.517 41.208 1.00 31.90 409 TYR A C 1
ATOM 3012 O O . TYR A 1 409 ? -36.808 -21.618 41.430 1.00 33.84 409 TYR A O 1
ATOM 3021 N N . ILE A 1 410 ? -36.361 -19.932 39.997 1.00 27.10 410 ILE A N 1
ATOM 3022 C CA . ILE A 1 410 ? -36.851 -20.598 38.790 1.00 25.99 410 ILE A CA 1
ATOM 3023 C C . ILE A 1 410 ? -35.544 -21.219 38.223 1.00 31.25 410 ILE A C 1
ATOM 3024 O O . ILE A 1 410 ? -34.689 -20.512 37.694 1.00 30.49 410 ILE A O 1
ATOM 3029 N N . VAL A 1 411 ? -35.312 -22.507 38.513 1.00 28.37 411 VAL A N 1
ATOM 3030 C CA . VAL A 1 411 ? -34.037 -23.180 38.188 1.00 27.02 411 VAL A CA 1
ATOM 3031 C C . VAL A 1 411 ? -34.011 -23.728 36.769 1.00 33.83 411 VAL A C 1
ATOM 3032 O O . VAL A 1 411 ? -34.699 -24.716 36.507 1.00 33.45 411 VAL A O 1
ATOM 3036 N N . PRO A 1 412 ? -33.136 -23.179 35.885 1.00 33.80 412 PRO A N 1
ATOM 3037 C CA . PRO A 1 412 ? -33.008 -23.735 34.529 1.00 33.89 412 PRO A CA 1
ATOM 3038 C C . PRO A 1 412 ? -32.417 -25.143 34.566 1.00 36.05 412 PRO A C 1
ATOM 3039 O O . PRO A 1 412 ? -31.393 -25.363 35.200 1.00 36.56 412 PRO A O 1
ATOM 3043 N N . ILE A 1 413 ? -33.138 -26.111 33.984 1.00 29.18 413 ILE A N 1
ATOM 3044 C CA . ILE A 1 413 ? -32.703 -27.499 34.015 1.00 27.65 413 ILE A CA 1
ATOM 3045 C C . ILE A 1 413 ? -31.945 -27.791 32.764 1.00 32.77 413 ILE A C 1
ATOM 3046 O O . ILE A 1 413 ? -30.837 -28.281 32.837 1.00 34.37 413 ILE A O 1
ATOM 3051 N N . LEU A 1 414 ? -32.569 -27.547 31.612 1.00 30.16 414 LEU A N 1
ATOM 3052 C CA . LEU A 1 414 ? -31.964 -27.748 30.300 1.00 29.62 414 LEU A CA 1
ATOM 3053 C C . LEU A 1 414 ? -32.653 -26.836 29.315 1.00 34.50 414 LEU A C 1
ATOM 3054 O O . LEU A 1 414 ? -33.626 -26.198 29.670 1.00 33.01 414 LEU A O 1
ATOM 3059 N N . TRP A 1 415 ? -32.135 -26.753 28.094 1.00 33.53 415 TRP A N 1
ATOM 3060 C CA . TRP A 1 415 ? -32.778 -26.035 27.011 1.00 33.30 415 TRP A CA 1
ATOM 3061 C C . TRP A 1 415 ? -32.597 -26.906 25.830 1.00 36.40 415 TRP A C 1
ATOM 3062 O O . TRP A 1 415 ? -31.780 -27.821 25.896 1.00 38.44 415 TRP A O 1
ATOM 3073 N N . LEU A 1 416 ? -33.443 -26.759 24.828 1.00 29.63 416 LEU A N 1
ATOM 3074 C CA . LEU A 1 416 ? -33.382 -27.615 23.654 1.00 28.68 416 LEU A CA 1
ATOM 3075 C C . LEU A 1 416 ? -33.533 -26.840 22.384 1.00 34.56 416 LEU A C 1
ATOM 3076 O O . LEU A 1 416 ? -34.027 -25.722 22.414 1.00 35.60 416 LEU A O 1
ATOM 3081 N N . ASN A 1 417 ? -33.110 -27.431 21.263 1.00 34.36 417 ASN A N 1
ATOM 3082 C CA . ASN A 1 417 ? -33.367 -26.921 19.927 1.00 36.27 417 ASN A CA 1
ATOM 3083 C C . ASN A 1 417 ? -33.901 -28.136 19.167 1.00 42.01 417 ASN A C 1
ATOM 3084 O O . ASN A 1 417 ? -33.169 -29.108 18.964 1.00 40.99 417 ASN A O 1
ATOM 3089 N N . GLU A 1 418 ? -35.212 -28.116 18.859 1.00 39.77 418 GLU A N 1
ATOM 3090 C CA . GLU A 1 418 ? -35.885 -29.135 18.052 1.00 39.15 418 GLU A CA 1
ATOM 3091 C C . GLU A 1 418 ? -35.958 -28.508 16.676 1.00 41.27 418 GLU A C 1
ATOM 3092 O O . GLU A 1 418 ? -36.560 -27.446 16.512 1.00 38.89 418 GLU A O 1
ATOM 3098 N N . THR A 1 419 ? -35.237 -29.096 15.718 1.00 39.41 419 THR A N 1
ATOM 3099 C CA . THR A 1 419 ? -35.060 -28.515 14.396 1.00 40.85 419 THR A CA 1
ATOM 3100 C C . THR A 1 419 ? -35.090 -29.558 13.268 1.00 44.30 419 THR A C 1
ATOM 3101 O O . THR A 1 419 ? -34.756 -30.727 13.459 1.00 42.78 419 THR A O 1
ATOM 3105 N N . GLY A 1 420 ? -35.502 -29.101 12.103 1.00 42.62 420 GLY A N 1
ATOM 3106 C CA . GLY A 1 420 ? -35.583 -29.921 10.910 1.00 43.33 420 GLY A CA 1
ATOM 3107 C C . GLY A 1 420 ? -35.543 -29.022 9.710 1.00 48.56 420 GLY A C 1
ATOM 3108 O O . GLY A 1 420 ? -36.032 -27.891 9.766 1.00 48.33 420 GLY A O 1
ATOM 3109 N N . THR A 1 421 ? -34.896 -29.489 8.655 1.00 46.07 421 THR A N 1
ATOM 3110 C CA . THR A 1 421 ? -34.787 -28.763 7.397 1.00 47.18 421 THR A CA 1
ATOM 3111 C C . THR A 1 421 ? -35.113 -29.706 6.254 1.00 51.53 421 THR A C 1
ATOM 3112 O O . THR A 1 421 ? -34.857 -30.911 6.363 1.00 50.62 421 THR A O 1
ATOM 3116 N N . ILE A 1 422 ? -35.721 -29.166 5.180 1.00 50.65 422 ILE A N 1
ATOM 3117 C CA . ILE A 1 422 ? -36.132 -29.932 3.997 1.00 51.59 422 ILE A CA 1
ATOM 3118 C C . ILE A 1 422 ? -34.903 -30.561 3.334 1.00 59.72 422 ILE A C 1
ATOM 3119 O O . ILE A 1 422 ? -33.873 -29.898 3.236 1.00 61.19 422 ILE A O 1
ATOM 3124 N N . GLY A 1 423 ? -35.012 -31.827 2.932 1.00 58.18 423 GLY A N 1
ATOM 3125 C CA . GLY A 1 423 ? -33.934 -32.521 2.231 1.00 60.85 423 GLY A CA 1
ATOM 3126 C C . GLY A 1 423 ? -33.756 -31.974 0.822 1.00 67.81 423 GLY A C 1
ATOM 3127 O O . GLY A 1 423 ? -34.735 -31.573 0.194 1.00 67.06 423 GLY A O 1
ATOM 3128 N N . ASP A 1 424 ? -32.508 -31.938 0.317 1.00 67.77 424 ASP A N 1
ATOM 3129 C CA . ASP A 1 424 ? -32.142 -31.430 -1.015 1.00 70.30 424 ASP A CA 1
ATOM 3130 C C . ASP A 1 424 ? -33.012 -32.011 -2.129 1.00 75.43 424 ASP A C 1
ATOM 3131 O O . ASP A 1 424 ? -33.507 -31.260 -2.974 1.00 74.28 424 ASP A O 1
ATOM 3136 N N . GLU A 1 425 ? -33.221 -33.344 -2.096 1.00 73.80 425 GLU A N 1
ATOM 3137 C CA . GLU A 1 425 ? -34.050 -34.097 -3.038 1.00 74.88 425 GLU A CA 1
ATOM 3138 C C . GLU A 1 425 ? -35.500 -33.620 -3.019 1.00 79.25 425 GLU A C 1
ATOM 3139 O O . GLU A 1 425 ? -36.071 -33.352 -4.080 1.00 79.85 425 GLU A O 1
ATOM 3145 N N . LYS A 1 426 ? -36.086 -33.504 -1.804 1.00 75.39 426 LYS A N 1
ATOM 3146 C CA . LYS A 1 426 ? -37.455 -33.043 -1.563 1.00 73.55 426 LYS A CA 1
ATOM 3147 C C . LYS A 1 426 ? -37.595 -31.587 -1.961 1.00 77.72 426 LYS A C 1
ATOM 3148 O O . LYS A 1 426 ? -38.642 -31.201 -2.470 1.00 77.46 426 LYS A O 1
ATOM 3154 N N . ALA A 1 427 ? -36.534 -30.790 -1.753 1.00 75.29 427 ALA A N 1
ATOM 3155 C CA . ALA A 1 427 ? -36.476 -29.381 -2.125 1.00 76.21 427 ALA A CA 1
ATOM 3156 C C . ALA A 1 427 ? -36.552 -29.230 -3.652 1.00 84.29 427 ALA A C 1
ATOM 3157 O O . ALA A 1 427 ? -37.335 -28.411 -4.136 1.00 83.95 427 ALA A O 1
ATOM 3159 N N . ASN A 1 428 ? -35.797 -30.063 -4.403 1.00 84.17 428 ASN A N 1
ATOM 3160 C CA . ASN A 1 428 ? -35.814 -30.059 -5.865 1.00 86.73 428 ASN A CA 1
ATOM 3161 C C . ASN A 1 428 ? -37.089 -30.702 -6.412 1.00 92.03 428 ASN A C 1
ATOM 3162 O O . ASN A 1 428 ? -37.567 -30.292 -7.472 1.00 92.49 428 ASN A O 1
ATOM 3167 N N . MET A 1 429 ? -37.669 -31.667 -5.665 1.00 88.94 429 MET A N 1
ATOM 3168 C CA . MET A 1 429 ? -38.945 -32.307 -6.018 1.00 89.28 429 MET A CA 1
ATOM 3169 C C . MET A 1 429 ? -40.087 -31.309 -5.783 1.00 89.14 429 MET A C 1
ATOM 3170 O O . MET A 1 429 ? -41.095 -31.358 -6.483 1.00 88.80 429 MET A O 1
ATOM 3175 N N . PHE A 1 430 ? -39.913 -30.405 -4.802 1.00 83.10 430 PHE A N 1
ATOM 3176 C CA . PHE A 1 430 ? -40.887 -29.382 -4.436 1.00 81.07 430 PHE A CA 1
ATOM 3177 C C . PHE A 1 430 ? -41.067 -28.368 -5.561 1.00 86.33 430 PHE A C 1
ATOM 3178 O O . PHE A 1 430 ? -42.179 -28.221 -6.045 1.00 85.58 430 PHE A O 1
ATOM 3186 N N . ARG A 1 431 ? -39.982 -27.699 -5.995 1.00 84.94 431 ARG A N 1
ATOM 3187 C CA . ARG A 1 431 ? -40.013 -26.693 -7.070 1.00 86.35 431 ARG A CA 1
ATOM 3188 C C . ARG A 1 431 ? -40.466 -27.259 -8.445 1.00 93.43 431 ARG A C 1
ATOM 3189 O O . ARG A 1 431 ? -40.965 -26.499 -9.283 1.00 93.73 431 ARG A O 1
ATOM 3197 N N . SER A 1 432 ? -40.325 -28.589 -8.648 1.00 91.08 432 SER A N 1
ATOM 3198 C CA . SER A 1 432 ? -40.705 -29.293 -9.876 1.00 92.47 432 SER A CA 1
ATOM 3199 C C . SER A 1 432 ? -42.170 -29.775 -9.851 1.00 95.46 432 SER A C 1
ATOM 3200 O O . SER A 1 432 ? -42.909 -29.538 -10.810 1.00 95.47 432 SER A O 1
ATOM 3203 N N . GLN A 1 433 ? -42.581 -30.454 -8.764 1.00 90.84 433 GLN A N 1
ATOM 3204 C CA . GLN A 1 433 ? -43.943 -30.981 -8.627 1.00 89.79 433 GLN A CA 1
ATOM 3205 C C . GLN A 1 433 ? -44.953 -29.919 -8.150 1.00 91.72 433 GLN A C 1
ATOM 3206 O O . GLN A 1 433 ? -46.154 -30.095 -8.376 1.00 91.19 433 GLN A O 1
ATOM 3212 N N . VAL A 1 434 ? -44.469 -28.811 -7.535 1.00 86.62 434 VAL A N 1
ATOM 3213 C CA . VAL A 1 434 ? -45.297 -27.692 -7.057 1.00 101.72 434 VAL A CA 1
ATOM 3214 C C . VAL A 1 434 ? -45.023 -26.429 -7.898 1.00 122.88 434 VAL A C 1
ATOM 3215 O O . VAL A 1 434 ? -43.915 -25.890 -7.891 1.00 79.65 434 VAL A O 1
ATOM 3219 N N . GLU B 2 1 ? -61.679 -26.472 67.251 1.00 53.82 576 GLU B N 1
ATOM 3220 C CA . GLU B 2 1 ? -61.376 -26.015 65.896 1.00 53.21 576 GLU B CA 1
ATOM 3221 C C . GLU B 2 1 ? -60.084 -25.163 65.882 1.00 58.09 576 GLU B C 1
ATOM 3222 O O . GLU B 2 1 ? -59.226 -25.319 65.014 1.00 55.85 576 GLU B O 1
ATOM 3228 N N . ASP B 2 2 ? -59.950 -24.280 66.838 1.00 59.20 577 ASP B N 1
ATOM 3229 C CA . ASP B 2 2 ? -58.720 -23.514 66.993 1.00 59.98 577 ASP B CA 1
ATOM 3230 C C . ASP B 2 2 ? -58.167 -23.837 68.359 1.00 66.00 577 ASP B C 1
ATOM 3231 O O . ASP B 2 2 ? -58.922 -24.137 69.282 1.00 66.19 577 ASP B O 1
ATOM 3236 N N . LYS B 2 3 ? -56.857 -23.848 68.493 1.00 66.34 578 LYS B N 1
ATOM 3237 C CA . LYS B 2 3 ? -56.292 -24.102 69.811 1.00 67.33 578 LYS B CA 1
ATOM 3238 C C . LYS B 2 3 ? -55.541 -22.865 70.244 1.00 75.92 578 LYS B C 1
ATOM 3239 O O . LYS B 2 3 ? -55.634 -21.852 69.534 1.00 79.36 578 LYS B O 1
ATOM 3245 N N . ILE B 2 4 ? -54.870 -22.879 71.412 1.00 71.27 579 ILE B N 1
ATOM 3246 C CA . ILE B 2 4 ? -54.186 -21.664 71.914 1.00 72.12 579 ILE B CA 1
ATOM 3247 C C . ILE B 2 4 ? -53.271 -21.031 70.802 1.00 74.03 579 ILE B C 1
ATOM 3248 O O . ILE B 2 4 ? -53.136 -19.802 70.713 1.00 76.16 579 ILE B O 1
ATOM 3253 N N . MET B 2 5 ? -52.761 -21.902 69.911 1.00 65.39 580 MET B N 1
ATOM 3254 C CA . MET B 2 5 ? -51.856 -21.644 68.799 1.00 62.71 580 MET B CA 1
ATOM 3255 C C . MET B 2 5 ? -52.402 -22.345 67.545 1.00 61.03 580 MET B C 1
ATOM 3256 O O . MET B 2 5 ? -53.564 -22.762 67.547 1.00 61.19 580 MET B O 1
ATOM 3261 N N . SER B 2 6 ? -51.565 -22.498 66.486 1.00 52.66 581 SER B N 1
ATOM 3262 C CA . SER B 2 6 ? -51.953 -23.220 65.265 1.00 49.13 581 SER B CA 1
ATOM 3263 C C . SER B 2 6 ? -52.178 -24.685 65.637 1.00 48.29 581 SER B C 1
ATOM 3264 O O . SER B 2 6 ? -51.571 -25.158 66.605 1.00 47.79 581 SER B O 1
ATOM 3267 N N . TYR B 2 7 ? -53.050 -25.398 64.897 1.00 43.22 582 TYR B N 1
ATOM 3268 C CA . TYR B 2 7 ? -53.325 -26.813 65.170 1.00 41.54 582 TYR B CA 1
ATOM 3269 C C . TYR B 2 7 ? -52.023 -27.644 65.144 1.00 43.13 582 TYR B C 1
ATOM 3270 O O . TYR B 2 7 ? -51.733 -28.313 66.127 1.00 43.19 582 TYR B O 1
ATOM 3279 N N . ASN B 2 8 ? -51.178 -27.472 64.106 1.00 39.49 583 ASN B N 1
ATOM 3280 C CA . ASN B 2 8 ? -49.886 -28.160 63.974 1.00 36.60 583 ASN B CA 1
ATOM 3281 C C . ASN B 2 8 ? -49.018 -27.934 65.213 1.00 39.66 583 ASN B C 1
ATOM 3282 O O . ASN B 2 8 ? -48.605 -28.903 65.833 1.00 38.44 583 ASN B O 1
ATOM 3287 N N . ALA B 2 9 ? -48.854 -26.671 65.644 1.00 39.60 584 ALA B N 1
ATOM 3288 C CA . ALA B 2 9 ? -48.088 -26.301 66.850 1.00 39.75 584 ALA B CA 1
ATOM 3289 C C . ALA B 2 9 ? -48.669 -26.950 68.104 1.00 43.74 584 ALA B C 1
ATOM 3290 O O . ALA B 2 9 ? -47.917 -27.507 68.913 1.00 43.69 584 ALA B O 1
ATOM 3292 N N . PHE B 2 10 ? -50.018 -26.875 68.263 1.00 37.93 585 PHE B N 1
ATOM 3293 C CA . PHE B 2 10 ? -50.697 -27.442 69.416 1.00 36.99 585 PHE B CA 1
ATOM 3294 C C . PHE B 2 10 ? -50.536 -28.949 69.496 1.00 37.80 585 PHE B C 1
ATOM 3295 O O . PHE B 2 10 ? -50.214 -29.477 70.566 1.00 36.03 585 PHE B O 1
ATOM 3303 N N . PHE B 2 11 ? -50.788 -29.631 68.364 1.00 32.26 586 PHE B N 1
ATOM 3304 C CA . PHE B 2 11 ? -50.688 -31.083 68.209 1.00 30.24 586 PHE B CA 1
ATOM 3305 C C . PHE B 2 11 ? -49.370 -31.654 68.800 1.00 35.59 586 PHE B C 1
ATOM 3306 O O . PHE B 2 11 ? -49.402 -32.581 69.612 1.00 35.79 586 PHE B O 1
ATOM 3314 N N . TRP B 2 12 ? -48.230 -31.090 68.396 1.00 32.42 587 TRP B N 1
ATOM 3315 C CA . TRP B 2 12 ? -46.924 -31.573 68.824 1.00 31.14 587 TRP B CA 1
ATOM 3316 C C . TRP B 2 12 ? -46.591 -31.220 70.242 1.00 34.14 587 TRP B C 1
ATOM 3317 O O . TRP B 2 12 ? -46.050 -32.063 70.955 1.00 32.38 587 TRP B O 1
ATOM 3328 N N . MET B 2 13 ? -47.017 -30.046 70.687 1.00 34.14 588 MET B N 1
ATOM 3329 C CA . MET B 2 13 ? -46.871 -29.599 72.070 1.00 35.96 588 MET B CA 1
ATOM 3330 C C . MET B 2 13 ? -47.616 -30.552 73.026 1.00 38.87 588 MET B C 1
ATOM 3331 O O . MET B 2 13 ? -47.086 -30.884 74.080 1.00 39.09 588 MET B O 1
ATOM 3336 N N . TRP B 2 14 ? -48.848 -30.940 72.680 1.00 35.91 589 TRP B N 1
ATOM 3337 C CA . TRP B 2 14 ? -49.693 -31.812 73.495 1.00 36.38 589 TRP B CA 1
ATOM 3338 C C . TRP B 2 14 ? -49.055 -33.196 73.599 1.00 37.93 589 TRP B C 1
ATOM 3339 O O . TRP B 2 14 ? -48.936 -33.732 74.708 1.00 37.57 589 TRP B O 1
ATOM 3350 N N . VAL B 2 15 ? -48.662 -33.764 72.451 1.00 33.54 590 VAL B N 1
ATOM 3351 C CA . VAL B 2 15 ? -47.975 -35.057 72.313 1.00 32.78 590 VAL B CA 1
ATOM 3352 C C . VAL B 2 15 ? -46.695 -35.049 73.181 1.00 37.95 590 VAL B C 1
ATOM 3353 O O . VAL B 2 15 ? -46.495 -35.947 74.003 1.00 39.50 590 VAL B O 1
ATOM 3357 N N . HIS B 2 16 ? -45.852 -34.022 73.017 1.00 33.47 591 HIS B N 1
ATOM 3358 C CA . HIS B 2 16 ? -44.634 -33.865 73.790 1.00 31.07 591 HIS B CA 1
ATOM 3359 C C . HIS B 2 16 ? -44.911 -33.810 75.313 1.00 33.63 591 HIS B C 1
ATOM 3360 O O . HIS B 2 16 ? -44.308 -34.567 76.086 1.00 29.99 591 HIS B O 1
ATOM 3367 N N . ASP B 2 17 ? -45.794 -32.891 75.736 1.00 32.15 592 ASP B N 1
ATOM 3368 C CA . ASP B 2 17 ? -46.149 -32.717 77.150 1.00 34.28 592 ASP B CA 1
ATOM 3369 C C . ASP B 2 17 ? -46.825 -33.968 77.754 1.00 40.05 592 ASP B C 1
ATOM 3370 O O . ASP B 2 17 ? -46.600 -34.250 78.925 1.00 39.23 592 ASP B O 1
ATOM 3375 N N . MET B 2 18 ? -47.616 -34.736 76.971 1.00 38.52 593 MET B N 1
ATOM 3376 C CA . MET B 2 18 ? -48.209 -35.926 77.566 1.00 40.95 593 MET B CA 1
ATOM 3377 C C . MET B 2 18 ? -47.116 -37.006 77.795 1.00 41.12 593 MET B C 1
ATOM 3378 O O . MET B 2 18 ? -47.085 -37.616 78.875 1.00 40.56 593 MET B O 1
ATOM 3383 N N . LEU B 2 19 ? -46.159 -37.133 76.858 1.00 35.29 594 LEU B N 1
ATOM 3384 C CA . LEU B 2 19 ? -45.048 -38.093 76.958 1.00 33.93 594 LEU B CA 1
ATOM 3385 C C . LEU B 2 19 ? -44.159 -37.784 78.136 1.00 37.40 594 LEU B C 1
ATOM 3386 O O . LEU B 2 19 ? -43.725 -38.703 78.849 1.00 35.12 594 LEU B O 1
ATOM 3391 N N . ILE B 2 20 ? -43.975 -36.475 78.384 1.00 34.47 595 ILE B N 1
ATOM 3392 C CA . ILE B 2 20 ? -43.187 -35.916 79.467 1.00 35.64 595 ILE B CA 1
ATOM 3393 C C . ILE B 2 20 ? -43.903 -36.151 80.791 1.00 39.03 595 ILE B C 1
ATOM 3394 O O . ILE B 2 20 ? -43.275 -36.573 81.751 1.00 40.74 595 ILE B O 1
ATOM 3399 N N . ASP B 2 21 ? -45.198 -35.924 80.835 1.00 36.39 596 ASP B N 1
ATOM 3400 C CA . ASP B 2 21 ? -46.023 -36.164 82.019 1.00 35.85 596 ASP B CA 1
ATOM 3401 C C . ASP B 2 21 ? -46.012 -37.648 82.378 1.00 38.09 596 ASP B C 1
ATOM 3402 O O . ASP B 2 21 ? -45.824 -37.999 83.540 1.00 38.08 596 ASP B O 1
ATOM 3407 N N . SER B 2 22 ? -46.096 -38.524 81.375 1.00 36.81 597 SER B N 1
ATOM 3408 C CA . SER B 2 22 ? -46.031 -39.974 81.587 1.00 38.93 597 SER B CA 1
ATOM 3409 C C . SER B 2 22 ? -44.701 -40.350 82.306 1.00 41.00 597 SER B C 1
ATOM 3410 O O . SER B 2 22 ? -44.723 -41.083 83.295 1.00 42.16 597 SER B O 1
ATOM 3413 N N . ILE B 2 23 ? -43.587 -39.742 81.893 1.00 35.29 598 ILE B N 1
ATOM 3414 C CA . ILE B 2 23 ? -42.268 -39.938 82.519 1.00 34.42 598 ILE B CA 1
ATOM 3415 C C . ILE B 2 23 ? -42.229 -39.335 83.925 1.00 38.43 598 ILE B C 1
ATOM 3416 O O . ILE B 2 23 ? -41.630 -39.924 84.827 1.00 35.80 598 ILE B O 1
ATOM 3421 N N . LYS B 2 24 ? -42.799 -38.124 84.083 1.00 37.63 599 LYS B N 1
ATOM 3422 C CA . LYS B 2 24 ? -42.808 -37.401 85.368 1.00 39.17 599 LYS B CA 1
ATOM 3423 C C . LYS B 2 24 ? -43.604 -38.138 86.447 1.00 42.87 599 LYS B C 1
ATOM 3424 O O . LYS B 2 24 ? -43.357 -37.891 87.621 1.00 42.29 599 LYS B O 1
ATOM 3430 N N . TRP B 2 25 ? -44.541 -39.053 86.050 1.00 40.02 600 TRP B N 1
ATOM 3431 C CA . TRP B 2 25 ? -45.292 -39.870 87.007 1.00 41.07 600 TRP B CA 1
ATOM 3432 C C . TRP B 2 25 ? -44.345 -40.823 87.715 1.00 43.17 600 TRP B C 1
ATOM 3433 O O . TRP B 2 25 ? -44.454 -41.002 88.918 1.00 43.34 600 TRP B O 1
ATOM 3444 N N . ARG B 2 26 ? -43.359 -41.347 86.981 1.00 38.36 601 ARG B N 1
ATOM 3445 C CA . ARG B 2 26 ? -42.333 -42.225 87.525 1.00 38.59 601 ARG B CA 1
ATOM 3446 C C . ARG B 2 26 ? -41.260 -41.443 88.247 1.00 42.18 601 ARG B C 1
ATOM 3447 O O . ARG B 2 26 ? -40.867 -41.854 89.331 1.00 43.27 601 ARG B O 1
ATOM 3455 N N . ASP B 2 27 ? -40.839 -40.289 87.708 1.00 37.37 602 ASP B N 1
ATOM 3456 C CA . ASP B 2 27 ? -39.801 -39.415 88.326 1.00 36.78 602 ASP B CA 1
ATOM 3457 C C . ASP B 2 27 ? -40.235 -38.888 89.709 1.00 41.30 602 ASP B C 1
ATOM 3458 O O . ASP B 2 27 ? -39.426 -38.810 90.638 1.00 40.21 602 ASP B O 1
ATOM 3463 N N . GLU B 2 28 ? -41.533 -38.563 89.839 1.00 39.90 603 GLU B N 1
ATOM 3464 C CA . GLU B 2 28 ? -42.127 -38.047 91.076 1.00 41.09 603 GLU B CA 1
ATOM 3465 C C . GLU B 2 28 ? -42.732 -39.148 91.978 1.00 45.01 603 GLU B C 1
ATOM 3466 O O . GLU B 2 28 ? -42.510 -39.118 93.190 1.00 44.25 603 GLU B O 1
ATOM 3472 N N . HIS B 2 29 ? -43.493 -40.105 91.390 1.00 44.58 604 HIS B N 1
ATOM 3473 C CA . HIS B 2 29 ? -44.190 -41.142 92.159 1.00 46.30 604 HIS B CA 1
ATOM 3474 C C . HIS B 2 29 ? -43.884 -42.568 91.697 1.00 50.58 604 HIS B C 1
ATOM 3475 O O . HIS B 2 29 ? -44.776 -43.434 91.695 1.00 50.50 604 HIS B O 1
ATOM 3482 N N . GLY B 2 30 ? -42.600 -42.820 91.430 1.00 45.79 605 GLY B N 1
ATOM 3483 C CA . GLY B 2 30 ? -42.112 -44.133 91.029 1.00 46.09 605 GLY B CA 1
ATOM 3484 C C . GLY B 2 30 ? -42.151 -45.167 92.141 1.00 51.29 605 GLY B C 1
ATOM 3485 O O . GLY B 2 30 ? -42.166 -46.365 91.853 1.00 50.68 605 GLY B O 1
ATOM 3486 N N . ARG B 2 31 ? -42.197 -44.729 93.419 1.00 50.32 606 ARG B N 1
ATOM 3487 C CA . ARG B 2 31 ? -42.336 -45.671 94.545 1.00 53.21 606 ARG B CA 1
ATOM 3488 C C . ARG B 2 31 ? -43.723 -46.382 94.416 1.00 58.69 606 ARG B C 1
ATOM 3489 O O . ARG B 2 31 ? -43.858 -47.530 94.829 1.00 61.24 606 ARG B O 1
ATOM 3497 N N . CYS B 2 32 ? -44.698 -45.703 93.762 1.00 53.68 607 CYS B N 1
ATOM 3498 C CA . CYS B 2 32 ? -46.075 -46.155 93.500 1.00 54.77 607 CYS B CA 1
ATOM 3499 C C . CYS B 2 32 ? -46.216 -46.773 92.124 1.00 59.05 607 CYS B C 1
ATOM 3500 O O . CYS B 2 32 ? -46.735 -47.892 92.018 1.00 59.62 607 CYS B O 1
ATOM 3503 N N . ILE B 2 33 ? -45.835 -45.993 91.069 1.00 53.69 608 ILE B N 1
ATOM 3504 C CA . ILE B 2 33 ? -45.931 -46.337 89.638 1.00 52.44 608 ILE B CA 1
ATOM 3505 C C . ILE B 2 33 ? -44.600 -46.903 89.103 1.00 58.50 608 ILE B C 1
ATOM 3506 O O . ILE B 2 33 ? -43.657 -46.157 88.801 1.00 55.39 608 ILE B O 1
ATOM 3511 N N . ASN B 2 34 ? -44.538 -48.231 88.990 1.00 59.80 609 ASN B N 1
ATOM 3512 C CA . ASN B 2 34 ? -43.363 -48.944 88.490 1.00 61.13 609 ASN B CA 1
ATOM 3513 C C . ASN B 2 34 ? -43.757 -50.274 87.818 1.00 71.48 609 ASN B C 1
ATOM 3514 O O . ASN B 2 34 ? -44.949 -50.549 87.644 1.00 72.54 609 ASN B O 1
ATOM 3519 N N . LYS B 2 35 ? -42.758 -51.068 87.397 1.00 71.81 610 LYS B N 1
ATOM 3520 C CA . LYS B 2 35 ? -42.979 -52.367 86.753 1.00 74.92 610 LYS B CA 1
ATOM 3521 C C . LYS B 2 35 ? -42.340 -53.494 87.574 1.00 84.09 610 LYS B C 1
ATOM 3522 O O . LYS B 2 35 ? -42.161 -54.611 87.079 1.00 85.83 610 LYS B O 1
ATOM 3528 N N . ASP B 2 36 ? -42.028 -53.192 88.844 1.00 82.29 611 ASP B N 1
ATOM 3529 C CA . ASP B 2 36 ? -41.414 -54.126 89.766 1.00 85.20 611 ASP B CA 1
ATOM 3530 C C . ASP B 2 36 ? -42.390 -55.230 90.100 1.00 94.60 611 ASP B C 1
ATOM 3531 O O . ASP B 2 36 ? -43.518 -54.968 90.533 1.00 95.33 611 ASP B O 1
ATOM 3536 N N . LYS B 2 37 ? -41.955 -56.470 89.826 1.00 94.19 612 LYS B N 1
ATOM 3537 C CA . LYS B 2 37 ? -42.660 -57.737 90.038 1.00 97.35 612 LYS B CA 1
ATOM 3538 C C . LYS B 2 37 ? -43.169 -57.879 91.485 1.00 103.46 612 LYS B C 1
ATOM 3539 O O . LYS B 2 37 ? -44.307 -58.323 91.681 1.00 105.58 612 LYS B O 1
ATOM 3545 N N . GLY B 2 38 ? -42.336 -57.473 92.459 1.00 98.51 613 GLY B N 1
ATOM 3546 C CA . GLY B 2 38 ? -42.641 -57.490 93.889 1.00 99.27 613 GLY B CA 1
ATOM 3547 C C . GLY B 2 38 ? -43.770 -56.538 94.225 1.00 100.88 613 GLY B C 1
ATOM 3548 O O . GLY B 2 38 ? -43.575 -55.318 94.253 1.00 98.03 613 GLY B O 1
ATOM 3549 N N . LYS B 2 39 ? -44.971 -57.103 94.436 1.00 98.30 614 LYS B N 1
ATOM 3550 C CA . LYS B 2 39 ? -46.202 -56.358 94.682 1.00 96.95 614 LYS B CA 1
ATOM 3551 C C . LYS B 2 39 ? -46.438 -56.020 96.157 1.00 98.92 614 LYS B C 1
ATOM 3552 O O . LYS B 2 39 ? -47.382 -56.525 96.768 1.00 101.15 614 LYS B O 1
ATOM 3558 N N . THR B 2 40 ? -45.615 -55.119 96.711 1.00 91.23 615 THR B N 1
ATOM 3559 C CA . THR B 2 40 ? -45.811 -54.681 98.092 1.00 91.06 615 THR B CA 1
ATOM 3560 C C . THR B 2 40 ? -46.428 -53.281 98.111 1.00 90.38 615 THR B C 1
ATOM 3561 O O . THR B 2 40 ? -45.909 -52.368 97.466 1.00 87.08 615 THR B O 1
ATOM 3565 N N . CYS B 2 41 ? -47.565 -53.143 98.822 1.00 86.57 616 CYS B N 1
ATOM 3566 C CA . CYS B 2 41 ? -48.312 -51.902 99.016 1.00 84.08 616 CYS B CA 1
ATOM 3567 C C . CYS B 2 41 ? -47.466 -50.899 99.800 1.00 84.72 616 CYS B C 1
ATOM 3568 O O . CYS B 2 41 ? -47.030 -51.199 100.914 1.00 86.07 616 CYS B O 1
ATOM 3571 N N . ILE B 2 42 ? -47.242 -49.711 99.223 1.00 76.20 617 ILE B N 1
ATOM 3572 C CA . ILE B 2 42 ? -46.521 -48.624 99.874 1.00 73.11 617 ILE B CA 1
ATOM 3573 C C . ILE B 2 42 ? -47.564 -47.641 100.385 1.00 76.45 617 ILE B C 1
ATOM 3574 O O . ILE B 2 42 ? -48.565 -47.385 99.719 1.00 75.09 617 ILE B O 1
ATOM 3579 N N . LYS B 2 43 ? -47.343 -47.139 101.595 1.00 73.97 618 LYS B N 1
ATOM 3580 C CA . LYS B 2 43 ? -48.198 -46.170 102.273 1.00 73.94 618 LYS B CA 1
ATOM 3581 C C . LYS B 2 43 ? -48.282 -44.884 101.418 1.00 71.93 618 LYS B C 1
ATOM 3582 O O . LYS B 2 43 ? -47.267 -44.443 100.857 1.00 68.03 618 LYS B O 1
ATOM 3588 N N . GLY B 2 44 ? -49.505 -44.366 101.273 1.00 66.95 619 GLY B N 1
ATOM 3589 C CA . GLY B 2 44 ? -49.802 -43.142 100.534 1.00 64.05 619 GLY B CA 1
ATOM 3590 C C . GLY B 2 44 ? -49.808 -43.259 99.028 1.00 64.24 619 GLY B C 1
ATOM 3591 O O . GLY B 2 44 ? -50.015 -42.266 98.331 1.00 60.84 619 GLY B O 1
ATOM 3592 N N . CYS B 2 45 ? -49.587 -44.464 98.511 1.00 62.08 620 CYS B N 1
ATOM 3593 C CA . CYS B 2 45 ? -49.550 -44.691 97.074 1.00 60.63 620 CYS B CA 1
ATOM 3594 C C . CYS B 2 45 ? -50.895 -44.786 96.437 1.00 66.44 620 CYS B C 1
ATOM 3595 O O . CYS B 2 45 ? -51.005 -44.399 95.279 1.00 66.53 620 CYS B O 1
ATOM 3598 N N . ASN B 2 46 ? -51.921 -45.305 97.159 1.00 65.00 621 ASN B N 1
ATOM 3599 C CA . ASN B 2 46 ? -53.279 -45.429 96.626 1.00 65.89 621 ASN B CA 1
ATOM 3600 C C . ASN B 2 46 ? -53.757 -44.131 95.977 1.00 68.81 621 ASN B C 1
ATOM 3601 O O . ASN B 2 46 ? -54.180 -44.156 94.812 1.00 68.62 621 ASN B O 1
ATOM 3606 N N . LYS B 2 47 ? -53.683 -43.007 96.744 1.00 64.43 622 LYS B N 1
ATOM 3607 C CA . LYS B 2 47 ? -54.052 -41.638 96.348 1.00 63.32 622 LYS B CA 1
ATOM 3608 C C . LYS B 2 47 ? -53.409 -41.311 94.999 1.00 64.69 622 LYS B C 1
ATOM 3609 O O . LYS B 2 47 ? -54.113 -40.925 94.066 1.00 64.61 622 LYS B O 1
ATOM 3615 N N . LYS B 2 48 ? -52.075 -41.548 94.888 1.00 58.76 623 LYS B N 1
ATOM 3616 C CA . LYS B 2 48 ? -51.297 -41.319 93.679 1.00 55.36 623 LYS B CA 1
ATOM 3617 C C . LYS B 2 48 ? -51.708 -42.223 92.511 1.00 58.78 623 LYS B C 1
ATOM 3618 O O . LYS B 2 48 ? -51.705 -41.740 91.385 1.00 58.03 623 LYS B O 1
ATOM 3624 N N . CYS B 2 49 ? -52.098 -43.494 92.756 1.00 57.57 624 CYS B N 1
ATOM 3625 C CA . CYS B 2 49 ? -52.588 -44.381 91.687 1.00 58.96 624 CYS B CA 1
ATOM 3626 C C . CYS B 2 49 ? -53.916 -43.836 91.104 1.00 60.02 624 CYS B C 1
ATOM 3627 O O . CYS B 2 49 ? -54.185 -44.008 89.916 1.00 55.20 624 CYS B O 1
ATOM 3630 N N . ILE B 2 50 ? -54.738 -43.186 91.956 1.00 58.41 625 ILE B N 1
ATOM 3631 C CA . ILE B 2 50 ? -56.023 -42.605 91.552 1.00 58.50 625 ILE B CA 1
ATOM 3632 C C . ILE B 2 50 ? -55.796 -41.359 90.676 1.00 60.62 625 ILE B C 1
ATOM 3633 O O . ILE B 2 50 ? -56.440 -41.243 89.631 1.00 59.95 625 ILE B O 1
ATOM 3638 N N . SER B 2 51 ? -54.884 -40.452 91.088 1.00 56.55 626 SER B N 1
ATOM 3639 C CA . SER B 2 51 ? -54.515 -39.236 90.325 1.00 55.85 626 SER B CA 1
ATOM 3640 C C . SER B 2 51 ? -53.928 -39.603 88.964 1.00 57.05 626 SER B C 1
ATOM 3641 O O . SER B 2 51 ? -54.260 -38.963 87.954 1.00 56.96 626 SER B O 1
ATOM 3644 N N . PHE B 2 52 ? -53.057 -40.648 88.949 1.00 51.63 627 PHE B N 1
ATOM 3645 C CA . PHE B 2 52 ? -52.448 -41.178 87.736 1.00 48.87 627 PHE B CA 1
ATOM 3646 C C . PHE B 2 52 ? -53.578 -41.787 86.859 1.00 51.73 627 PHE B C 1
ATOM 3647 O O . PHE B 2 52 ? -53.634 -41.474 85.679 1.00 50.68 627 PHE B O 1
ATOM 3655 N N . GLN B 2 53 ? -54.505 -42.571 87.451 1.00 47.71 628 GLN B N 1
ATOM 3656 C CA . GLN B 2 53 ? -55.662 -43.133 86.733 1.00 49.66 628 GLN B CA 1
ATOM 3657 C C . GLN B 2 53 ? -56.529 -42.015 86.123 1.00 57.53 628 GLN B C 1
ATOM 3658 O O . GLN B 2 53 ? -56.977 -42.152 84.985 1.00 56.79 628 GLN B O 1
ATOM 3664 N N . LYS B 2 54 ? -56.758 -40.922 86.891 1.00 56.81 629 LYS B N 1
ATOM 3665 C CA . LYS B 2 54 ? -57.530 -39.746 86.472 1.00 57.25 629 LYS B CA 1
ATOM 3666 C C . LYS B 2 54 ? -56.873 -39.111 85.247 1.00 58.28 629 LYS B C 1
ATOM 3667 O O . LYS B 2 54 ? -57.553 -38.873 84.245 1.00 57.44 629 LYS B O 1
ATOM 3673 N N . TRP B 2 55 ? -55.540 -38.844 85.334 1.00 53.68 630 TRP B N 1
ATOM 3674 C CA . TRP B 2 55 ? -54.742 -38.265 84.273 1.00 51.05 630 TRP B CA 1
ATOM 3675 C C . TRP B 2 55 ? -54.903 -39.044 82.990 1.00 51.79 630 TRP B C 1
ATOM 3676 O O . TRP B 2 55 ? -55.089 -38.410 81.967 1.00 50.58 630 TRP B O 1
ATOM 3687 N N . VAL B 2 56 ? -54.824 -40.404 83.033 1.00 49.45 631 VAL B N 1
ATOM 3688 C CA . VAL B 2 56 ? -54.962 -41.281 81.851 1.00 49.35 631 VAL B CA 1
ATOM 3689 C C . VAL B 2 56 ? -56.302 -41.020 81.143 1.00 56.36 631 VAL B C 1
ATOM 3690 O O . VAL B 2 56 ? -56.303 -40.833 79.934 1.00 56.52 631 VAL B O 1
ATOM 3694 N N . GLU B 2 57 ? -57.415 -40.943 81.897 1.00 56.02 632 GLU B N 1
ATOM 3695 C CA . GLU B 2 57 ? -58.743 -40.669 81.338 1.00 57.44 632 GLU B CA 1
ATOM 3696 C C . GLU B 2 57 ? -58.839 -39.258 80.746 1.00 60.03 632 GLU B C 1
ATOM 3697 O O . GLU B 2 57 ? -59.367 -39.121 79.645 1.00 58.84 632 GLU B O 1
ATOM 3703 N N . GLN B 2 58 ? -58.257 -38.237 81.423 1.00 57.91 633 GLN B N 1
ATOM 3704 C CA . GLN B 2 58 ? -58.168 -36.841 80.930 1.00 57.27 633 GLN B CA 1
ATOM 3705 C C . GLN B 2 58 ? -57.415 -36.778 79.592 1.00 56.79 633 GLN B 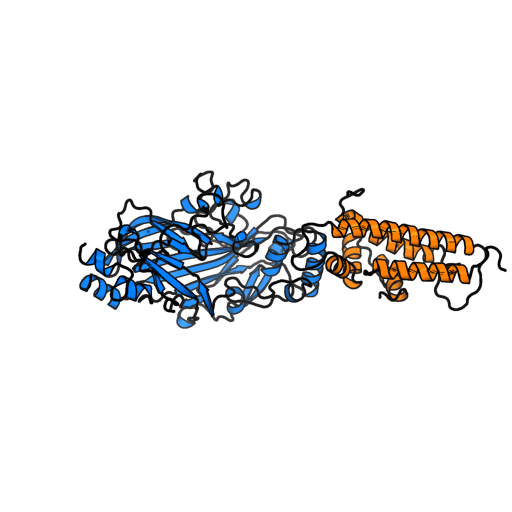C 1
ATOM 3706 O O . GLN B 2 58 ? -57.853 -36.071 78.678 1.00 55.86 633 GLN B O 1
ATOM 3712 N N . LYS B 2 59 ? -56.271 -37.507 79.479 1.00 50.70 634 LYS B N 1
ATOM 3713 C CA . LYS B 2 59 ? -55.478 -37.512 78.241 1.00 47.18 634 LYS B CA 1
ATOM 3714 C C . LYS B 2 59 ? -56.176 -38.300 77.132 1.00 50.09 634 LYS B C 1
ATOM 3715 O O . LYS B 2 59 ? -56.135 -37.861 75.991 1.00 48.12 634 LYS B O 1
ATOM 3721 N N . LYS B 2 60 ? -56.862 -39.421 77.473 1.00 48.91 635 LYS B N 1
ATOM 3722 C CA . LYS B 2 60 ? -57.650 -40.232 76.535 1.00 50.46 635 LYS B CA 1
ATOM 3723 C C . LYS B 2 60 ? -58.756 -39.396 75.872 1.00 52.78 635 LYS B C 1
ATOM 3724 O O . LYS B 2 60 ? -58.986 -39.524 74.657 1.00 52.11 635 LYS B O 1
ATOM 3730 N N . THR B 2 61 ? -59.394 -38.517 76.671 1.00 49.71 636 THR B N 1
ATOM 3731 C CA . THR B 2 61 ? -60.484 -37.623 76.248 1.00 52.27 636 THR B CA 1
ATOM 3732 C C . THR B 2 61 ? -59.916 -36.468 75.425 1.00 56.27 636 THR B C 1
ATOM 3733 O O . THR B 2 61 ? -60.470 -36.135 74.386 1.00 56.38 636 THR B O 1
ATOM 3737 N N . GLU B 2 62 ? -58.807 -35.858 75.881 1.00 52.74 637 GLU B N 1
ATOM 3738 C CA . GLU B 2 62 ? -58.170 -34.757 75.147 1.00 51.27 637 GLU B CA 1
ATOM 3739 C C . GLU B 2 62 ? -57.719 -35.233 73.774 1.00 51.03 637 GLU B C 1
ATOM 3740 O O . GLU B 2 62 ? -57.935 -34.534 72.779 1.00 48.19 637 GLU B O 1
ATOM 3746 N N . TRP B 2 63 ? -57.148 -36.467 73.733 1.00 46.73 638 TRP B N 1
ATOM 3747 C CA . TRP B 2 63 ? -56.638 -37.117 72.525 1.00 43.56 638 TRP B CA 1
ATOM 3748 C C . TRP B 2 63 ? -57.722 -37.382 71.511 1.00 48.12 638 TRP B C 1
ATOM 3749 O O . TRP B 2 63 ? -57.471 -37.191 70.324 1.00 47.29 638 TRP B O 1
ATOM 3760 N N . GLY B 2 64 ? -58.908 -37.791 71.984 1.00 49.00 639 GLY B N 1
ATOM 3761 C CA . GLY B 2 64 ? -60.084 -38.039 71.154 1.00 48.54 639 GLY B CA 1
ATOM 3762 C C . GLY B 2 64 ? -60.478 -36.793 70.380 1.00 52.76 639 GLY B C 1
ATOM 3763 O O . GLY B 2 64 ? -60.744 -36.859 69.168 1.00 54.38 639 GLY B O 1
ATOM 3764 N N . LYS B 2 65 ? -60.494 -35.638 71.083 1.00 47.36 640 LYS B N 1
ATOM 3765 C CA . LYS B 2 65 ? -60.820 -34.320 70.518 1.00 47.62 640 LYS B CA 1
ATOM 3766 C C . LYS B 2 65 ? -59.769 -33.876 69.467 1.00 50.91 640 LYS B C 1
ATOM 3767 O O . LYS B 2 65 ? -60.135 -33.337 68.419 1.00 52.45 640 LYS B O 1
ATOM 3773 N N . ILE B 2 66 ? -58.472 -34.124 69.745 1.00 44.07 641 ILE B N 1
ATOM 3774 C CA . ILE B 2 66 ? -57.362 -33.794 68.843 1.00 40.44 641 ILE B CA 1
ATOM 3775 C C . ILE B 2 66 ? -57.455 -34.652 67.580 1.00 46.01 641 ILE B C 1
ATOM 3776 O O . ILE B 2 66 ? -57.332 -34.103 66.483 1.00 45.14 641 ILE B O 1
ATOM 3781 N N . LYS B 2 67 ? -57.739 -35.975 67.723 1.00 43.75 642 LYS B N 1
ATOM 3782 C CA . LYS B 2 67 ? -57.876 -36.882 66.566 1.00 43.84 642 LYS B CA 1
ATOM 3783 C C . LYS B 2 67 ? -59.024 -36.463 65.683 1.00 50.97 642 LYS B C 1
ATOM 3784 O O . LYS B 2 67 ? -58.928 -36.570 64.461 1.00 49.03 642 LYS B O 1
ATOM 3790 N N . ASP B 2 68 ? -60.108 -35.972 66.309 1.00 51.21 643 ASP B N 1
ATOM 3791 C CA . ASP B 2 68 ? -61.318 -35.497 65.640 1.00 51.78 643 ASP B CA 1
ATOM 3792 C C . ASP B 2 68 ? -61.051 -34.296 64.747 1.00 52.56 643 ASP B C 1
ATOM 3793 O O . ASP B 2 68 ? -61.547 -34.279 63.622 1.00 52.04 643 ASP B O 1
ATOM 3798 N N . HIS B 2 69 ? -60.209 -33.341 65.188 1.00 46.68 644 HIS B N 1
ATOM 3799 C CA . HIS B 2 69 ? -59.868 -32.189 64.341 1.00 44.60 644 HIS B CA 1
ATOM 3800 C C . HIS B 2 69 ? -58.921 -32.609 63.209 1.00 43.73 644 HIS B C 1
ATOM 3801 O O . HIS B 2 69 ? -59.013 -32.061 62.110 1.00 42.92 644 HIS B O 1
ATOM 3808 N N . PHE B 2 70 ? -58.045 -33.610 63.464 1.00 37.02 645 PHE B N 1
ATOM 3809 C CA . PHE B 2 70 ? -57.100 -34.139 62.467 1.00 35.58 645 PHE B CA 1
ATOM 3810 C C . PHE B 2 70 ? -57.837 -34.741 61.274 1.00 39.88 645 PHE B C 1
ATOM 3811 O O . PHE B 2 70 ? -57.383 -34.633 60.139 1.00 39.26 645 PHE B O 1
ATOM 3819 N N . ARG B 2 71 ? -58.934 -35.423 61.551 1.00 38.55 646 ARG B N 1
ATOM 3820 C CA . ARG B 2 71 ? -59.784 -36.072 60.563 1.00 40.74 646 ARG B CA 1
ATOM 3821 C C . ARG B 2 71 ? -60.582 -35.049 59.741 1.00 45.43 646 ARG B C 1
ATOM 3822 O O . ARG B 2 71 ? -61.193 -35.416 58.739 1.00 46.93 646 ARG B O 1
ATOM 3830 N N . LYS B 2 72 ? -60.573 -33.763 60.163 1.00 42.33 647 LYS B N 1
ATOM 3831 C CA . LYS B 2 72 ? -61.282 -32.707 59.445 1.00 43.08 647 LYS B CA 1
ATOM 3832 C C . LYS B 2 72 ? -60.388 -31.985 58.425 1.00 44.96 647 LYS B C 1
ATOM 3833 O O . LYS B 2 72 ? -60.915 -31.151 57.679 1.00 42.57 647 LYS B O 1
ATOM 3839 N N . GLN B 2 73 ? -59.057 -32.353 58.327 1.00 40.00 648 GLN B N 1
ATOM 3840 C CA . GLN B 2 73 ? -58.141 -31.726 57.355 1.00 38.56 648 GLN B CA 1
ATOM 3841 C C . GLN B 2 73 ? -58.566 -31.954 55.894 1.00 46.41 648 GLN B C 1
ATOM 3842 O O . GLN B 2 73 ? -58.924 -33.072 55.501 1.00 45.81 648 GLN B O 1
ATOM 3848 N N . LYS B 2 74 ? -58.587 -30.874 55.103 1.00 44.78 649 LYS B N 1
ATOM 3849 C CA . LYS B 2 74 ? -59.059 -30.961 53.705 1.00 45.02 649 LYS B CA 1
ATOM 3850 C C . LYS B 2 74 ? -57.921 -30.901 52.681 1.00 50.39 649 LYS B C 1
ATOM 3851 O O . LYS B 2 74 ? -58.180 -30.830 51.473 1.00 51.90 649 LYS B O 1
ATOM 3857 N N . ASP B 2 75 ? -56.674 -30.945 53.155 1.00 44.09 650 ASP B N 1
ATOM 3858 C CA . ASP B 2 75 ? -55.504 -30.927 52.270 1.00 42.96 650 ASP B CA 1
ATOM 3859 C C . ASP B 2 75 ? -54.609 -32.153 52.471 1.00 43.68 650 ASP B C 1
ATOM 3860 O O . ASP B 2 75 ? -53.382 -32.064 52.322 1.00 44.11 650 ASP B O 1
ATOM 3865 N N . ILE B 2 76 ? -55.215 -33.307 52.778 1.00 38.18 651 ILE B N 1
ATOM 3866 C CA . ILE B 2 76 ? -54.417 -34.508 52.995 1.00 36.79 651 ILE B CA 1
ATOM 3867 C C . ILE B 2 76 ? -54.124 -35.250 51.638 1.00 37.66 651 ILE B C 1
ATOM 3868 O O . ILE B 2 76 ? -54.857 -35.068 50.677 1.00 36.84 651 ILE B O 1
ATOM 3873 N N . PRO B 2 77 ? -53.028 -36.033 51.507 1.00 32.11 652 PRO B N 1
ATOM 3874 C CA . PRO B 2 77 ? -52.761 -36.660 50.211 1.00 31.81 652 PRO B CA 1
ATOM 3875 C C . PRO B 2 77 ? -53.917 -37.527 49.741 1.00 37.55 652 PRO B C 1
ATOM 3876 O O . PRO B 2 77 ? -54.593 -38.170 50.530 1.00 37.31 652 PRO B O 1
ATOM 3880 N N . LYS B 2 78 ? -54.126 -37.512 48.432 1.00 35.21 653 LYS B N 1
ATOM 3881 C CA . LYS B 2 78 ? -55.148 -38.217 47.687 1.00 35.52 653 LYS B CA 1
ATOM 3882 C C . LYS B 2 78 ? -54.940 -39.724 47.864 1.00 39.19 653 LYS B C 1
ATOM 3883 O O . LYS B 2 78 ? -53.800 -40.161 48.013 1.00 38.20 653 LYS B O 1
ATOM 3889 N N . ASP B 2 79 ? -56.057 -40.506 47.915 1.00 36.37 654 ASP B N 1
ATOM 3890 C CA . ASP B 2 79 ? -56.064 -41.967 48.061 1.00 36.61 654 ASP B CA 1
ATOM 3891 C C . ASP B 2 79 ? -55.347 -42.468 49.320 1.00 40.82 654 ASP B C 1
ATOM 3892 O O . ASP B 2 79 ? -54.688 -43.515 49.294 1.00 41.74 654 ASP B O 1
ATOM 3897 N N . TRP B 2 80 ? -55.493 -41.731 50.428 1.00 37.01 655 TRP B N 1
ATOM 3898 C CA . TRP B 2 80 ? -54.858 -42.071 51.714 1.00 36.86 655 TRP B CA 1
ATOM 3899 C C . TRP B 2 80 ? -55.794 -41.553 52.778 1.00 44.16 655 TRP B C 1
ATOM 3900 O O . TRP B 2 80 ? -56.270 -40.417 52.660 1.00 45.52 655 TRP B O 1
ATOM 3911 N N . THR B 2 81 ? -56.104 -42.369 53.785 1.00 40.23 656 THR B N 1
ATOM 3912 C CA . THR B 2 81 ? -57.056 -41.919 54.800 1.00 40.47 656 THR B CA 1
ATOM 3913 C C . THR B 2 81 ? -56.377 -41.065 55.892 1.00 42.38 656 THR B C 1
ATOM 3914 O O . THR B 2 81 ? -55.185 -41.187 56.099 1.00 39.67 656 THR B O 1
ATOM 3918 N N . HIS B 2 82 ? -57.163 -40.265 56.633 1.00 41.12 657 HIS B N 1
ATOM 3919 C CA . HIS B 2 82 ? -56.687 -39.449 57.759 1.00 39.33 657 HIS B CA 1
ATOM 3920 C C . HIS B 2 82 ? -56.115 -40.321 58.879 1.00 43.13 657 HIS B C 1
ATOM 3921 O O . HIS B 2 82 ? -55.322 -39.839 59.686 1.00 43.29 657 HIS B O 1
ATOM 3928 N N . ASP B 2 83 ? -56.554 -41.589 58.960 1.00 39.76 658 ASP B N 1
ATOM 3929 C CA . ASP B 2 83 ? -56.106 -42.523 59.988 1.00 39.46 658 ASP B CA 1
ATOM 3930 C C . ASP B 2 83 ? -54.766 -43.133 59.622 1.00 41.01 658 ASP B C 1
ATOM 3931 O O . ASP B 2 83 ? -53.911 -43.250 60.488 1.00 40.71 658 ASP B O 1
ATOM 3936 N N . ASP B 2 84 ? -54.561 -43.502 58.340 1.00 37.70 659 ASP B N 1
ATOM 3937 C CA . ASP B 2 84 ? -53.247 -44.002 57.875 1.00 36.57 659 ASP B CA 1
ATOM 3938 C C . ASP B 2 84 ? -52.250 -42.856 58.000 1.00 36.26 659 ASP B C 1
ATOM 3939 O O . ASP B 2 84 ? -51.061 -43.078 58.235 1.00 35.64 659 ASP B O 1
ATOM 3944 N N . PHE B 2 85 ? -52.757 -41.632 57.827 1.00 31.91 660 PHE B N 1
ATOM 3945 C CA . PHE B 2 85 ? -51.979 -40.417 57.910 1.00 31.07 660 PHE B CA 1
ATOM 3946 C C . PHE B 2 85 ? -51.474 -40.239 59.339 1.00 36.92 660 PHE B C 1
ATOM 3947 O O . PHE B 2 85 ? -50.265 -40.176 59.538 1.00 35.61 660 PHE B O 1
ATOM 3955 N N . LEU B 2 86 ? -52.390 -40.256 60.318 1.00 35.56 661 LEU B N 1
ATOM 3956 C CA . LEU B 2 86 ? -52.138 -40.155 61.756 1.00 37.19 661 LEU B CA 1
ATOM 3957 C C . LEU B 2 86 ? -51.170 -41.249 62.240 1.00 39.28 661 LEU B C 1
ATOM 3958 O O . LEU B 2 86 ? -50.262 -40.971 63.022 1.00 38.13 661 LEU B O 1
ATOM 3963 N N . GLN B 2 87 ? -51.418 -42.498 61.808 1.00 35.60 662 GLN B N 1
ATOM 3964 C CA . GLN B 2 87 ? -50.629 -43.654 62.161 1.00 36.65 662 GLN B CA 1
ATOM 3965 C C . GLN B 2 87 ? -49.202 -43.520 61.688 1.00 39.46 662 GLN B C 1
ATOM 3966 O O . GLN B 2 87 ? -48.314 -43.756 62.487 1.00 38.72 662 GLN B O 1
ATOM 3972 N N . THR B 2 88 ? -48.974 -43.094 60.425 1.00 36.12 663 THR B N 1
ATOM 3973 C CA . THR B 2 88 ? -47.626 -42.870 59.876 1.00 34.54 663 THR B CA 1
ATOM 3974 C C . THR B 2 88 ? -46.892 -41.834 60.740 1.00 36.46 663 THR B C 1
ATOM 3975 O O . THR B 2 88 ? -45.755 -42.043 61.139 1.00 33.96 663 THR B O 1
ATOM 3979 N N . LEU B 2 89 ? -47.566 -40.722 61.029 1.00 34.39 664 LEU B N 1
ATOM 3980 C CA . LEU B 2 89 ? -47.039 -39.575 61.776 1.00 33.76 664 LEU B CA 1
ATOM 3981 C C . LEU B 2 89 ? -46.561 -39.905 63.201 1.00 35.67 664 LEU B C 1
ATOM 3982 O O . LEU B 2 89 ? -45.590 -39.314 63.715 1.00 32.95 664 LEU B O 1
ATOM 3987 N N . LEU B 2 90 ? -47.226 -40.880 63.819 1.00 32.63 665 LEU B N 1
ATOM 3988 C CA . LEU B 2 90 ? -46.982 -41.260 65.206 1.00 31.84 665 LEU B CA 1
ATOM 3989 C C . LEU B 2 90 ? -46.217 -42.554 65.383 1.00 37.28 665 LEU B C 1
ATOM 3990 O O . LEU B 2 90 ? -45.951 -42.917 66.520 1.00 38.08 665 LEU B O 1
ATOM 3995 N N . MET B 2 91 ? -45.790 -43.217 64.286 1.00 35.37 666 MET B N 1
ATOM 3996 C CA . MET B 2 91 ? -44.925 -44.396 64.363 1.00 36.73 666 MET B CA 1
ATOM 3997 C C . MET B 2 91 ? -43.699 -43.964 65.177 1.00 36.30 666 MET B C 1
ATOM 3998 O O . MET B 2 91 ? -43.274 -42.808 65.065 1.00 33.04 666 MET B O 1
ATOM 4003 N N . LYS B 2 92 ? -43.231 -44.835 66.089 1.00 32.36 667 LYS B N 1
ATOM 4004 C CA . LYS B 2 92 ? -42.135 -44.540 67.019 1.00 32.25 667 LYS B CA 1
ATOM 4005 C C . LYS B 2 92 ? -40.944 -43.732 66.429 1.00 35.67 667 LYS B C 1
ATOM 4006 O O . LYS B 2 92 ? -40.629 -42.679 66.981 1.00 34.45 667 LYS B O 1
ATOM 4012 N N . ASP B 2 93 ? -40.278 -44.215 65.347 1.00 34.33 668 ASP B N 1
ATOM 4013 C CA . ASP B 2 93 ? -39.091 -43.536 64.805 1.00 32.75 668 ASP B CA 1
ATOM 4014 C C . ASP B 2 93 ? -39.367 -42.131 64.290 1.00 35.19 668 ASP B C 1
ATOM 4015 O O . ASP B 2 93 ? -38.564 -41.234 64.565 1.00 32.68 668 ASP B O 1
ATOM 4020 N N . LEU B 2 94 ? -40.493 -41.912 63.556 1.00 30.05 669 LEU B N 1
ATOM 4021 C CA . LEU B 2 94 ? -40.819 -40.556 63.101 1.00 28.12 669 LEU B CA 1
ATOM 4022 C C . LEU B 2 94 ? -41.237 -39.666 64.268 1.00 32.46 669 LEU B C 1
ATOM 4023 O O . LEU B 2 94 ? -40.902 -38.489 64.288 1.00 32.67 669 LEU B O 1
ATOM 4028 N N . LEU B 2 95 ? -42.017 -40.209 65.206 1.00 32.45 670 LEU B N 1
ATOM 4029 C CA . LEU B 2 95 ? -42.469 -39.467 66.379 1.00 33.49 670 LEU B CA 1
ATOM 4030 C C . LEU B 2 95 ? -41.274 -38.837 67.153 1.00 37.97 670 LEU B C 1
ATOM 4031 O O . LEU B 2 95 ? -41.312 -37.657 67.492 1.00 40.28 670 LEU B O 1
ATOM 4036 N N . LEU B 2 96 ? -40.242 -39.631 67.411 1.00 31.24 671 LEU B N 1
ATOM 4037 C CA . LEU B 2 96 ? -39.050 -39.247 68.136 1.00 31.62 671 LEU B CA 1
ATOM 4038 C C . LEU B 2 96 ? -38.248 -38.224 67.312 1.00 34.14 671 LEU B C 1
ATOM 4039 O O . LEU B 2 96 ? -37.720 -37.251 67.872 1.00 33.02 671 LEU B O 1
ATOM 4044 N N . GLU B 2 97 ? -38.199 -38.406 65.976 1.00 27.94 672 GLU B N 1
ATOM 4045 C CA . GLU B 2 97 ? -37.523 -37.430 65.119 1.00 28.46 672 GLU B CA 1
ATOM 4046 C C . GLU B 2 97 ? -38.186 -36.029 65.207 1.00 32.70 672 GLU B C 1
ATOM 4047 O O . GLU B 2 97 ? -37.489 -35.029 65.284 1.00 32.60 672 GLU B O 1
ATOM 4053 N N . ILE B 2 98 ? -39.527 -35.968 65.097 1.00 29.56 673 ILE B N 1
ATOM 4054 C CA . ILE B 2 98 ? -40.275 -34.703 65.098 1.00 28.64 673 ILE B CA 1
ATOM 4055 C C . ILE B 2 98 ? -40.104 -34.002 66.450 1.00 32.11 673 ILE B C 1
ATOM 4056 O O . ILE B 2 98 ? -39.747 -32.829 66.483 1.00 32.12 673 ILE B O 1
ATOM 4061 N N . ILE B 2 99 ? -40.249 -34.751 67.546 1.00 30.62 674 ILE B N 1
ATOM 4062 C CA . ILE B 2 99 ? -40.059 -34.205 68.905 1.00 29.67 674 ILE B CA 1
ATOM 4063 C C . ILE B 2 99 ? -38.689 -33.623 69.057 1.00 31.52 674 ILE B C 1
ATOM 4064 O O . ILE B 2 99 ? -38.607 -32.478 69.479 1.00 31.61 674 ILE B O 1
ATOM 4069 N N . GLN B 2 100 ? -37.630 -34.352 68.643 1.00 27.50 675 GLN B N 1
ATOM 4070 C CA . GLN B 2 100 ? -36.263 -33.849 68.747 1.00 26.84 675 GLN B CA 1
ATOM 4071 C C . GLN B 2 100 ? -36.009 -32.610 67.899 1.00 32.41 675 GLN B C 1
ATOM 4072 O O . GLN B 2 100 ? -35.333 -31.708 68.368 1.00 32.85 675 GLN B O 1
ATOM 4078 N N . ASP B 2 101 ? -36.507 -32.576 66.665 1.00 30.59 676 ASP B N 1
ATOM 4079 C CA . ASP B 2 101 ? -36.369 -31.437 65.744 1.00 31.60 676 ASP B CA 1
ATOM 4080 C C . ASP B 2 101 ? -37.040 -30.172 66.323 1.00 35.80 676 ASP B C 1
ATOM 4081 O O . ASP B 2 101 ? -36.543 -29.070 66.124 1.00 37.16 676 ASP B O 1
ATOM 4086 N N . THR B 2 102 ? -38.161 -30.351 67.038 1.00 30.27 677 THR B N 1
ATOM 4087 C CA . THR B 2 102 ? -38.935 -29.287 67.650 1.00 30.41 677 THR B CA 1
ATOM 4088 C C . THR B 2 102 ? -38.356 -28.809 68.982 1.00 34.85 677 THR B C 1
ATOM 4089 O O . THR B 2 102 ? -38.327 -27.608 69.221 1.00 35.53 677 THR B O 1
ATOM 4093 N N . TYR B 2 103 ? -37.881 -29.720 69.831 1.00 30.73 678 TYR B N 1
ATOM 4094 C CA . TYR B 2 103 ? -37.410 -29.367 71.182 1.00 31.00 678 TYR B CA 1
ATOM 4095 C C . TYR B 2 103 ? -35.921 -29.326 71.359 1.00 34.86 678 TYR B C 1
ATOM 4096 O O . TYR B 2 103 ? -35.452 -28.719 72.315 1.00 36.51 678 TYR B O 1
ATOM 4105 N N . GLY B 2 104 ? -35.206 -30.060 70.533 1.00 30.88 679 GLY B N 1
ATOM 4106 C CA . GLY B 2 104 ? -33.754 -30.106 70.527 1.00 31.48 679 GLY B CA 1
ATOM 4107 C C . GLY B 2 104 ? -33.109 -30.753 71.735 1.00 36.99 679 GLY B C 1
ATOM 4108 O O . GLY B 2 104 ? -31.936 -30.501 71.987 1.00 35.90 679 GLY B O 1
ATOM 4109 N N . ASP B 2 105 ? -33.866 -31.587 72.482 1.00 33.95 680 ASP B N 1
ATOM 4110 C CA . ASP B 2 105 ? -33.407 -32.240 73.701 1.00 34.43 680 ASP B CA 1
ATOM 4111 C C . ASP B 2 105 ? -33.312 -33.747 73.505 1.00 34.41 680 ASP B C 1
ATOM 4112 O O . ASP B 2 105 ? -34.309 -34.450 73.624 1.00 32.84 680 ASP B O 1
ATOM 4117 N N . ALA B 2 106 ? -32.094 -34.238 73.215 1.00 30.14 681 ALA B N 1
ATOM 4118 C CA . ALA B 2 106 ? -31.802 -35.650 72.957 1.00 28.33 681 ALA B CA 1
ATOM 4119 C C . ALA B 2 106 ? -32.071 -36.566 74.148 1.00 33.00 681 ALA B C 1
ATOM 4120 O O . ALA B 2 106 ? -32.445 -37.733 73.967 1.00 33.47 681 ALA B O 1
ATOM 4122 N N . ASN B 2 107 ? -31.865 -36.060 75.357 1.00 28.50 682 ASN B N 1
ATOM 4123 C CA . ASN B 2 107 ? -32.064 -36.838 76.572 1.00 28.53 682 ASN B CA 1
ATOM 4124 C C . ASN B 2 107 ? -33.502 -37.049 76.872 1.00 33.74 682 ASN B C 1
ATOM 4125 O O . ASN B 2 107 ? -33.882 -38.094 77.389 1.00 34.31 682 ASN B O 1
ATOM 4130 N N . GLU B 2 108 ? -34.319 -36.055 76.540 1.00 29.74 683 GLU B N 1
ATOM 4131 C CA . GLU B 2 108 ? -35.751 -36.148 76.650 1.00 30.37 683 GLU B CA 1
ATOM 4132 C C . GLU B 2 108 ? -36.192 -37.293 75.681 1.00 35.35 683 GLU B C 1
ATOM 4133 O O . GLU B 2 108 ? -37.027 -38.110 76.066 1.00 34.76 683 GLU B O 1
ATOM 4139 N N . ILE B 2 109 ? -35.535 -37.418 74.505 1.00 32.73 684 ILE B N 1
ATOM 4140 C CA . ILE B 2 109 ? -35.845 -38.476 73.526 1.00 33.88 684 ILE B CA 1
ATOM 4141 C C . ILE B 2 109 ? -35.468 -39.838 74.108 1.00 37.79 684 ILE B C 1
ATOM 4142 O O . ILE B 2 109 ? -36.295 -40.741 74.081 1.00 37.90 684 ILE B O 1
ATOM 4147 N N . LYS B 2 110 ? -34.277 -39.948 74.735 1.00 32.53 685 LYS B N 1
ATOM 4148 C CA . LYS B 2 110 ? -33.821 -41.179 75.403 1.00 32.77 685 LYS B CA 1
ATOM 4149 C C . LYS B 2 110 ? -34.890 -41.717 76.391 1.00 36.92 685 LYS B C 1
ATOM 4150 O O . LYS B 2 110 ? -35.196 -42.908 76.360 1.00 36.25 685 LYS B O 1
ATOM 4156 N N A ARG B 2 111 ? -35.416 -40.822 77.279 0.50 33.95 686 ARG B N 1
ATOM 4157 N N B ARG B 2 111 ? -35.445 -40.856 77.232 0.50 33.07 686 ARG B N 1
ATOM 4158 C CA A ARG B 2 111 ? -36.436 -41.109 78.298 0.50 35.19 686 ARG B CA 1
ATOM 4159 C CA B ARG B 2 111 ? -36.415 -41.253 78.242 0.50 33.95 686 ARG B CA 1
ATOM 4160 C C A ARG B 2 111 ? -37.753 -41.586 77.650 0.50 41.03 686 ARG B C 1
ATOM 4161 C C B ARG B 2 111 ? -37.797 -41.585 77.655 0.50 40.43 686 ARG B C 1
ATOM 4162 O O A ARG B 2 111 ? -38.374 -42.537 78.144 0.50 42.07 686 ARG B O 1
ATOM 4163 O O B ARG B 2 111 ? -38.489 -42.471 78.177 0.50 41.29 686 ARG B O 1
ATOM 4178 N N . ILE B 2 112 ? -38.180 -40.912 76.547 1.00 35.56 687 ILE B N 1
ATOM 4179 C CA . ILE B 2 112 ? -39.420 -41.217 75.834 1.00 33.53 687 ILE B CA 1
ATOM 4180 C C . ILE B 2 112 ? -39.282 -42.620 75.188 1.00 38.52 687 ILE B C 1
ATOM 4181 O O . ILE B 2 112 ? -40.136 -43.480 75.415 1.00 39.34 687 ILE B O 1
ATOM 4186 N N . GLU B 2 113 ? -38.168 -42.853 74.452 1.00 34.23 688 GLU B N 1
ATOM 4187 C CA . GLU B 2 113 ? -37.823 -44.114 73.804 1.00 34.62 688 GLU B CA 1
ATOM 4188 C C . GLU B 2 113 ? -37.878 -45.260 74.837 1.00 43.16 688 GLU B C 1
ATOM 4189 O O . GLU B 2 113 ? -38.519 -46.273 74.560 1.00 46.87 688 GLU B O 1
ATOM 4195 N N . ALA B 2 114 ? -37.315 -45.057 76.049 1.00 39.22 689 ALA B N 1
ATOM 4196 C CA . ALA B 2 114 ? -37.335 -46.031 77.155 1.00 40.82 689 ALA B CA 1
ATOM 4197 C C . ALA B 2 114 ? -38.783 -46.332 77.621 1.00 46.49 689 ALA B C 1
ATOM 4198 O O . ALA B 2 114 ? -39.147 -47.507 77.798 1.00 47.63 689 ALA B O 1
ATOM 4200 N N . LEU B 2 115 ? -39.588 -45.254 77.836 1.00 41.36 690 LEU B N 1
ATOM 4201 C CA . LEU B 2 115 ? -41.007 -45.294 78.223 1.00 41.40 690 LEU B CA 1
ATOM 4202 C C . LEU B 2 115 ? -41.816 -46.082 77.182 1.00 45.30 690 LEU B C 1
ATOM 4203 O O . LEU B 2 115 ? -42.615 -46.936 77.557 1.00 48.84 690 LEU B O 1
ATOM 4208 N N . LEU B 2 116 ? -41.582 -45.823 75.885 1.00 38.97 691 LEU B N 1
ATOM 4209 C CA . LEU B 2 116 ? -42.292 -46.520 74.812 1.00 39.58 691 LEU B CA 1
ATOM 4210 C C . LEU B 2 116 ? -41.848 -47.984 74.698 1.00 50.62 691 LEU B C 1
ATOM 4211 O O . LEU B 2 116 ? -42.694 -48.845 74.442 1.00 51.07 691 LEU B O 1
ATOM 4216 N N . GLU B 2 117 ? -40.527 -48.266 74.910 1.00 51.41 692 GLU B N 1
ATOM 4217 C CA . GLU B 2 117 ? -39.959 -49.626 74.892 1.00 54.96 692 GLU B CA 1
ATOM 4218 C C . GLU B 2 117 ? -40.628 -50.465 75.955 1.00 65.08 692 GLU B C 1
ATOM 4219 O O . GLU B 2 117 ? -41.082 -51.568 75.647 1.00 67.62 692 GLU B O 1
ATOM 4225 N N . GLN B 2 118 ? -40.745 -49.917 77.192 1.00 62.82 693 GLN B N 1
ATOM 4226 C CA . GLN B 2 118 ? -41.382 -50.585 78.327 1.00 63.82 693 GLN B CA 1
ATOM 4227 C C . GLN B 2 118 ? -42.893 -50.667 78.211 1.00 66.94 693 GLN B C 1
ATOM 4228 O O . GLN B 2 118 ? -43.503 -51.407 78.973 1.00 68.63 693 GLN B O 1
ATOM 4234 N N . ALA B 2 119 ? -43.494 -49.947 77.252 1.00 61.85 694 ALA B N 1
ATOM 4235 C CA . ALA B 2 119 ? -44.942 -49.967 77.016 1.00 61.44 694 ALA B CA 1
ATOM 4236 C C . ALA B 2 119 ? -45.346 -50.932 75.894 1.00 66.49 694 ALA B C 1
ATOM 4237 O O . ALA B 2 119 ? -46.531 -51.028 75.557 1.00 67.69 694 ALA B O 1
ATOM 4239 N N . GLY B 2 120 ? -44.368 -51.618 75.311 1.00 62.84 695 GLY B N 1
ATOM 4240 C CA . GLY B 2 120 ? -44.602 -52.535 74.197 1.00 64.07 695 GLY B CA 1
ATOM 4241 C C . GLY B 2 120 ? -44.785 -51.854 72.848 1.00 66.91 695 GLY B C 1
ATOM 4242 O O . GLY B 2 120 ? -45.122 -52.512 71.854 1.00 67.10 695 GLY B O 1
ATOM 4243 N N . VAL B 2 121 ? -44.568 -50.520 72.810 1.00 61.50 696 VAL B N 1
ATOM 4244 C CA . VAL B 2 121 ? -44.660 -49.683 71.612 1.00 59.86 696 VAL B CA 1
ATOM 4245 C C . VAL B 2 121 ? -43.277 -49.618 70.918 1.00 64.72 696 VAL B C 1
ATOM 4246 O O . VAL B 2 121 ? -43.206 -49.581 69.680 1.00 64.97 696 VAL B O 1
ATOM 4250 N N . GLY B 2 122 ? -42.210 -49.638 71.726 1.00 61.56 697 GLY B N 1
ATOM 4251 C CA . GLY B 2 122 ? -40.827 -49.608 71.268 1.00 89.12 697 GLY B CA 1
ATOM 4252 C C . GLY B 2 122 ? -40.103 -50.924 71.446 1.00 129.89 697 GLY B C 1
ATOM 4253 O O . GLY B 2 122 ? -40.612 -51.976 71.058 1.00 98.30 697 GLY B O 1
ATOM 4254 N N . LYS B 2 141 ? -57.593 -45.881 69.672 1.00 70.76 716 LYS B N 1
ATOM 4255 C CA . LYS B 2 141 ? -57.221 -47.278 69.858 1.00 71.30 716 LYS B CA 1
ATOM 4256 C C . LYS B 2 141 ? -56.346 -47.794 68.712 1.00 71.37 716 LYS B C 1
ATOM 4257 O O . LYS B 2 141 ? -56.004 -48.977 68.712 1.00 72.42 716 LYS B O 1
ATOM 4263 N N . ASP B 2 142 ? -55.948 -46.885 67.769 1.00 64.18 717 ASP B N 1
ATOM 4264 C CA A ASP B 2 142 ? -55.158 -47.226 66.584 0.50 62.04 717 ASP B CA 1
ATOM 4265 C CA B ASP B 2 142 ? -55.161 -47.205 66.575 0.50 62.21 717 ASP B CA 1
ATOM 4266 C C . ASP B 2 142 ? -53.699 -46.713 66.591 1.00 62.47 717 ASP B C 1
ATOM 4267 O O . ASP B 2 142 ? -52.818 -47.430 66.115 1.00 63.51 717 ASP B O 1
ATOM 4276 N N . THR B 2 143 ? -53.421 -45.482 67.076 1.00 54.04 718 THR B N 1
ATOM 4277 C CA . THR B 2 143 ? -52.015 -44.994 67.028 1.00 50.81 718 THR B CA 1
ATOM 4278 C C . THR B 2 143 ? -51.162 -45.323 68.258 1.00 53.89 718 THR B C 1
ATOM 4279 O O . THR B 2 143 ? -51.658 -45.903 69.232 1.00 55.69 718 THR B O 1
ATOM 4283 N N . THR B 2 144 ? -49.867 -44.925 68.194 1.00 46.39 719 THR B N 1
ATOM 4284 C CA . THR B 2 144 ? -48.835 -45.030 69.245 1.00 45.18 719 THR B CA 1
ATOM 4285 C C . THR B 2 144 ? -49.340 -44.409 70.558 1.00 46.76 719 THR B C 1
ATOM 4286 O O . THR B 2 144 ? -49.210 -45.032 71.617 1.00 46.49 719 THR B O 1
ATOM 4290 N N . ILE B 2 145 ? -49.914 -43.177 70.466 1.00 40.77 720 ILE B N 1
ATOM 4291 C CA . ILE B 2 145 ? -50.490 -42.434 71.590 1.00 39.33 720 ILE B CA 1
ATOM 4292 C C . ILE B 2 145 ? -51.586 -43.268 72.220 1.00 44.29 720 ILE B C 1
ATOM 4293 O O . ILE B 2 145 ? -51.588 -43.439 73.436 1.00 44.15 720 ILE B O 1
ATOM 4298 N N . ASP B 2 146 ? -52.481 -43.834 71.391 1.00 42.32 721 ASP B N 1
ATOM 4299 C CA . ASP B 2 146 ? -53.573 -44.704 71.818 1.00 43.70 721 ASP B CA 1
ATOM 4300 C C . ASP B 2 146 ? -53.026 -45.983 72.521 1.00 49.91 721 ASP B C 1
ATOM 4301 O O . ASP B 2 146 ? -53.476 -46.316 73.619 1.00 50.68 721 ASP B O 1
ATOM 4306 N N . LYS B 2 147 ? -52.013 -46.642 71.921 1.00 47.70 722 LYS B N 1
ATOM 4307 C CA . LYS B 2 147 ? -51.350 -47.828 72.482 1.00 49.78 722 LYS B CA 1
ATOM 4308 C C . LYS B 2 147 ? -50.779 -47.480 73.860 1.00 53.59 722 LYS B C 1
ATOM 4309 O O . LYS B 2 147 ? -51.000 -48.227 74.821 1.00 54.47 722 LYS B O 1
ATOM 4315 N N . LEU B 2 148 ? -50.084 -46.310 73.957 1.00 48.44 723 LEU B N 1
ATOM 4316 C CA . LEU B 2 148 ? -49.519 -45.808 75.209 1.00 46.83 723 LEU B CA 1
ATOM 4317 C C . LEU B 2 148 ? -50.567 -45.492 76.246 1.00 49.42 723 LEU B C 1
ATOM 4318 O O . LEU B 2 148 ? -50.428 -45.951 77.384 1.00 48.75 723 LEU B O 1
ATOM 4323 N N . LEU B 2 149 ? -51.639 -44.757 75.864 1.00 48.68 724 LEU B N 1
ATOM 4324 C CA . LEU B 2 149 ? -52.732 -44.470 76.803 1.00 50.32 724 LEU B CA 1
ATOM 4325 C C . LEU B 2 149 ? -53.437 -45.755 77.289 1.00 55.83 724 LEU B C 1
ATOM 4326 O O . LEU B 2 149 ? -53.857 -45.805 78.439 1.00 56.52 724 LEU B O 1
ATOM 4331 N N . GLN B 2 150 ? -53.466 -46.814 76.455 1.00 53.37 725 GLN B N 1
ATOM 4332 C CA . GLN B 2 150 ? -54.027 -48.124 76.821 1.00 55.84 725 GLN B CA 1
ATOM 4333 C C . GLN B 2 150 ? -53.105 -48.769 77.873 1.00 60.63 725 GLN B C 1
ATOM 4334 O O . GLN B 2 150 ? -53.581 -49.246 78.911 1.00 60.22 725 GLN B O 1
ATOM 4340 N N . HIS B 2 151 ? -51.773 -48.723 77.616 1.00 56.06 726 HIS B N 1
ATOM 4341 C CA . HIS B 2 151 ? -50.744 -49.242 78.522 1.00 56.58 726 HIS B CA 1
ATOM 4342 C C . HIS B 2 151 ? -50.826 -48.541 79.884 1.00 59.51 726 HIS B C 1
ATOM 4343 O O . HIS B 2 151 ? -50.706 -49.195 80.927 1.00 62.03 726 HIS B O 1
ATOM 4350 N N . GLU B 2 152 ? -51.052 -47.220 79.861 1.00 52.93 727 GLU B N 1
ATOM 4351 C CA . GLU B 2 152 ? -51.165 -46.370 81.043 1.00 52.04 727 GLU B CA 1
ATOM 4352 C C . GLU B 2 152 ? -52.361 -46.760 81.892 1.00 57.13 727 GLU B C 1
ATOM 4353 O O . GLU B 2 152 ? -52.269 -46.755 83.116 1.00 57.76 727 GLU B O 1
ATOM 4359 N N . GLN B 2 153 ? -53.472 -47.116 81.240 1.00 54.99 728 GLN B N 1
ATOM 4360 C CA . GLN B 2 153 ? -54.702 -47.564 81.887 1.00 56.56 728 GLN B CA 1
ATOM 4361 C C . GLN B 2 153 ? -54.466 -48.887 82.639 1.00 62.13 728 GLN B C 1
ATOM 4362 O O . GLN B 2 153 ? -55.036 -49.082 83.707 1.00 63.23 728 GLN B O 1
ATOM 4368 N N . LYS B 2 154 ? -53.615 -49.777 82.076 1.00 58.77 729 LYS B N 1
ATOM 4369 C CA . LYS B 2 154 ? -53.237 -51.068 82.657 1.00 59.97 729 LYS B CA 1
ATOM 4370 C C . LYS B 2 154 ? -52.274 -50.893 83.812 1.00 62.75 729 LYS B C 1
ATOM 4371 O O . LYS B 2 154 ? -52.382 -51.641 84.772 1.00 65.02 729 LYS B O 1
ATOM 4377 N N . GLU B 2 155 ? -51.349 -49.905 83.740 1.00 55.73 730 GLU B N 1
ATOM 4378 C CA . GLU B 2 155 ? -50.408 -49.619 84.824 1.00 53.90 730 GLU B CA 1
ATOM 4379 C C . GLU B 2 155 ? -51.086 -48.982 86.036 1.00 60.38 730 GLU B C 1
ATOM 4380 O O . GLU B 2 155 ? -50.754 -49.341 87.164 1.00 61.85 730 GLU B O 1
ATOM 4386 N N . ALA B 2 156 ? -52.045 -48.067 85.803 1.00 56.34 731 ALA B N 1
ATOM 4387 C CA . ALA B 2 156 ? -52.808 -47.427 86.866 1.00 57.70 731 ALA B CA 1
ATOM 4388 C C . ALA B 2 156 ? -53.774 -48.475 87.524 1.00 66.08 731 ALA B C 1
ATOM 4389 O O . ALA B 2 156 ? -54.067 -48.378 88.722 1.00 67.09 731 ALA B O 1
ATOM 4391 N N . ASP B 2 157 ? -54.229 -49.488 86.748 1.00 64.11 732 ASP B N 1
ATOM 4392 C CA . ASP B 2 157 ? -55.070 -50.573 87.279 1.00 68.63 732 ASP B CA 1
ATOM 4393 C C . ASP B 2 157 ? -54.232 -51.520 88.117 1.00 73.78 732 ASP B C 1
ATOM 4394 O O . ASP B 2 157 ? -54.714 -52.015 89.140 1.00 76.52 732 ASP B O 1
ATOM 4399 N N . LYS B 2 158 ? -52.983 -51.781 87.677 1.00 67.73 733 LYS B N 1
ATOM 4400 C CA . LYS B 2 158 ? -52.038 -52.632 88.392 1.00 68.77 733 LYS B CA 1
ATOM 4401 C C . LYS B 2 158 ? -51.623 -51.913 89.692 1.00 73.62 733 LYS B C 1
ATOM 4402 O O . LYS B 2 158 ? -51.555 -52.551 90.748 1.00 75.41 733 LYS B O 1
ATOM 4408 N N . CYS B 2 159 ? -51.394 -50.568 89.604 1.00 67.69 734 CYS B N 1
ATOM 4409 C CA . CYS B 2 159 ? -51.061 -49.644 90.702 1.00 66.05 734 CYS B CA 1
ATOM 4410 C C . CYS B 2 159 ? -52.106 -49.804 91.820 1.00 72.37 734 CYS B C 1
ATOM 4411 O O . CYS B 2 159 ? -51.737 -50.016 92.966 1.00 73.06 734 CYS B O 1
ATOM 4414 N N . LEU B 2 160 ? -53.399 -49.731 91.475 1.00 71.26 735 LEU B N 1
ATOM 4415 C CA . LEU B 2 160 ? -54.505 -49.872 92.433 1.00 75.23 735 LEU B CA 1
ATOM 4416 C C . LEU B 2 160 ? -54.677 -51.282 93.023 1.00 83.22 735 LEU B C 1
ATOM 4417 O O . LEU B 2 160 ? -55.203 -51.406 94.130 1.00 85.73 735 LEU B O 1
ATOM 4422 N N . LYS B 2 161 ? -54.268 -52.335 92.283 1.00 80.06 736 LYS B N 1
ATOM 4423 C CA . LYS B 2 161 ? -54.348 -53.724 92.746 1.00 83.02 736 LYS B CA 1
ATOM 4424 C C . LYS B 2 161 ? -53.259 -54.017 93.787 1.00 87.61 736 LYS B C 1
ATOM 4425 O O . LYS B 2 161 ? -53.470 -54.854 94.665 1.00 91.16 736 LYS B O 1
ATOM 4431 N N . THR B 2 162 ? -52.118 -53.307 93.705 1.00 79.96 737 THR B N 1
ATOM 4432 C CA . THR B 2 162 ? -51.001 -53.427 94.640 1.00 79.07 737 THR B CA 1
ATOM 4433 C C . THR B 2 162 ? -51.231 -52.455 95.817 1.00 82.52 737 THR B C 1
ATOM 4434 O O . THR B 2 162 ? -51.289 -52.881 96.978 1.00 83.13 737 THR B O 1
ATOM 4438 N N . HIS B 2 163 ? -51.371 -51.154 95.503 1.00 76.28 738 HIS B N 1
ATOM 4439 C CA . HIS B 2 163 ? -51.581 -50.100 96.490 1.00 75.26 738 HIS B CA 1
ATOM 4440 C C . HIS B 2 163 ? -53.067 -49.840 96.692 1.00 79.71 738 HIS B C 1
ATOM 4441 O O . HIS B 2 163 ? -53.534 -48.737 96.433 1.00 76.95 738 HIS B O 1
ATOM 4448 N N . THR B 2 164 ? -53.799 -50.875 97.157 1.00 80.30 739 THR B N 1
ATOM 4449 C CA . THR B 2 164 ? -55.255 -50.926 97.416 1.00 83.53 739 THR B CA 1
ATOM 4450 C C . THR B 2 164 ? -55.749 -49.964 98.515 1.00 87.79 739 THR B C 1
ATOM 4451 O O . THR B 2 164 ? -56.919 -49.555 98.506 1.00 87.80 739 THR B O 1
ATOM 4455 N N . ASP B 2 165 ? -54.872 -49.672 99.493 1.00 83.48 740 ASP B N 1
ATOM 4456 C CA . ASP B 2 165 ? -55.176 -48.828 100.647 1.00 83.81 740 ASP B CA 1
ATOM 4457 C C . ASP B 2 165 ? -54.003 -47.891 100.964 1.00 82.29 740 ASP B C 1
ATOM 4458 O O . ASP B 2 165 ? -52.836 -48.268 100.774 1.00 79.31 740 ASP B O 1
ATOM 4463 N N . ASP B 2 166 ? -54.318 -46.665 101.439 1.00 77.98 741 ASP B N 1
ATOM 4464 C CA . ASP B 2 166 ? -53.297 -45.682 101.786 1.00 76.16 741 ASP B CA 1
ATOM 4465 C C . ASP B 2 166 ? -52.480 -46.132 102.999 1.00 83.11 741 ASP B C 1
ATOM 4466 O O . ASP B 2 166 ? -51.299 -45.832 103.061 1.00 78.48 741 ASP B O 1
ATOM 4471 N N . THR B 2 167 ? -53.097 -46.908 103.916 1.00 86.24 742 THR B N 1
ATOM 4472 C CA . THR B 2 167 ? -52.411 -47.498 105.064 1.00 88.27 742 THR B CA 1
ATOM 4473 C C . THR B 2 167 ? -52.595 -49.012 104.989 1.00 95.96 742 THR B C 1
ATOM 4474 O O . THR B 2 167 ? -53.612 -49.547 105.457 1.00 98.83 742 THR B O 1
ATOM 4478 N N . CYS B 2 168 ? -51.629 -49.679 104.315 1.00 90.94 743 CYS B N 1
ATOM 4479 C CA . CYS B 2 168 ? -51.566 -51.120 104.032 1.00 92.58 743 CYS B CA 1
ATOM 4480 C C . CYS B 2 168 ? -51.532 -51.983 105.339 1.00 99.36 743 CYS B C 1
ATOM 4481 O O . CYS B 2 168 ? -50.647 -51.737 106.167 1.00 98.06 743 CYS B O 1
ATOM 4484 N N . PRO B 2 169 ? -52.455 -52.970 105.582 1.00 99.64 744 PRO B N 1
ATOM 4485 C CA . PRO B 2 169 ? -53.578 -53.421 104.734 1.00 105.80 744 PRO B CA 1
ATOM 4486 C C . PRO B 2 169 ? -54.778 -52.474 104.743 1.00 150.46 744 PRO B C 1
ATOM 4487 O O . PRO B 2 169 ? -55.168 -51.970 105.793 1.00 121.89 744 PRO B O 1
#

Radius of gyration: 31.83 Å; Cα contacts (8 Å, |Δi|>4): 1097; chains: 2; bounding box: 48×53×115 Å

GO terms:
  GO:0070053 thrombospondin receptor activity (F, IDA)
  GO:0034145 positive regulation of toll-like receptor 4 signaling pathway (P, IDA)
  GO:0015908 fatty acid transport (P, IDA)
  GO:0038023 signaling receptor activity (F, IDA)
  GO:0016525 negative regulation of angiogenesis (P, IDA)
  GO:0006954 inflammatory response (P, IDA)
  GO:0150025 oxidised low-density lipoprotein particle receptor activity (F, IDA)
  GO:0071944 cell periphery (C, IDA)
  GO:0005886 plasma membrane (C, IDA)
  GO:0001540 amyloid-beta binding (F, IDA)
  GO:0015911 long-chain fatty acid import across plasma membrane (P, IDA)
  GO:1901480 oleate transmembrane transporter activity (F, IDA)
  GO:0002532 production of molecular mediator involved in inflammatory response (P, TAS)
  GO:0005044 scavenger receptor activity (F, TAS)
  GO:0001540 amyloid-beta binding (F, TAS)
  GO:0001540 amyloid-beta binding (F, IC)
  GO:0009986 cell surface (C, TAS)
  GO:0043123 positive regulation of canonical NF-kappaB signal transduction (P, IGI)
  GO:1904646 cellular response to amyloid-beta (P, IGI)
  GO:0031664 regulation of lipopolysaccharide-mediated signaling pathway (P, TAS)

Solvent-accessible surface area: 25798 Å² total; per-residue (Å²): 130,179,90,18,99,133,65,3,6,5,54,149,50,14,24,8,11,117,57,18,39,117,58,38,36,93,6,49,15,41,0,35,0,2,17,7,69,20,36,128,89,0,32,106,92,9,22,39,0,83,6,126,80,84,17,36,1,1,3,62,0,97,42,70,32,14,92,107,53,80,76,49,99,163,56,32,1,0,13,4,44,31,16,33,6,18,100,34,37,95,99,85,22,98,22,81,37,66,32,82,3,30,2,1,6,12,3,0,2,8,6,9,47,70,46,110,13,74,7,0,11,16,2,0,7,13,26,0,60,163,27,191,14,36,1,18,24,96,40,34,0,145,49,0,0,48,23,10,169,1,62,0,17,63,73,17,65,4,85,43,79,30,17,18,19,31,42,92,88,34,89,158,42,45,33,11,69,14,50,4,30,6,1,119,86,68,20,78,57,6,5,51,4,14,21,22,131,65,97,156,64,9,67,69,25,127,68,78,4,12,88,13,39,8,1,49,18,52,20,5,30,12,52,10,95,102,98,60,83,10,86,12,6,19,37,53,22,7,15,11,8,49,0,51,47,80,42,84,36,104,15,82,39,6,87,0,39,40,0,23,17,26,57,118,2,36,13,3,34,100,90,11,93,96,14,100,6,27,35,70,50,141,141,25,19,117,110,20,65,12,65,1,35,19,20,3,18,146,28,65,127,29,75,0,15,11,14,5,10,0,8,6,14,50,18,4,105,48,6,37,111,13,12,68,50,24,113,74,72,108,123,84,2,19,12,29,8,0,0,5,18,90,3,0,25,22,14,32,35,1,37,35,17,0,12,0,10,2,2,64,55,12,113,49,0,73,21,0,90,69,9,159,72,53,1,16,0,1,3,0,8,6,18,4,37,4,64,15,28,98,155,94,0,78,79,17,135,96,124,56,155,130,48,159,68,68,29,16,46,25,0,7,58,12,0,15,54,0,0,17,48,0,11,92,38,60,102,116,35,23,121,5,3,58,104,93,176,60,163,104,38,63,148,26,0,25,122,48,0,89,48,0,49,136,24,0,89,88,25,72,72,67,2,25,142,6,9,71,36,0,84,119,26,180,87,33,7,173,116,30,81,43,50,58,0,0,75,30,0,0,115,48,102,18,0,13,73,7,1,71,88,78,83,62,64,62,87,16,17,146,76,0,63,51,23,0,102,116,13,55,26,47,168,56,2,12,0,9,100,0,2,57,24,0,45,121,14,0,53,118,7,42,161,30,6,95,64,57,85,49,159

Foldseek 3Di:
DVLLLPLLFCDPPHVVVVCQQFNPWWWKKWKWFFFFDCPPCCQFVVAFTETDTAKGFMWTWQRHGWPPWDADPVQQKTWTWRAIDTHTDCVRMPDDLQDKGKFFPQCVQFVVQPDPPLVLLQVLLVLCVVLVHFRIDMDGNPPQADWDQASSVVPDPDDDDRIDHPPYHGHPHIFFGWIARSQPVHLQRHQWTPDTPPDQFQVQWDDPQRGATGHQLQFHRAQDDLQDWHWHDDVSLPTIATWHFDDWDQALNFTWTKTWGDLLSFAFCVSPVVCPRQDDDCDVCVHRHWTQWGQRCSVVVNFRKIKGWALSPSTDVVQNVSHPDGDDDCVPTTWIFIARRGNRGGQKIWDKMWIWGKGAADCNNSSRPNNPGIHRGTGMMMITIIHHDSVRSVVVVVVD/DDDPHHLVVVVLVLVLVVLVVLLVLCVPPVVLQDDDPDQAADAQNLVSLVVLLVSLVVSVVVVVVSLVVLQVDPPDDPPAHSLNVVQVCQQLVNSLVVNCVVPVDVVSSVSSCVLLVVLVSVVRHSSNSSSVSSNVRSVSSCVRNVDNPDD

Secondary structure (DSSP, 8-state):
-TTHHHHSSSSTTSHHHHHHHS-SS-EEEEEEEEEES-HHHHHHH---EEEEEEEEEEEEES-SPPEEEEEETTTTEEEEEEE--EEE-GGGSSS-TT-EEEEE-HHHHHHHHH---HHHHHHHHHHHHHTT--SEEEEEHHHHHH-EE-TTGGG-SS----EE-TT-S-TT-EEEEEEEE--SS-GGGTT-EEEETTBSB-SSSSGGGGB--SB-SSB--SS--SSPEEEEEETTTTEEEEEEEEEEEEETTEEEEEEE--GGGG--TTT-GGGGGG---STTTTTTT--SEEE-GGGTTT--EEEE-GGGTT--HHHHTTEES----HHHH--EEEE-TTT-BEEEEEEEEEEEEEE---SS-GGGTT--S-EEEEEEEEEEEEE--HHHHHHHHHH-/---SS-HHHHHHHHHHHHHHHHHHHHHHHTTTS---S---PPTTHHHHHHHHHHHHHHHHHHHHHHHHHHTT-SSPPTT--HHHHHHHHHSHHHHHHHHHHHH--HHHHHHHHHHHHHTT----SHHHHHHHHHHHHHHHHHHHS-SSS--

B-factor: mean 48.28, std 18.68, range [18.18, 150.46]